Protein 1C8N (pdb70)

Foldseek 3Di:
DWDKDWAKAFQWQDDFAEADKDKDKFFPFQLSGPVSVVVQLFFFKKAFPWKKKFWAWDDDPPKFKKKKKAKDFFLPDDADPDLVSRCVHHQIDMDGLHFAPVQVVVRPDVDGDPRTDMGIDPRVPFPDDIATDDHPVVLVVDDRVVNSSHTRMMMMMMMHRTYNPTGRRTTMMMTTMMIGDHTDDSVVD/DDKDWAKDFQWQDDFAEADKDKDKFFPAQLRDPVSNVVQLFFWKKAFPKKKKFWAWDWDPPWWKKKKKAKDFFLPDDPDPHVVSRCVHHQIDIDGLHFANPAPVVRPDVDGDPRTDIGIDPRVPFPDDIATDDHPVVLVPDDSVVNSRHTRMMMMMMMHGTYPPTGRRTTMMMTTMMDGDHTDDSVVRD/DCVVVNDDDDFDFAFWADADDDDWDWDADDQKIKIWFKAFQWFDDFAAADKDKDKDFPFQLSRPVSVVVQLFFWKKAFPWKKKFWIWDDTPVWWKKKKKAKDFFLVDDAQPDLVSQCVHHQIDIDGLRFARVQNCVRRHVDGDPRTDMGIDPRVPFPDDIATRDHPVVLVPDDRVVNSRRTRMMMMMMMHGTYNPTGRRTTMMMGTMMIGHHTDDSVVD

Radius of gyration: 28.58 Å; Cα contacts (8 Å, |Δi|>4): 1565; chains: 3; bounding box: 76×81×59 Å

Secondary structure (DSSP, 8-state):
--EEEEEEEEEEEPPPB-SS-EEEEEE--TTSSHHHHHHHTTEEEEEEEEEEEEEEE-S-TT---EEEEEEE--TTSPPPSSHHHHHHSTT-EEE-TTTTGGGGGGGTSS---TT--EEE--GGGSSSS-EE---HHHHHTS-HHHHHTT-S-EEEEEEES--SS-B--EEEEEEEEEEEEEE--TTT-/-EEEEEEEEEEEPPPB-SS-EEEEEE--TTSSHHHHHHHTTEEEEEEEEEEEEEEE-S-TT---EEEEEEE--TTSPPPSSHHHHHTSTT-EEE-TTTTTT-GGGGTSS---TT--EEE--GGG-SSS-EE---HHHHHTS-HHHHHHH-S-EEEEEEE---SS-B--EEEEEEEEEEEEEE--HHHH-/-HHHH-------S-----PPP---EEEEETTEEEEEEEEEEEEPPPB-SS-EEEEEE--TTSSHHHHHHHTTEEEEEEEEEEEEEEE-S-TT---EEEEEEE--TTSPPPSSHHHHHHSTT-EEE-TT--GGGTHHHHSS---TT--EEE--GGG-SSS-EE---HHHHHTS-HHHHTTT-S-EEEEEEES--SS-B--EEEEEEEEEEEEEE--TTT-

Organism: NCBI:txid190059

B-factor: mean 14.04, std 5.38, range [2.0, 60.64]

Solvent-accessible surface area: 24042 Å² total; per-residue (Å²): 128,51,56,84,16,75,44,39,22,93,28,39,88,10,60,64,0,32,133,75,51,67,47,37,50,13,16,0,2,0,16,40,0,89,130,0,7,97,50,0,53,70,37,1,4,4,95,5,72,50,4,43,0,2,4,27,27,101,16,80,90,126,9,59,19,25,0,0,0,0,0,2,14,11,65,64,24,59,48,1,53,38,78,105,36,0,52,90,4,38,89,32,52,57,11,51,0,65,18,10,135,106,2,52,48,2,35,130,53,147,85,58,23,150,52,9,20,66,2,55,12,20,26,126,53,18,21,25,57,15,3,14,5,12,32,59,87,48,6,75,89,27,80,24,33,26,17,18,36,1,6,4,2,6,0,10,4,2,8,28,32,6,37,109,123,45,38,67,1,0,19,0,37,0,47,4,48,0,26,0,2,1,52,4,10,62,98,3,41,98,58,84,17,72,56,27,25,86,28,36,87,12,55,62,0,31,138,71,50,56,44,36,50,12,18,0,3,0,16,44,0,83,117,0,7,92,53,0,32,70,37,2,5,3,91,7,72,52,5,48,0,3,5,30,29,98,14,84,95,127,13,59,21,37,0,0,0,0,0,3,15,11,63,66,24,57,52,1,55,36,57,108,39,0,47,91,4,22,67,34,62,67,10,46,0,74,12,13,152,104,3,70,43,2,40,129,59,148,77,64,26,148,45,14,25,62,8,55,12,20,28,128,40,20,27,33,56,12,3,14,1,10,7,71,81,47,6,73,90,28,83,26,36,25,17,20,38,1,7,4,1,8,0,10,5,2,9,28,28,7,39,114,122,44,31,64,1,0,18,0,35,0,48,3,49,0,23,0,3,2,54,4,10,55,97,2,16,81,89,90,108,227,92,44,64,173,134,120,80,65,122,86,13,62,25,132,66,139,124,84,85,30,153,110,31,135,142,70,96,5,12,27,0,42,19,29,22,100,30,38,91,13,55,56,0,30,131,75,54,46,44,42,50,16,16,0,2,1,14,41,0,89,117,0,6,91,38,0,58,70,38,1,5,3,79,4,75,48,4,48,0,0,0,13,4,94,1,50,31,123,8,58,24,28,0,0,0,0,0,2,18,10,66,68,26,57,51,1,51,42,77,104,37,0,50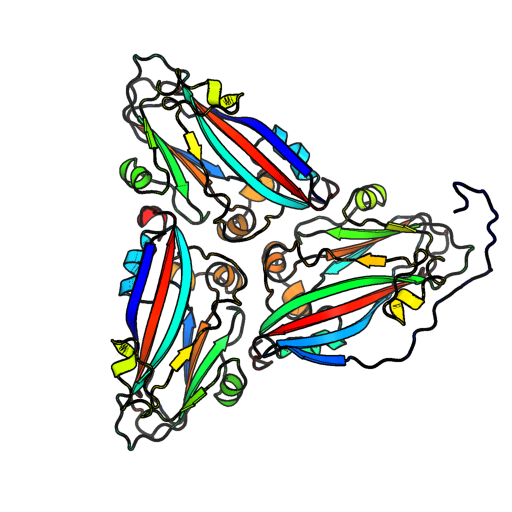,91,5,40,85,30,51,58,10,52,0,64,22,5,51,106,0,26,38,0,18,29,55,135,93,55,28,147,56,8,15,60,2,47,13,20,30,128,37,19,25,30,60,12,4,15,5,12,34,62,83,52,6,73,91,28,82,26,33,28,15,18,43,1,9,6,2,6,0,9,2,3,6,31,29,7,38,109,120,45,37,68,1,0,21,0,24,0,40,3,44,0,4,0,0,0,49,4,8,68,96,5,43

InterPro domains:
  IPR000937 Icosahedral viral capsid protein, S domain [PF00729] (56-264)
  IPR000937 Icosahedral viral capsid protein, S domain [PR00233] (118-132)
  IPR000937 Icosahedral viral capsid protein, S domain [PR00233] (134-150)
  IPR000937 Icosahedral viral capsid protein, S domain [PR00233] (153-169)
  IPR029053 Viral coat protein subunit [G3DSA:2.60.120.20] (50-269)

CATH classification: 2.60.120.20

Structure (mmCIF, N/CA/C/O backbone):
data_1C8N
#
_entry.id   1C8N
#
_cell.length_a   336.400
_cell.length_b   336.400
_cell.length_c   336.400
_cell.angle_alpha   90.00
_cell.angle_beta   90.00
_cell.angle_gamma   90.00
#
_symmetry.space_group_name_H-M   'P 42 3 2'
#
loop_
_entity.id
_entity.type
_entity.pdbx_description
1 polymer 'COAT PROTEIN'
2 non-polymer 'CALCIUM ION'
3 water water
#
loop_
_atom_site.group_PDB
_atom_site.id
_atom_site.type_symbol
_atom_site.label_atom_id
_atom_site.label_alt_id
_atom_site.label_comp_id
_atom_site.label_asym_id
_atom_site.label_entity_id
_atom_site.label_seq_id
_atom_site.pdbx_PDB_ins_code
_atom_site.Cartn_x
_atom_site.Cartn_y
_atom_site.Cartn_z
_atom_site.occupancy
_atom_site.B_iso_or_equiv
_atom_site.auth_seq_id
_atom_site.auth_comp_id
_atom_site.auth_asym_id
_atom_site.auth_atom_id
_atom_site.pdbx_PDB_model_num
ATOM 1 N N . ASN A 1 87 ? 27.577 35.000 108.084 1.00 35.42 87 ASN A N 1
ATOM 2 C CA . ASN A 1 87 ? 26.396 35.047 109.007 1.00 34.28 87 ASN A CA 1
ATOM 3 C C . ASN A 1 87 ? 26.522 36.204 110.007 1.00 31.17 87 ASN A C 1
ATOM 4 O O . ASN A 1 87 ? 27.596 36.476 110.537 1.00 30.99 87 ASN A O 1
ATOM 6 N N . SER A 1 88 ? 25.405 36.869 110.252 1.00 28.65 88 SER A N 1
ATOM 7 C CA . SER A 1 88 ? 25.356 37.996 111.161 1.00 25.24 88 SER A CA 1
ATOM 8 C C . SER A 1 88 ? 23.973 38.076 111.793 1.00 23.03 88 SER A C 1
ATOM 9 O O . SER A 1 88 ? 22.999 37.492 111.298 1.00 21.37 88 SER A O 1
ATOM 12 N N . THR A 1 89 ? 23.895 38.856 112.856 1.00 19.67 89 THR A N 1
ATOM 13 C CA . THR A 1 89 ? 22.666 39.056 113.592 1.00 17.49 89 THR A CA 1
ATOM 14 C C . THR A 1 89 ? 22.274 40.527 113.415 1.00 16.36 89 THR A C 1
ATOM 15 O O . THR A 1 89 ? 23.132 41.407 113.443 1.00 16.42 89 THR A O 1
ATOM 19 N N . VAL A 1 90 ? 21.004 40.789 113.136 1.00 14.51 90 VAL A N 1
ATOM 20 C CA . VAL A 1 90 ? 20.554 42.160 112.989 1.00 13.25 90 VAL A CA 1
ATOM 21 C C . VAL A 1 90 ? 19.639 42.473 114.148 1.00 12.10 90 VAL A C 1
ATOM 22 O O . VAL A 1 90 ? 18.683 41.752 114.395 1.00 13.05 90 VAL A O 1
ATOM 25 N N . VAL A 1 91 ? 19.953 43.537 114.866 1.00 11.76 91 VAL A N 1
ATOM 26 C CA . VAL A 1 91 ? 19.157 43.965 115.992 1.00 12.10 91 VAL A CA 1
ATOM 27 C C . VAL A 1 91 ? 18.512 45.321 115.720 1.00 13.61 91 VAL A C 1
ATOM 28 O O . VAL A 1 91 ? 19.149 46.230 115.141 1.00 14.52 91 VAL A O 1
ATOM 32 N N . SER A 1 92 ? 17.240 45.436 116.112 1.00 13.95 92 SER A N 1
ATOM 33 C CA . SER A 1 92 ? 16.466 46.657 115.946 1.00 14.34 92 SER A CA 1
ATOM 34 C C . SER A 1 92 ? 15.703 47.024 117.222 1.00 14.08 92 SER A C 1
ATOM 35 O O . SER A 1 92 ? 15.075 46.168 117.851 1.00 15.52 92 SER A O 1
ATOM 38 N N . ASN A 1 93 ? 15.792 48.285 117.624 1.00 13.04 93 ASN A N 1
ATOM 39 C CA . ASN A 1 93 ? 15.075 48.788 118.800 1.00 12.38 93 ASN A CA 1
ATOM 40 C C . ASN A 1 93 ? 15.369 50.291 118.862 1.00 11.62 93 ASN A C 1
ATOM 41 O O . ASN A 1 93 ? 16.088 50.837 118.013 1.00 11.68 93 ASN A O 1
ATOM 44 N N . SER A 1 94 ? 14.711 50.967 119.788 1.00 9.78 94 SER A N 1
ATOM 45 C CA . SER A 1 94 ? 14.939 52.376 120.008 1.00 10.81 94 SER A CA 1
ATOM 46 C C . SER A 1 94 ? 15.095 52.412 121.514 1.00 11.98 94 SER A C 1
ATOM 47 O O . SER A 1 94 ? 14.536 51.543 122.219 1.00 12.71 94 SER A O 1
ATOM 50 N N . GLU A 1 95 ? 15.888 53.358 122.008 1.00 11.98 95 GLU A N 1
ATOM 51 C CA . GLU A 1 95 ? 16.116 53.493 123.439 1.00 12.03 95 GLU A CA 1
ATOM 52 C C . GLU A 1 95 ? 16.278 54.948 123.802 1.00 13.87 95 GLU A C 1
ATOM 53 O O . GLU A 1 95 ? 16.691 55.757 122.954 1.00 15.15 95 GLU A O 1
ATOM 59 N N . LEU A 1 96 ? 15.981 55.263 125.066 1.00 13.84 96 LEU A N 1
ATOM 60 C CA . LEU A 1 96 ? 16.162 56.606 125.625 1.00 11.34 96 LEU A CA 1
ATOM 61 C C . LEU A 1 96 ? 17.664 56.615 125.929 1.00 10.90 96 LEU A C 1
ATOM 62 O O . LEU A 1 96 ? 18.152 55.744 126.632 1.00 11.48 96 LEU A O 1
ATOM 67 N N . ILE A 1 97 ? 18.398 57.563 125.368 1.00 11.55 97 ILE A N 1
ATOM 68 C CA . ILE A 1 97 ? 19.841 57.613 125.559 1.00 12.16 97 ILE A CA 1
ATOM 69 C C . ILE A 1 97 ? 20.331 58.693 126.506 1.00 12.87 97 ILE A C 1
ATOM 70 O O . ILE A 1 97 ? 21.243 58.455 127.279 1.00 15.76 97 ILE A O 1
ATOM 75 N N . LEU A 1 98 ? 19.723 59.870 126.458 1.00 12.65 98 LEU A N 1
ATOM 76 C CA . LEU A 1 98 ? 20.183 60.969 127.282 1.00 13.10 98 LEU A CA 1
ATOM 77 C C . LEU A 1 98 ? 19.086 61.952 127.671 1.00 13.12 98 LEU A C 1
ATOM 78 O O . LEU A 1 98 ? 18.311 62.382 126.828 1.00 12.71 98 LEU A O 1
ATOM 83 N N . ASN A 1 99 ? 19.024 62.279 128.958 1.00 13.94 99 ASN A N 1
ATOM 84 C CA . ASN A 1 99 ? 18.078 63.268 129.469 1.00 15.00 99 ASN A CA 1
ATOM 85 C C . ASN A 1 99 ? 18.857 64.573 129.269 1.00 14.92 99 ASN A C 1
ATOM 86 O O . ASN A 1 99 ? 19.985 64.669 129.732 1.00 15.22 99 ASN A O 1
ATOM 91 N N . LEU A 1 100 ? 18.315 65.537 128.535 1.00 13.30 100 LEU A N 1
ATOM 92 C CA . LEU A 1 100 ? 19.056 66.771 128.308 1.00 14.91 100 LEU A CA 1
ATOM 93 C C . LEU A 1 100 ? 19.137 67.656 129.550 1.00 16.12 100 LEU A C 1
ATOM 94 O O . LEU A 1 100 ? 18.235 67.644 130.399 1.00 16.89 100 LEU A O 1
ATOM 99 N N . THR A 1 101 ? 20.239 68.389 129.677 1.00 16.85 101 THR A N 1
ATOM 100 C CA . THR A 1 101 ? 20.407 69.274 130.811 1.00 18.11 101 THR A CA 1
ATOM 101 C C . THR A 1 101 ? 19.388 70.380 130.613 1.00 17.44 101 THR A C 1
ATOM 102 O O . THR A 1 101 ? 19.094 70.757 129.481 1.00 20.26 101 THR A O 1
ATOM 106 N N . PRO A 1 102 ? 18.769 70.848 131.702 1.00 15.77 102 PRO A N 1
ATOM 107 C CA . PRO A 1 102 ? 17.767 71.904 131.629 1.00 15.73 102 PRO A CA 1
ATOM 108 C C . PRO A 1 102 ? 18.189 73.090 130.751 1.00 15.99 102 PRO A C 1
ATOM 109 O O . PRO A 1 102 ? 19.322 73.570 130.849 1.00 14.03 102 PRO A O 1
ATOM 113 N N . ILE A 1 103 ? 17.282 73.519 129.869 1.00 15.26 103 ILE A N 1
ATOM 114 C CA . ILE A 1 103 ? 17.529 74.652 128.988 1.00 14.83 103 ILE A CA 1
ATOM 115 C C . ILE A 1 103 ? 17.420 75.984 129.766 1.00 16.17 103 ILE A C 1
ATOM 116 O O . ILE A 1 103 ? 16.469 76.216 130.543 1.00 18.02 103 ILE A O 1
ATOM 121 N N . ALA A 1 104 ? 18.441 76.821 129.601 1.00 16.72 104 ALA A N 1
ATOM 122 C CA . ALA A 1 104 ? 18.525 78.120 130.252 1.00 15.18 104 ALA A CA 1
ATOM 123 C C . ALA A 1 104 ? 18.995 79.123 129.218 1.00 16.02 104 ALA A C 1
ATOM 124 O O . ALA A 1 104 ? 19.206 78.770 128.052 1.00 18.71 104 ALA A O 1
ATOM 126 N N . LEU A 1 105 ? 19.185 80.367 129.645 1.00 16.62 105 LEU A N 1
ATOM 127 C CA . LEU A 1 105 ? 19.600 81.427 128.741 1.00 16.50 105 LEU A CA 1
ATOM 128 C C . LEU A 1 105 ? 20.931 81.155 128.052 1.00 16.50 105 LEU A C 1
ATOM 129 O O . LEU A 1 105 ? 21.052 81.273 126.834 1.00 15.75 105 LEU A O 1
ATOM 134 N N . ALA A 1 106 ? 21.929 80.774 128.835 1.00 18.09 106 ALA A N 1
ATOM 135 C CA . ALA A 1 106 ? 23.249 80.489 128.292 1.00 18.55 106 ALA A CA 1
ATOM 136 C C . ALA A 1 106 ? 23.303 79.153 127.526 1.00 17.85 106 ALA A C 1
ATOM 137 O O . ALA A 1 106 ? 22.500 78.246 127.755 1.00 19.86 106 ALA A O 1
ATOM 139 N N . TYR A 1 107 ? 24.299 79.042 126.659 1.00 17.08 107 TYR A N 1
ATOM 140 C CA . TYR A 1 107 ? 24.510 77.869 125.834 1.00 18.51 107 TYR A CA 1
ATOM 141 C C . TYR A 1 107 ? 25.210 76.737 126.565 1.00 18.35 107 TYR A C 1
ATOM 142 O O . TYR A 1 107 ? 26.025 76.998 127.428 1.00 20.08 107 TYR A O 1
ATOM 151 N N . THR A 1 108 ? 24.840 75.492 126.252 1.00 20.02 108 THR A N 1
ATOM 152 C CA . THR A 1 108 ? 25.501 74.290 126.796 1.00 19.98 108 THR A CA 1
ATOM 153 C C . THR A 1 108 ? 25.479 73.274 125.682 1.00 18.16 108 THR A C 1
ATOM 154 O O . THR A 1 108 ? 24.640 73.385 124.787 1.00 18.01 108 THR A O 1
ATOM 158 N N . VAL A 1 109 ? 26.389 72.299 125.743 1.00 17.16 109 VAL A N 1
ATOM 159 C CA . VAL A 1 109 ? 26.443 71.218 124.763 1.00 17.58 109 VAL A CA 1
ATOM 160 C C . VAL A 1 109 ? 26.707 69.922 125.487 1.00 16.85 109 VAL A C 1
ATOM 161 O O . VAL A 1 109 ? 27.390 69.912 126.511 1.00 16.43 109 VAL A O 1
ATOM 165 N N . GLN A 1 110 ? 26.182 68.836 124.926 1.00 16.18 110 GLN A N 1
ATOM 166 C CA . GLN A 1 110 ? 26.392 67.489 125.428 1.00 13.80 110 GLN A CA 1
ATOM 167 C C . GLN A 1 110 ? 26.718 66.734 124.160 1.00 13.50 110 GLN A C 1
ATOM 168 O O . GLN A 1 110 ? 26.297 67.135 123.078 1.00 11.99 110 GLN A O 1
ATOM 174 N N . SER A 1 111 ? 27.530 65.698 124.274 1.00 13.90 111 SER A N 1
ATOM 175 C CA . SER A 1 111 ? 27.917 64.921 123.117 1.00 12.94 111 SER A CA 1
ATOM 176 C C . SER A 1 111 ? 27.796 63.452 123.469 1.00 13.61 111 SER A C 1
ATOM 177 O O . SER A 1 111 ? 27.882 63.093 124.652 1.00 16.26 111 SER A O 1
ATOM 180 N N . LEU A 1 112 ? 27.554 62.615 122.463 1.00 11.29 112 LEU A N 1
ATOM 181 C CA . LEU A 1 112 ? 27.422 61.186 122.686 1.00 11.34 112 LEU A CA 1
ATOM 182 C C . LEU A 1 112 ? 28.112 60.440 121.577 1.00 10.97 112 LEU A C 1
ATOM 183 O O . LEU A 1 112 ? 27.959 60.791 120.413 1.00 12.39 112 LEU A O 1
ATOM 188 N N . PRO A 1 113 ? 28.949 59.458 121.917 1.00 10.59 113 PRO A N 1
ATOM 189 C CA . PRO A 1 113 ? 29.609 58.718 120.836 1.00 12.23 113 PRO A CA 1
ATOM 190 C C . PRO A 1 113 ? 28.598 57.731 120.256 1.00 10.82 113 PRO A C 1
ATOM 191 O O . PRO A 1 113 ? 27.849 57.100 121.000 1.00 10.61 113 PRO A O 1
ATOM 195 N N . LEU A 1 114 ? 28.541 57.631 118.938 1.00 10.76 114 LEU A N 1
ATOM 196 C CA . LEU A 1 114 ? 27.602 56.727 118.314 1.00 11.36 114 LEU A CA 1
ATOM 197 C C . LEU A 1 114 ? 28.232 55.349 118.181 1.00 12.49 114 LEU A C 1
ATOM 198 O O . LEU A 1 114 ? 28.662 54.953 117.105 1.00 14.81 114 LEU A O 1
ATOM 203 N N . ILE A 1 115 ? 28.310 54.632 119.296 1.00 11.99 115 ILE A N 1
ATOM 204 C CA . ILE A 1 115 ? 28.874 53.293 119.315 1.00 12.03 115 ILE A CA 1
ATOM 205 C C . ILE A 1 115 ? 27.831 52.294 119.818 1.00 13.21 115 ILE A C 1
ATOM 206 O O . ILE A 1 115 ? 26.914 52.664 120.539 1.00 14.20 115 ILE A O 1
ATOM 211 N N . ALA A 1 116 ? 27.973 51.033 119.420 1.00 13.16 116 ALA A N 1
ATOM 212 C CA . ALA A 1 116 ? 27.041 49.964 119.772 1.00 15.20 116 ALA A CA 1
ATOM 213 C C . ALA A 1 116 ? 26.838 49.759 121.284 1.00 16.66 116 ALA A C 1
ATOM 214 O O . ALA A 1 116 ? 25.820 49.236 121.751 1.00 15.91 116 ALA A O 1
ATOM 216 N N . THR A 1 117 ? 27.823 50.195 122.042 1.00 17.06 117 THR A N 1
ATOM 217 C CA . THR A 1 117 ? 27.833 50.044 123.475 1.00 16.30 117 THR A CA 1
ATOM 218 C C . THR A 1 117 ? 27.212 51.227 124.243 1.00 17.17 117 THR A C 1
ATOM 219 O O . THR A 1 117 ? 26.885 51.121 125.438 1.00 16.39 117 THR A O 1
ATOM 223 N N . GLN A 1 118 ? 26.993 52.332 123.536 1.00 16.10 118 GLN A N 1
ATOM 224 C CA . GLN A 1 118 ? 26.414 53.522 124.139 1.00 13.86 118 GLN A CA 1
ATOM 225 C C . GLN A 1 118 ? 24.995 53.233 124.667 1.00 14.25 118 GLN A C 1
ATOM 226 O O . GLN A 1 118 ? 24.675 53.623 125.786 1.00 14.23 118 GLN A O 1
ATOM 232 N N . PRO A 1 119 ? 24.108 52.603 123.845 1.00 13.92 119 PRO A N 1
ATOM 233 C CA . PRO A 1 119 ? 22.750 52.306 124.328 1.00 12.75 119 PRO A CA 1
ATOM 234 C C . PRO A 1 119 ? 22.823 51.146 125.339 1.00 13.31 119 PRO A C 1
ATOM 235 O O . PRO A 1 119 ? 23.328 50.072 125.012 1.00 13.27 119 PRO A O 1
ATOM 239 N N . ALA A 1 120 ? 22.320 51.364 126.553 1.00 11.78 120 ALA A N 1
ATOM 240 C CA . ALA A 1 120 ? 22.376 50.348 127.598 1.00 11.78 120 ALA A CA 1
ATOM 241 C C . ALA A 1 120 ? 21.881 48.950 127.231 1.00 10.89 120 ALA A C 1
ATOM 242 O O . ALA A 1 120 ? 22.557 47.969 127.517 1.00 14.43 120 ALA A O 1
ATOM 244 N N . TRP A 1 121 ? 20.700 48.861 126.632 1.00 9.94 121 TRP A N 1
ATOM 245 C CA . TRP A 1 121 ? 20.109 47.589 126.237 1.00 8.96 121 TRP A CA 1
ATOM 246 C C . TRP A 1 121 ? 20.952 46.916 125.143 1.00 10.87 121 TRP A C 1
ATOM 247 O O . TRP A 1 121 ? 21.292 45.733 125.256 1.00 13.62 121 TRP A O 1
ATOM 258 N N . LEU A 1 122 ? 21.285 47.669 124.089 1.00 11.68 122 LEU A N 1
ATOM 259 C CA . LEU A 1 122 ? 22.090 47.164 122.973 1.00 10.18 122 LEU A CA 1
ATOM 260 C C . LEU A 1 122 ? 23.463 46.722 123.478 1.00 11.16 122 LEU A C 1
ATOM 261 O O . LEU A 1 122 ? 23.988 45.691 123.060 1.00 10.65 122 LEU A O 1
ATOM 266 N N . GLY A 1 123 ? 24.044 47.522 124.368 1.00 9.47 123 GLY A N 1
ATOM 267 C CA . GLY A 1 123 ? 25.351 47.213 124.908 1.00 12.13 123 GLY A CA 1
ATOM 268 C C . GLY A 1 123 ? 25.515 45.765 125.321 1.00 14.41 123 GLY A C 1
ATOM 269 O O . GLY A 1 123 ? 26.530 45.149 125.005 1.00 16.47 123 GLY A O 1
ATOM 270 N N . THR A 1 124 ? 24.507 45.212 125.997 1.00 15.98 124 THR A N 1
ATOM 271 C CA . THR A 1 124 ? 24.525 43.819 126.459 1.00 15.63 124 THR A CA 1
ATOM 272 C C . THR A 1 124 ? 24.671 42.835 125.301 1.00 16.48 124 THR A C 1
ATOM 273 O O . THR A 1 124 ? 25.459 41.888 125.369 1.00 18.60 124 THR A O 1
ATOM 277 N N . ILE A 1 125 ? 23.942 43.072 124.224 1.00 14.37 125 ILE A N 1
ATOM 278 C CA . ILE A 1 125 ? 24.023 42.193 123.066 1.00 13.66 125 ILE A CA 1
ATOM 279 C C . ILE A 1 125 ? 25.384 42.367 122.380 1.00 13.52 125 ILE A C 1
ATOM 280 O O . ILE A 1 125 ? 26.086 41.394 122.088 1.00 11.42 125 ILE A O 1
ATOM 285 N N . ALA A 1 126 ? 25.803 43.612 122.239 1.00 15.23 126 ALA A N 1
ATOM 286 C CA . ALA A 1 126 ? 27.058 43.907 121.578 1.00 17.39 126 ALA A CA 1
ATOM 287 C C . ALA A 1 126 ? 28.254 43.275 122.243 1.00 16.86 126 ALA A C 1
ATOM 288 O O . ALA A 1 126 ? 29.186 42.868 121.560 1.00 16.86 126 ALA A O 1
ATOM 290 N N . ASP A 1 127 ? 28.235 43.191 123.569 1.00 16.76 127 ASP A N 1
ATOM 291 C CA . ASP A 1 127 ? 29.356 42.612 124.314 1.00 18.02 127 ASP A CA 1
ATOM 292 C C . ASP A 1 127 ? 29.667 41.185 123.854 1.00 16.14 127 ASP A C 1
ATOM 293 O O . ASP A 1 127 ? 30.768 40.671 124.063 1.00 13.82 127 ASP A O 1
ATOM 298 N N . ASN A 1 128 ? 28.682 40.583 123.194 1.00 15.90 128 ASN A N 1
ATOM 299 C CA . ASN A 1 128 ? 28.744 39.209 122.700 1.00 14.41 128 ASN A CA 1
ATOM 300 C C . ASN A 1 128 ? 29.257 39.038 121.266 1.00 12.52 128 ASN A C 1
ATOM 301 O O . ASN A 1 128 ? 29.284 37.923 120.740 1.00 12.40 128 ASN A O 1
ATOM 306 N N . TYR A 1 129 ? 29.595 40.145 120.621 1.00 11.88 129 TYR A N 1
ATOM 307 C CA . TYR A 1 129 ? 30.092 40.136 119.248 1.00 11.20 129 TYR A CA 1
ATOM 308 C C . TYR A 1 129 ? 31.339 41.005 119.143 1.00 11.76 129 TYR A C 1
ATOM 309 O O . TYR A 1 129 ? 31.420 42.085 119.730 1.00 13.15 129 TYR A O 1
ATOM 318 N N . SER A 1 130 ? 32.296 40.544 118.358 1.00 12.76 130 SER A N 1
ATOM 319 C CA . SER A 1 130 ? 33.546 41.264 118.162 1.00 11.66 130 SER A CA 1
ATOM 320 C C . SER A 1 130 ? 33.446 42.568 117.364 1.00 11.21 130 SER A C 1
ATOM 321 O O . SER A 1 130 ? 34.114 43.558 117.707 1.00 11.91 130 SER A O 1
ATOM 324 N N . LYS A 1 131 ? 32.645 42.562 116.301 1.00 8.71 131 LYS A N 1
ATOM 325 C CA . LYS A 1 131 ? 32.520 43.723 115.432 1.00 8.51 131 LYS A CA 1
ATOM 326 C C . LYS A 1 131 ? 31.063 44.059 115.093 1.00 8.78 131 LYS A C 1
ATOM 327 O O . LYS A 1 131 ? 30.190 43.207 115.148 1.00 10.05 131 LYS A O 1
ATOM 333 N N . TRP A 1 132 ? 30.825 45.289 114.662 1.00 9.18 132 TRP A N 1
ATOM 334 C CA . TRP A 1 132 ? 29.490 45.717 114.323 1.00 9.38 132 TRP A CA 1
ATOM 335 C C . TRP A 1 132 ? 29.529 46.857 113.335 1.00 9.72 132 TRP A C 1
ATOM 336 O O . TRP A 1 132 ? 30.576 47.415 113.050 1.00 10.56 132 TRP A O 1
ATOM 347 N N . ARG A 1 133 ? 28.360 47.202 112.824 1.00 11.22 133 ARG A N 1
ATOM 348 C CA . ARG A 1 133 ? 28.213 48.324 111.920 1.00 10.95 133 ARG A CA 1
ATOM 349 C C . ARG A 1 133 ? 26.750 48.748 111.929 1.00 9.71 133 ARG A C 1
ATOM 350 O O . ARG A 1 133 ? 25.850 47.905 111.886 1.00 9.07 133 ARG A O 1
ATOM 358 N N . TRP A 1 134 ? 26.518 50.050 112.049 1.00 8.08 134 TRP A N 1
ATOM 359 C CA . TRP A 1 134 ? 25.169 50.579 112.044 1.00 8.70 134 TRP A CA 1
ATOM 360 C C . TRP A 1 134 ? 24.607 50.363 110.660 1.00 10.39 134 TRP A C 1
ATOM 361 O O . TRP A 1 134 ? 25.236 50.731 109.679 1.00 10.86 134 TRP A O 1
ATOM 372 N N . VAL A 1 135 ? 23.430 49.763 110.581 1.00 12.58 135 VAL A N 1
ATOM 373 C CA . VAL A 1 135 ? 22.772 49.538 109.299 1.00 13.08 135 VAL A CA 1
ATOM 374 C C . VAL A 1 135 ? 21.853 50.748 109.074 1.00 14.02 135 VAL A C 1
ATOM 375 O O . VAL A 1 135 ? 21.655 51.203 107.943 1.00 15.01 135 VAL A O 1
ATOM 379 N N . SER A 1 136 ? 21.352 51.296 110.176 1.00 13.07 136 SER A N 1
ATOM 380 C CA . SER A 1 136 ? 20.473 52.445 110.143 1.00 13.59 136 SER A CA 1
ATOM 381 C C . SER A 1 136 ? 20.542 53.106 111.524 1.00 16.15 136 SER A C 1
ATOM 382 O O . SER A 1 136 ? 20.566 52.417 112.551 1.00 17.04 136 SER A O 1
ATOM 385 N N . LEU A 1 137 ? 20.610 54.434 111.551 1.00 16.36 137 LEU A N 1
ATOM 386 C CA . LEU A 1 137 ? 20.690 55.158 112.815 1.00 16.50 137 LEU A CA 1
ATOM 387 C C . LEU A 1 137 ? 19.969 56.510 112.712 1.00 16.17 137 LEU A C 1
ATOM 388 O O . LEU A 1 137 ? 20.345 57.401 111.937 1.00 16.20 137 LEU A O 1
ATOM 393 N N . ARG A 1 138 ? 18.918 56.643 113.499 1.00 14.40 138 ARG A N 1
ATOM 394 C CA . ARG A 1 138 ? 18.143 57.860 113.540 1.00 15.03 138 ARG A CA 1
ATOM 395 C C . ARG A 1 138 ? 18.103 58.358 114.995 1.00 14.34 138 ARG A C 1
ATOM 396 O O . ARG A 1 138 ? 17.702 57.632 115.909 1.00 13.40 138 ARG A O 1
ATOM 404 N N . ILE A 1 139 ? 18.555 59.584 115.198 1.00 12.19 139 ILE A N 1
ATOM 405 C CA . ILE A 1 139 ? 18.575 60.195 116.509 1.00 10.75 139 ILE A CA 1
ATOM 406 C C . ILE A 1 139 ? 17.294 61.023 116.597 1.00 11.41 139 ILE A C 1
ATOM 407 O O . ILE A 1 139 ? 17.016 61.857 115.731 1.00 10.85 139 ILE A O 1
ATOM 412 N N . ILE A 1 140 ? 16.502 60.761 117.636 1.00 12.25 140 ILE A N 1
ATOM 413 C CA . ILE A 1 140 ? 15.206 61.407 117.822 1.00 10.60 140 ILE A CA 1
ATOM 414 C C . ILE A 1 140 ? 15.087 62.239 119.079 1.00 9.32 140 ILE A C 1
ATOM 415 O O . ILE A 1 140 ? 15.505 61.805 120.142 1.00 10.63 140 ILE A O 1
ATOM 420 N N . TYR A 1 141 ? 14.475 63.415 118.955 1.00 9.43 141 TYR A N 1
ATOM 421 C CA . TYR A 1 141 ? 14.241 64.286 120.091 1.00 9.01 141 TYR A CA 1
ATOM 422 C C . TYR A 1 141 ? 12.779 64.163 120.560 1.00 10.61 141 TYR A C 1
ATOM 423 O O . TYR A 1 141 ? 11.850 64.111 119.737 1.00 12.53 141 TYR A O 1
ATOM 432 N N . SER A 1 142 ? 12.566 64.073 121.869 1.00 10.51 142 SER A N 1
ATOM 433 C CA . SER A 1 142 ? 11.209 64.000 122.407 1.00 11.49 142 SER A CA 1
ATOM 434 C C . SER A 1 142 ? 11.072 65.100 123.459 1.00 12.95 142 SER A C 1
ATOM 435 O O . SER A 1 142 ? 11.807 65.132 124.440 1.00 15.02 142 SER A O 1
ATOM 438 N N . PRO A 1 143 ? 10.134 66.027 123.265 1.00 14.04 143 PRO A N 1
ATOM 439 C CA . PRO A 1 143 ? 9.956 67.114 124.238 1.00 13.82 143 PRO A CA 1
ATOM 440 C C . PRO A 1 143 ? 9.260 66.679 125.527 1.00 14.77 143 PRO A C 1
ATOM 441 O O . PRO A 1 143 ? 8.449 65.733 125.534 1.00 15.59 143 PRO A O 1
ATOM 445 N N . LYS A 1 144 ? 9.592 67.355 126.625 1.00 14.38 144 LYS A N 1
ATOM 446 C CA . LYS A 1 144 ? 8.966 67.061 127.910 1.00 13.01 144 LYS A CA 1
ATOM 447 C C . LYS A 1 144 ? 8.629 68.340 128.661 1.00 13.51 144 LYS A C 1
ATOM 448 O O . LYS A 1 144 ? 8.237 68.319 129.830 1.00 13.53 144 LYS A O 1
ATOM 454 N N . CYS A 1 145 ? 8.696 69.453 127.952 1.00 14.07 145 CYS A N 1
ATOM 455 C CA . CYS A 1 145 ? 8.398 70.735 128.556 1.00 13.92 145 CYS A CA 1
ATOM 456 C C . CYS A 1 145 ? 7.147 71.339 127.909 1.00 14.13 145 CYS A C 1
ATOM 457 O O . CYS A 1 145 ? 6.715 70.898 126.835 1.00 14.14 145 CYS A O 1
ATOM 460 N N . PRO A 1 146 ? 6.524 72.324 128.588 1.00 13.12 146 PRO A N 1
ATOM 461 C CA . PRO A 1 146 ? 5.321 73.044 128.150 1.00 11.97 146 PRO A CA 1
ATOM 462 C C . PRO A 1 146 ? 5.597 73.890 126.913 1.00 10.46 146 PRO A C 1
ATOM 463 O O . PRO A 1 146 ? 6.746 74.214 126.612 1.00 9.21 146 PRO A O 1
ATOM 467 N N . THR A 1 147 ? 4.541 74.304 126.228 1.00 9.78 147 THR A N 1
ATOM 468 C CA . THR A 1 147 ? 4.724 75.130 125.047 1.00 10.50 147 THR A CA 1
ATOM 469 C C . THR A 1 147 ? 5.068 76.566 125.437 1.00 12.06 147 THR A C 1
ATOM 470 O O . THR A 1 147 ? 5.306 77.420 124.577 1.00 13.17 147 THR A O 1
ATOM 474 N N . THR A 1 148 ? 5.114 76.810 126.747 1.00 13.77 148 THR A N 1
ATOM 475 C CA . THR A 1 148 ? 5.439 78.122 127.319 1.00 13.06 148 THR A CA 1
ATOM 476 C C . THR A 1 148 ? 6.946 78.313 127.455 1.00 12.11 148 THR A C 1
ATOM 477 O O . THR A 1 148 ? 7.401 79.397 127.824 1.00 12.29 148 THR A O 1
ATOM 481 N N . THR A 1 149 ? 7.706 77.255 127.168 1.00 12.20 149 THR A N 1
ATOM 482 C CA . THR A 1 149 ? 9.159 77.270 127.272 1.00 11.03 149 THR A CA 1
ATOM 483 C C . THR A 1 149 ? 9.808 77.910 126.050 1.00 11.61 149 THR A C 1
ATOM 484 O O . THR A 1 149 ? 9.538 77.521 124.908 1.00 10.68 149 THR A O 1
ATOM 488 N N . SER A 1 150 ? 10.688 78.869 126.299 1.00 12.28 150 SER A N 1
ATOM 489 C CA . SER A 1 150 ? 11.404 79.536 125.231 1.00 14.40 150 SER A CA 1
ATOM 490 C C . SER A 1 150 ? 12.757 78.836 125.014 1.00 13.87 150 SER A C 1
ATOM 491 O O . SER A 1 150 ? 13.179 77.996 125.835 1.00 12.80 150 SER A O 1
ATOM 494 N N . GLY A 1 151 ? 13.438 79.199 123.928 1.00 12.32 151 GLY A N 1
ATOM 495 C CA . GLY A 1 151 ? 14.742 78.630 123.653 1.00 11.96 151 GLY A CA 1
ATOM 496 C C . GLY A 1 151 ? 14.892 77.788 122.401 1.00 12.99 151 GLY A C 1
ATOM 497 O O . GLY A 1 151 ? 13.935 77.531 121.650 1.00 9.39 151 GLY A O 1
ATOM 498 N N . THR A 1 152 ? 16.116 77.303 122.212 1.00 13.14 152 THR A N 1
ATOM 499 C CA . THR A 1 152 ? 16.430 76.484 121.057 1.00 12.02 152 THR A CA 1
ATOM 500 C C . THR A 1 152 ? 17.327 75.320 121.424 1.00 13.42 152 THR A C 1
ATOM 501 O O . THR A 1 152 ? 18.287 75.486 122.172 1.00 16.82 152 THR A O 1
ATOM 505 N N . VAL A 1 153 ? 16.967 74.131 120.954 1.00 11.79 153 VAL A N 1
ATOM 506 C CA . VAL A 1 153 ? 17.770 72.943 121.153 1.00 8.42 153 VAL A CA 1
ATOM 507 C C . VAL A 1 153 ? 18.234 72.617 119.727 1.00 10.34 153 VAL A C 1
ATOM 508 O O . VAL A 1 153 ? 17.464 72.802 118.781 1.00 11.66 153 VAL A O 1
ATOM 512 N N . ALA A 1 154 ? 19.488 72.199 119.551 1.00 9.61 154 ALA A N 1
ATOM 513 C CA . ALA A 1 154 ? 19.995 71.900 118.217 1.00 7.30 154 ALA A CA 1
ATOM 514 C C . ALA A 1 154 ? 20.894 70.696 118.264 1.00 8.44 154 ALA A C 1
ATOM 515 O O . ALA A 1 154 ? 21.556 70.467 119.267 1.00 9.30 154 ALA A O 1
ATOM 517 N N . MET A 1 155 ? 20.892 69.913 117.188 1.00 10.02 155 MET A N 1
ATOM 518 C CA . MET A 1 155 ? 21.733 68.715 117.092 1.00 11.92 155 MET A CA 1
ATOM 519 C C . MET A 1 155 ? 22.578 68.748 115.819 1.00 11.06 155 MET A C 1
ATOM 520 O O . MET A 1 155 ? 22.151 69.305 114.820 1.00 11.34 155 MET A O 1
ATOM 525 N N . CYS A 1 156 ? 23.765 68.146 115.852 1.00 10.74 156 CYS A N 1
ATOM 526 C CA . CYS A 1 156 ? 24.602 68.053 114.668 1.00 12.02 156 CYS A CA 1
ATOM 527 C C . CYS A 1 156 ? 25.532 66.834 114.806 1.00 12.63 156 CYS A C 1
ATOM 528 O O . CYS A 1 156 ? 25.591 66.208 115.888 1.00 9.81 156 CYS A O 1
ATOM 531 N N . LEU A 1 157 ? 26.222 66.480 113.715 1.00 11.24 157 LEU A N 1
ATOM 532 C CA . LEU A 1 157 ? 27.134 65.336 113.710 1.00 10.73 157 LEU A CA 1
ATOM 533 C C . LEU A 1 157 ? 28.575 65.718 113.382 1.00 9.72 157 LEU A C 1
ATOM 534 O O . LEU A 1 157 ? 28.813 66.621 112.592 1.00 11.83 157 LEU A O 1
ATOM 539 N N . SER A 1 158 ? 29.527 65.056 114.027 1.00 10.81 158 SER A N 1
ATOM 540 C CA . SER A 1 158 ? 30.956 65.254 113.751 1.00 11.30 158 SER A CA 1
ATOM 541 C C . SER A 1 158 ? 31.550 63.845 113.567 1.00 11.47 158 SER A C 1
ATOM 542 O O . SER A 1 158 ? 30.895 62.842 113.882 1.00 11.30 158 SER A O 1
ATOM 545 N N . TYR A 1 159 ? 32.772 63.759 113.047 1.00 11.63 159 TYR A N 1
ATOM 546 C CA . TYR A 1 159 ? 33.355 62.466 112.764 1.00 9.32 159 TYR A CA 1
ATOM 547 C C . TYR A 1 159 ? 34.784 62.249 113.225 1.00 10.52 159 TYR A C 1
ATOM 548 O O . TYR A 1 159 ? 35.453 61.332 112.755 1.00 10.22 159 TYR A O 1
ATOM 557 N N . ASP A 1 160 ? 35.234 63.046 114.188 1.00 11.90 160 ASP A N 1
ATOM 558 C CA . ASP A 1 160 ? 36.596 62.915 114.722 1.00 11.02 160 ASP A CA 1
ATOM 559 C C . ASP A 1 160 ? 36.537 63.254 116.232 1.00 8.66 160 ASP A C 1
ATOM 560 O O . ASP A 1 160 ? 36.112 64.330 116.624 1.00 7.66 160 ASP A O 1
ATOM 565 N N . ARG A 1 161 ? 36.878 62.283 117.067 1.00 9.37 161 ARG A N 1
ATOM 566 C CA . ARG A 1 161 ? 36.867 62.469 118.515 1.00 10.75 161 ARG A CA 1
ATOM 567 C C . ARG A 1 161 ? 37.867 63.537 118.966 1.00 11.69 161 ARG A C 1
ATOM 568 O O . ARG A 1 161 ? 37.849 63.987 120.101 1.00 12.04 161 ARG A O 1
ATOM 576 N N . ASN A 1 162 ? 38.733 63.954 118.057 1.00 13.72 162 ASN A N 1
ATOM 577 C CA . ASN A 1 162 ? 39.711 64.967 118.373 1.00 13.54 162 ASN A CA 1
ATOM 578 C C . ASN A 1 162 ? 39.154 66.367 118.113 1.00 14.52 162 ASN A C 1
ATOM 579 O O . ASN A 1 162 ? 39.810 67.344 118.435 1.00 16.68 162 ASN A O 1
ATOM 584 N N . ASP A 1 163 ? 37.946 66.467 117.546 1.00 14.39 163 ASP A N 1
ATOM 585 C CA . ASP A 1 163 ? 37.325 67.769 117.268 1.00 12.77 163 ASP A CA 1
ATOM 586 C C . ASP A 1 163 ? 36.976 68.442 118.602 1.00 12.82 163 ASP A C 1
ATOM 587 O O . ASP A 1 163 ? 36.906 67.774 119.634 1.00 12.73 163 ASP A O 1
ATOM 592 N N . VAL A 1 164 ? 36.743 69.753 118.580 1.00 13.12 164 VAL A N 1
ATOM 593 C CA . VAL A 1 164 ? 36.297 70.463 119.778 1.00 14.50 164 VAL A CA 1
ATOM 594 C C . VAL A 1 164 ? 34.768 70.532 119.568 1.00 15.09 164 VAL A C 1
ATOM 595 O O . VAL A 1 164 ? 34.297 70.614 118.432 1.00 17.15 164 VAL A O 1
ATOM 597 N N . ALA A 1 165 ? 33.986 70.402 120.628 1.00 14.99 165 ALA A N 1
ATOM 598 C CA . ALA A 1 165 ? 32.524 70.453 120.501 1.00 13.60 165 ALA A CA 1
ATOM 599 C C . ALA A 1 165 ? 32.121 71.857 120.101 1.00 12.79 165 ALA A C 1
ATOM 600 O O . ALA A 1 165 ? 32.881 72.801 120.308 1.00 14.64 165 ALA A O 1
ATOM 602 N N . PRO A 1 166 ? 30.934 72.017 119.499 1.00 13.42 166 PRO A N 1
ATOM 603 C CA . PRO A 1 166 ? 30.495 73.367 119.090 1.00 12.86 166 PRO A CA 1
ATOM 604 C C . PRO A 1 166 ? 30.357 74.296 120.307 1.00 13.41 166 PRO A C 1
ATOM 605 O O . PRO A 1 166 ? 29.779 73.908 121.327 1.00 12.93 166 PRO A O 1
ATOM 609 N N . GLY A 1 167 ? 30.937 75.493 120.196 1.00 12.52 167 GLY A N 1
ATOM 610 C CA . GLY A 1 167 ? 30.902 76.478 121.261 1.00 12.03 167 GLY A CA 1
ATOM 611 C C . GLY A 1 167 ? 29.729 77.433 121.170 1.00 13.02 167 GLY A C 1
ATOM 612 O O . GLY A 1 167 ? 29.552 78.289 122.029 1.00 14.54 167 GLY A O 1
ATOM 613 N N . SER A 1 168 ? 28.913 77.287 120.139 1.00 12.84 168 SER A N 1
ATOM 614 C CA . SER A 1 168 ? 27.745 78.143 119.964 1.00 13.41 168 SER A CA 1
ATOM 615 C C . SER A 1 168 ? 26.810 77.509 118.968 1.00 12.16 168 SER A C 1
ATOM 616 O O . SER A 1 168 ? 27.210 76.622 118.222 1.00 10.67 168 SER A O 1
ATOM 619 N N . ARG A 1 169 ? 25.567 77.972 118.969 1.00 12.98 169 ARG A N 1
ATOM 620 C CA . ARG A 1 169 ? 24.560 77.483 118.045 1.00 13.16 169 ARG A CA 1
ATOM 621 C C . ARG A 1 169 ? 24.949 77.840 116.623 1.00 13.66 169 ARG A C 1
ATOM 622 O O . ARG A 1 169 ? 24.581 77.136 115.686 1.00 15.63 169 ARG A O 1
ATOM 630 N N . VAL A 1 170 ? 25.724 78.912 116.461 1.00 12.47 170 VAL A N 1
ATOM 631 C CA . VAL A 1 170 ? 26.191 79.298 115.138 1.00 13.01 170 VAL A CA 1
ATOM 632 C C . VAL A 1 170 ? 27.149 78.216 114.605 1.00 13.86 170 VAL A C 1
ATOM 633 O O . VAL A 1 170 ? 26.981 77.707 113.503 1.00 14.56 170 VAL A O 1
ATOM 637 N N . GLN A 1 171 ? 28.121 77.826 115.423 1.00 13.59 171 GLN A N 1
ATOM 638 C CA . GLN A 1 171 ? 29.094 76.812 115.045 1.00 11.33 171 GLN A CA 1
ATOM 639 C C . GLN A 1 171 ? 28.425 75.482 114.816 1.00 10.74 171 GLN A C 1
ATOM 640 O O . GLN A 1 171 ? 28.817 74.724 113.932 1.00 9.79 171 GLN A O 1
ATOM 646 N N . LEU A 1 172 ? 27.471 75.175 115.683 1.00 9.54 172 LEU A N 1
ATOM 647 C CA . LEU A 1 172 ? 26.708 73.935 115.605 1.00 10.99 172 LEU A CA 1
ATOM 648 C C . LEU A 1 172 ? 25.883 73.896 114.313 1.00 11.25 172 LEU A C 1
ATOM 649 O O . LEU A 1 172 ? 25.926 72.908 113.561 1.00 13.64 172 LEU A O 1
ATOM 654 N N . SER A 1 173 ? 25.200 75.002 114.025 1.00 9.55 173 SER A N 1
ATOM 655 C CA . SER A 1 173 ? 24.357 75.125 112.846 1.00 10.29 173 SER A CA 1
ATOM 656 C C . SER A 1 173 ? 25.045 74.975 111.491 1.00 10.21 173 SER A C 1
ATOM 657 O O . SER A 1 173 ? 24.396 74.648 110.493 1.00 13.99 173 SER A O 1
ATOM 660 N N . GLN A 1 174 ? 26.349 75.205 111.449 1.00 9.21 174 GLN A N 1
ATOM 661 C CA . GLN A 1 174 ? 27.117 75.080 110.214 1.00 10.84 174 GLN A CA 1
ATOM 662 C C . GLN A 1 174 ? 27.483 73.613 109.945 1.00 11.10 174 GLN A C 1
ATOM 663 O O . GLN A 1 174 ? 27.767 73.231 108.806 1.00 9.39 174 GLN A O 1
ATOM 669 N N . THR A 1 175 ? 27.425 72.807 110.999 1.00 9.02 175 THR A N 1
ATOM 670 C CA . THR A 1 175 ? 27.801 71.412 110.947 1.00 9.86 175 THR A CA 1
ATOM 671 C C . THR A 1 175 ? 26.744 70.499 110.356 1.00 11.71 175 THR A C 1
ATOM 672 O O . THR A 1 175 ? 25.541 70.804 110.401 1.00 15.42 175 THR A O 1
ATOM 676 N N . TYR A 1 176 ? 27.210 69.427 109.722 1.00 11.07 176 TYR A N 1
ATOM 677 C CA . TYR A 1 176 ? 26.361 68.448 109.043 1.00 11.45 176 TYR A CA 1
ATOM 678 C C . TYR A 1 176 ? 25.149 67.969 109.838 1.00 11.69 176 TYR A C 1
ATOM 679 O O . TYR A 1 176 ? 25.266 67.589 111.001 1.00 13.80 176 TYR A O 1
ATOM 688 N N . LYS A 1 177 ? 23.997 67.976 109.181 1.00 10.73 177 LYS A N 1
ATOM 689 C CA . LYS A 1 177 ? 22.728 67.546 109.771 1.00 11.20 177 LYS A CA 1
ATOM 690 C C . LYS A 1 177 ? 22.168 68.382 110.901 1.00 10.50 177 LYS A C 1
ATOM 691 O O . LYS A 1 177 ? 21.292 67.908 111.619 1.00 11.63 177 LYS A O 1
ATOM 697 N N . ALA A 1 178 ? 22.650 69.621 111.038 1.00 9.96 178 ALA A N 1
ATOM 698 C CA . ALA A 1 178 ? 22.176 70.534 112.087 1.00 9.28 178 ALA A CA 1
ATOM 699 C C . ALA A 1 178 ? 20.727 70.903 111.908 1.00 10.53 178 ALA A C 1
ATOM 700 O O . ALA A 1 178 ? 20.312 71.339 110.845 1.00 12.19 178 ALA A O 1
ATOM 702 N N . ILE A 1 179 ? 19.965 70.734 112.973 1.00 10.42 179 ILE A N 1
ATOM 703 C CA . ILE A 1 179 ? 18.558 71.057 112.977 1.00 8.87 179 ILE A CA 1
ATOM 704 C C . ILE A 1 179 ? 18.331 71.785 114.300 1.00 9.57 179 ILE A C 1
ATOM 705 O O . ILE A 1 179 ? 18.883 71.385 115.321 1.00 8.50 179 ILE A O 1
ATOM 710 N N . ASN A 1 180 ? 17.676 72.944 114.213 1.00 10.70 180 ASN A N 1
ATOM 711 C CA . ASN A 1 180 ? 17.359 73.811 115.356 1.00 11.79 180 ASN A CA 1
ATOM 712 C C . ASN A 1 180 ? 15.842 73.788 115.553 1.00 10.81 180 ASN A C 1
ATOM 713 O O . ASN A 1 180 ? 15.093 73.731 114.578 1.00 12.32 180 ASN A O 1
ATOM 718 N N . PHE A 1 181 ? 15.392 73.873 116.801 1.00 9.83 181 PHE A N 1
ATOM 719 C CA . PHE A 1 181 ? 13.966 73.827 117.115 1.00 9.68 181 PHE A CA 1
ATOM 720 C C . PHE A 1 181 ? 13.695 74.251 118.573 1.00 10.27 181 PHE A C 1
ATOM 721 O O . PHE A 1 181 ? 14.605 74.243 119.411 1.00 8.65 181 PHE A O 1
ATOM 729 N N . PRO A 1 182 ? 12.461 74.705 118.877 1.00 11.61 182 PRO A N 1
ATOM 730 C CA . PRO A 1 182 ? 12.151 75.098 120.260 1.00 10.61 182 PRO A CA 1
ATOM 731 C C . PRO A 1 182 ? 12.082 73.817 121.110 1.00 10.10 182 PRO A C 1
ATOM 732 O O . PRO A 1 182 ? 11.735 72.745 120.603 1.00 12.33 182 PRO A O 1
ATOM 736 N N . PRO A 1 183 ? 12.355 73.917 122.421 1.00 10.10 183 PRO A N 1
ATOM 737 C CA . PRO A 1 183 ? 12.339 72.756 123.332 1.00 10.42 183 PRO A CA 1
ATOM 738 C C . PRO A 1 183 ? 11.059 71.927 123.410 1.00 10.70 183 PRO A C 1
ATOM 739 O O . PRO A 1 183 ? 11.095 70.795 123.852 1.00 11.66 183 PRO A O 1
ATOM 743 N N . TYR A 1 184 ? 9.936 72.483 122.975 1.00 11.43 184 TYR A N 1
ATOM 744 C CA . TYR A 1 184 ? 8.663 71.766 123.004 1.00 12.97 184 TYR A CA 1
ATOM 745 C C . TYR A 1 184 ? 8.280 71.167 121.644 1.00 12.40 184 TYR A C 1
ATOM 746 O O . TYR A 1 184 ? 7.218 70.582 121.502 1.00 15.07 184 TYR A O 1
ATOM 755 N N . ALA A 1 185 ? 9.135 71.325 120.645 1.00 12.23 185 ALA A N 1
ATOM 756 C CA . ALA A 1 185 ? 8.846 70.812 119.313 1.00 11.76 185 ALA A CA 1
ATOM 757 C C . ALA A 1 185 ? 8.957 69.290 119.282 1.00 12.01 185 ALA A C 1
ATOM 758 O O . ALA A 1 185 ? 9.657 68.697 120.100 1.00 13.20 185 ALA A O 1
ATOM 760 N N . GLY A 1 186 ? 8.241 68.667 118.350 1.00 12.69 186 GLY A N 1
ATOM 761 C CA . GLY A 1 186 ? 8.298 67.232 118.206 1.00 12.44 186 GLY A CA 1
ATOM 762 C C . GLY A 1 186 ? 7.195 66.411 118.827 1.00 13.13 186 GLY A C 1
ATOM 763 O O . GLY A 1 186 ? 7.191 65.190 118.653 1.00 16.42 186 GLY A O 1
ATOM 764 N N . TYR A 1 187 ? 6.254 67.030 119.530 1.00 13.38 187 TYR A N 1
ATOM 765 C CA . TYR A 1 187 ? 5.166 66.258 120.154 1.00 14.50 187 TYR A CA 1
ATOM 766 C C . TYR A 1 187 ? 4.140 65.696 119.146 1.00 15.80 187 TYR A C 1
ATOM 767 O O . TYR A 1 187 ? 3.471 64.690 119.415 1.00 16.84 187 TYR A O 1
ATOM 776 N N . ASP A 1 188 ? 4.033 66.333 117.980 1.00 15.16 188 ASP A N 1
ATOM 777 C CA . ASP A 1 188 ? 3.105 65.862 116.951 1.00 16.51 188 ASP A CA 1
ATOM 778 C C . ASP A 1 188 ? 3.738 64.771 116.079 1.00 15.89 188 ASP A C 1
ATOM 779 O O . ASP A 1 188 ? 3.104 64.283 115.154 1.00 15.91 188 ASP A O 1
ATOM 784 N N . GLY A 1 189 ? 4.978 64.385 116.375 1.00 13.84 189 GLY A N 1
ATOM 785 C CA . GLY A 1 189 ? 5.613 63.351 115.586 1.00 13.97 189 GLY A CA 1
ATOM 786 C C . GLY A 1 189 ? 6.139 62.163 116.371 1.00 14.02 189 GLY A C 1
ATOM 787 O O . GLY A 1 189 ? 6.899 61.369 115.834 1.00 14.49 189 GLY A O 1
ATOM 788 N N . ALA A 1 190 ? 5.677 61.984 117.607 1.00 15.97 190 ALA A N 1
ATOM 789 C CA . ALA A 1 190 ? 6.144 60.890 118.457 1.00 14.53 190 ALA A CA 1
ATOM 790 C C . ALA A 1 190 ? 6.023 59.459 117.898 1.00 15.21 190 ALA A C 1
ATOM 791 O O . ALA A 1 190 ? 6.763 58.564 118.334 1.00 16.65 190 ALA A O 1
ATOM 793 N N . ALA A 1 191 ? 5.156 59.251 116.908 1.00 14.04 191 ALA A N 1
ATOM 794 C CA . ALA A 1 191 ? 4.967 57.925 116.295 1.00 14.67 191 ALA A CA 1
ATOM 795 C C . ALA A 1 191 ? 6.241 57.382 115.663 1.00 14.50 191 ALA A C 1
ATOM 796 O O . ALA A 1 191 ? 6.420 56.164 115.513 1.00 11.25 191 ALA A O 1
ATOM 798 N N . ILE A 1 192 ? 7.121 58.301 115.281 1.00 13.67 192 ILE A N 1
ATOM 799 C CA . ILE A 1 192 ? 8.399 57.949 114.665 1.00 14.10 192 ILE A CA 1
ATOM 800 C C . ILE A 1 192 ? 9.205 56.980 115.554 1.00 13.62 192 ILE A C 1
ATOM 801 O O . ILE A 1 192 ? 10.000 56.187 115.061 1.00 12.00 192 ILE A O 1
ATOM 806 N N . LEU A 1 193 ? 8.938 57.021 116.860 1.00 15.05 193 LEU A N 1
ATOM 807 C CA . LEU A 1 193 ? 9.634 56.191 117.837 1.00 14.56 193 LEU A CA 1
ATOM 808 C C . LEU A 1 193 ? 9.327 54.714 117.781 1.00 14.45 193 LEU A C 1
ATOM 809 O O . LEU A 1 193 ? 10.228 53.904 117.985 1.00 14.33 193 LEU A O 1
ATOM 814 N N . ASN A 1 194 ? 8.067 54.354 117.533 1.00 14.89 194 ASN A N 1
ATOM 815 C CA . ASN A 1 194 ? 7.707 52.935 117.519 1.00 15.38 194 ASN A CA 1
ATOM 816 C C . ASN A 1 194 ? 6.991 52.420 116.287 1.00 15.41 194 ASN A C 1
ATOM 817 O O . ASN A 1 194 ? 6.311 51.399 116.349 1.00 15.01 194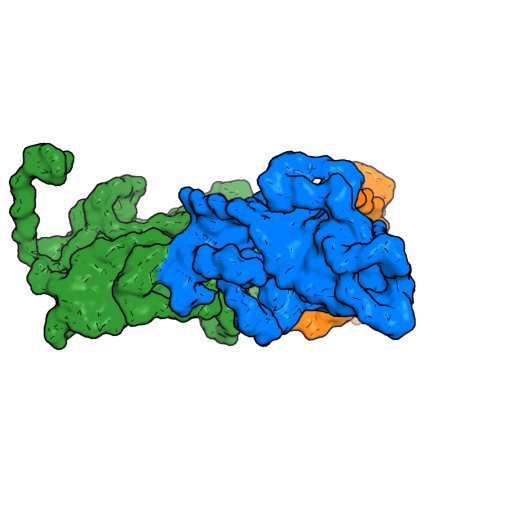 ASN A O 1
ATOM 822 N N . THR A 1 195 ? 7.101 53.144 115.180 1.00 17.52 195 THR A N 1
ATOM 823 C CA . THR A 1 195 ? 6.483 52.722 113.927 1.00 18.97 195 THR A CA 1
ATOM 824 C C . THR A 1 195 ? 7.474 53.024 112.813 1.00 20.35 195 THR A C 1
ATOM 825 O O . THR A 1 195 ? 8.516 53.628 113.042 1.00 19.44 195 THR A O 1
ATOM 829 N N . ASP A 1 196 ? 7.148 52.608 111.600 1.00 22.33 196 ASP A N 1
ATOM 830 C CA . ASP A 1 196 ? 8.030 52.871 110.486 1.00 25.68 196 ASP A CA 1
ATOM 831 C C . ASP A 1 196 ? 7.635 54.170 109.795 1.00 25.64 196 ASP A C 1
ATOM 832 O O . ASP A 1 196 ? 8.064 54.454 108.679 1.00 27.07 196 ASP A O 1
ATOM 837 N N . VAL A 1 197 ? 6.829 54.972 110.476 1.00 23.45 197 VAL A N 1
ATOM 838 C CA . VAL A 1 197 ? 6.389 56.236 109.917 1.00 21.82 197 VAL A CA 1
ATOM 839 C C . VAL A 1 197 ? 7.403 57.331 110.241 1.00 19.33 197 VAL A C 1
ATOM 840 O O . VAL A 1 197 ? 8.077 57.288 111.264 1.00 18.90 197 VAL A O 1
ATOM 844 N N . THR A 1 198 ? 7.547 58.281 109.332 1.00 16.43 198 THR A N 1
ATOM 845 C CA . THR A 1 198 ? 8.413 59.418 109.557 1.00 16.30 198 THR A CA 1
ATOM 846 C C . THR A 1 198 ? 7.557 60.678 109.409 1.00 14.37 198 THR A C 1
ATOM 847 O O . THR A 1 198 ? 7.431 61.213 108.320 1.00 13.06 198 THR A O 1
ATOM 851 N N . PRO A 1 199 ? 6.902 61.122 110.501 1.00 14.40 199 PRO A N 1
ATOM 852 C CA . PRO A 1 199 ? 6.059 62.323 110.484 1.00 13.53 199 PRO A CA 1
ATOM 853 C C . PRO A 1 199 ? 6.888 63.574 110.142 1.00 16.23 199 PRO A C 1
ATOM 854 O O . PRO A 1 199 ? 8.038 63.724 110.567 1.00 16.80 199 PRO A O 1
ATOM 858 N N . THR A 1 200 ? 6.305 64.478 109.366 1.00 18.67 200 THR A N 1
ATOM 859 C CA . THR A 1 200 ? 7.010 65.692 108.962 1.00 18.81 200 THR A CA 1
ATOM 860 C C . THR A 1 200 ? 7.183 66.657 110.122 1.00 18.09 200 THR A C 1
ATOM 861 O O . THR A 1 200 ? 7.897 67.659 110.018 1.00 18.83 200 THR A O 1
ATOM 865 N N . SER A 1 201 ? 6.501 66.366 111.221 1.00 17.39 201 SER A N 1
ATOM 866 C CA . SER A 1 201 ? 6.613 67.201 112.393 1.00 17.75 201 SER A CA 1
ATOM 867 C C . SER A 1 201 ? 7.557 66.590 113.422 1.00 17.29 201 SER A C 1
ATOM 868 O O . SER A 1 201 ? 7.719 67.142 114.509 1.00 19.81 201 SER A O 1
ATOM 871 N N . ALA A 1 202 ? 8.184 65.462 113.088 1.00 14.70 202 ALA A N 1
ATOM 872 C CA . ALA A 1 202 ? 9.122 64.823 114.016 1.00 14.15 202 ALA A CA 1
ATOM 873 C C . ALA A 1 202 ? 10.484 65.537 113.949 1.00 14.26 202 ALA A C 1
ATOM 874 O O . ALA A 1 202 ? 10.819 66.189 112.951 1.00 15.28 202 ALA A O 1
ATOM 876 N N . ILE A 1 203 ? 11.241 65.453 115.035 1.00 14.34 203 ILE A N 1
ATOM 877 C CA . ILE A 1 203 ? 12.556 66.084 115.125 1.00 12.34 203 ILE A CA 1
ATOM 878 C C . ILE A 1 203 ? 13.589 64.955 115.202 1.00 12.20 203 ILE A C 1
ATOM 879 O O . ILE A 1 203 ? 13.696 64.242 116.203 1.00 8.94 203 ILE A O 1
ATOM 884 N N . TYR A 1 204 ? 14.356 64.802 114.130 1.00 12.42 204 TYR A N 1
ATOM 885 C CA . TYR A 1 204 ? 15.343 63.738 114.088 1.00 12.80 204 TYR A CA 1
ATOM 886 C C . TYR A 1 204 ? 16.543 64.046 113.183 1.00 11.67 204 TYR A C 1
ATOM 887 O O . TYR A 1 204 ? 16.537 65.005 112.388 1.00 11.09 204 TYR A O 1
ATOM 896 N N . VAL A 1 205 ? 17.551 63.188 113.293 1.00 9.32 205 VAL A N 1
ATOM 897 C CA . VAL A 1 205 ? 18.762 63.276 112.507 1.00 7.95 205 VAL A CA 1
ATOM 898 C C . VAL A 1 205 ? 19.034 61.869 112.010 1.00 8.42 205 VAL A C 1
ATOM 899 O O . VAL A 1 205 ? 19.032 60.921 112.793 1.00 5.80 205 VAL A O 1
ATOM 903 N N . ASP A 1 206 ? 19.179 61.725 110.698 1.00 10.02 206 ASP A N 1
ATOM 904 C CA . ASP A 1 206 ? 19.481 60.425 110.107 1.00 12.16 206 ASP A CA 1
ATOM 905 C C . ASP A 1 206 ? 20.966 60.433 109.826 1.00 10.84 206 ASP A C 1
ATOM 906 O O . ASP A 1 206 ? 21.471 61.318 109.141 1.00 14.90 206 ASP A O 1
ATOM 911 N N . VAL A 1 207 ? 21.674 59.479 110.398 1.00 9.62 207 VAL A N 1
ATOM 912 C CA . VAL A 1 207 ? 23.120 59.412 110.236 1.00 10.54 207 VAL A CA 1
ATOM 913 C C . VAL A 1 207 ? 23.480 58.762 108.899 1.00 10.69 207 VAL A C 1
ATOM 914 O O . VAL A 1 207 ? 22.845 57.775 108.505 1.00 9.30 207 VAL A O 1
ATOM 918 N N . ASP A 1 208 ? 24.467 59.336 108.195 1.00 11.91 208 ASP A N 1
ATOM 919 C CA . ASP A 1 208 ? 24.927 58.812 106.893 1.00 12.29 208 ASP A CA 1
ATOM 920 C C . ASP A 1 208 ? 25.808 57.582 107.112 1.00 12.65 208 ASP A C 1
ATOM 921 O O . ASP A 1 208 ? 27.014 57.582 106.899 1.00 14.64 208 ASP A O 1
ATOM 926 N N . VAL A 1 209 ? 25.141 56.527 107.523 1.00 12.41 209 VAL A N 1
ATOM 927 C CA . VAL A 1 209 ? 25.706 55.239 107.860 1.00 13.99 209 VAL A CA 1
ATOM 928 C C . VAL A 1 209 ? 26.625 54.587 106.808 1.00 15.16 209 VAL A C 1
ATOM 929 O O . VAL A 1 209 ? 27.534 53.817 107.145 1.00 15.86 209 VAL A O 1
ATOM 933 N N . THR A 1 210 ? 26.450 54.949 105.548 1.00 14.78 210 THR A N 1
ATOM 934 C CA . THR A 1 210 ? 27.273 54.382 104.481 1.00 15.90 210 THR A CA 1
ATOM 935 C C . THR A 1 210 ? 28.556 55.180 104.182 1.00 16.61 210 THR A C 1
ATOM 936 O O . THR A 1 210 ? 29.296 54.859 103.243 1.00 15.13 210 THR A O 1
ATOM 940 N N . ARG A 1 211 ? 28.806 56.242 104.940 1.00 15.53 211 ARG A N 1
ATOM 941 C CA . ARG A 1 211 ? 29.982 57.051 104.666 1.00 14.35 211 ARG A CA 1
ATOM 942 C C . ARG A 1 211 ? 30.942 57.144 105.822 1.00 12.54 211 ARG A C 1
ATOM 943 O O . ARG A 1 211 ? 31.567 58.173 106.009 1.00 12.58 211 ARG A O 1
ATOM 951 N N . PHE A 1 212 ? 31.043 56.066 106.597 1.00 12.23 212 PHE A N 1
ATOM 952 C CA . PHE A 1 212 ? 31.956 56.018 107.726 1.00 10.72 212 PHE A CA 1
ATOM 953 C C . PHE A 1 212 ? 33.326 55.676 107.161 1.00 10.14 212 PHE A C 1
ATOM 954 O O . PHE A 1 212 ? 33.408 55.168 106.048 1.00 12.49 212 PHE A O 1
ATOM 962 N N . ASP A 1 213 ? 34.394 55.963 107.899 1.00 8.92 213 ASP A N 1
ATOM 963 C CA . ASP A 1 213 ? 35.746 55.718 107.399 1.00 10.93 213 ASP A CA 1
ATOM 964 C C . ASP A 1 213 ? 36.129 54.270 107.132 1.00 11.90 213 ASP A C 1
ATOM 965 O O . ASP A 1 213 ? 36.969 54.002 106.261 1.00 12.25 213 ASP A O 1
ATOM 970 N N . LYS A 1 214 ? 35.557 53.340 107.899 1.00 14.12 214 LYS A N 1
ATOM 971 C CA . LYS A 1 214 ? 35.826 51.924 107.687 1.00 14.71 214 LYS A CA 1
ATOM 972 C C . LYS A 1 214 ? 34.583 51.068 107.762 1.00 15.42 214 LYS A C 1
ATOM 973 O O . LYS A 1 214 ? 33.555 51.515 108.250 1.00 16.96 214 LYS A O 1
ATOM 979 N N . ALA A 1 215 ? 34.688 49.838 107.259 1.00 17.11 215 ALA A N 1
ATOM 980 C CA . ALA A 1 215 ? 33.576 48.879 107.181 1.00 16.18 215 ALA A CA 1
ATOM 981 C C . ALA A 1 215 ? 33.005 48.331 108.470 1.00 15.36 215 ALA A C 1
ATOM 982 O O . ALA A 1 215 ? 31.792 48.150 108.584 1.00 16.51 215 ALA A O 1
ATOM 984 N N . TRP A 1 216 ? 33.881 47.968 109.395 1.00 13.49 216 TRP A N 1
ATOM 985 C CA . TRP A 1 216 ? 33.425 47.412 110.650 1.00 11.13 216 TRP A CA 1
ATOM 986 C C . TRP A 1 216 ? 34.161 48.088 111.767 1.00 11.59 216 TRP A C 1
ATOM 987 O O . TRP A 1 216 ? 35.252 48.634 111.562 1.00 13.07 216 TRP A O 1
ATOM 998 N N . TYR A 1 217 ? 33.547 48.074 112.943 1.00 10.76 217 TYR A N 1
ATOM 999 C CA . TYR A 1 217 ? 34.141 48.650 114.131 1.00 12.18 217 TYR A CA 1
ATOM 1000 C C . TYR A 1 217 ? 34.125 47.570 115.172 1.00 12.43 217 TYR A C 1
ATOM 1001 O O . TYR A 1 217 ? 33.179 46.788 115.243 1.00 13.77 217 TYR A O 1
ATOM 1010 N N . SER A 1 218 ? 35.186 47.521 115.964 1.00 13.53 218 SER A N 1
ATOM 1011 C CA . SER A 1 218 ? 35.322 46.543 117.031 1.00 14.04 218 SER A CA 1
ATOM 1012 C C . SER A 1 218 ? 34.508 47.013 118.244 1.00 11.65 218 SER A C 1
ATOM 1013 O O . SER A 1 218 ? 34.363 48.208 118.485 1.00 10.56 218 SER A O 1
ATOM 1016 N N . THR A 1 219 ? 33.911 46.079 118.961 1.00 9.47 219 THR A N 1
ATOM 1017 C CA . THR A 1 219 ? 33.132 46.431 120.130 1.00 10.10 219 THR A CA 1
ATOM 1018 C C . THR A 1 219 ? 34.077 46.821 121.297 1.00 10.73 219 THR A C 1
ATOM 1019 O O . THR A 1 219 ? 35.144 46.209 121.488 1.00 10.92 219 THR A O 1
ATOM 1023 N N . ILE A 1 220 ? 33.685 47.839 122.063 1.00 11.28 220 ILE A N 1
ATOM 1024 C CA . ILE A 1 220 ? 34.444 48.298 123.229 1.00 11.28 220 ILE A CA 1
ATOM 1025 C C . ILE A 1 220 ? 33.467 48.877 124.247 1.00 11.07 220 ILE A C 1
ATOM 1026 O O . ILE A 1 220 ? 32.488 49.510 123.861 1.00 14.15 220 ILE A O 1
ATOM 1031 N N . GLY A 1 221 ? 33.713 48.623 125.532 1.00 11.59 221 GLY A N 1
ATOM 1032 C CA . GLY A 1 221 ? 32.850 49.141 126.589 1.00 10.47 221 GLY A CA 1
ATOM 1033 C C . GLY A 1 221 ? 32.987 50.642 126.744 1.00 11.14 221 GLY A C 1
ATOM 1034 O O . GLY A 1 221 ? 34.035 51.207 126.478 1.00 11.65 221 GLY A O 1
ATOM 1035 N N . THR A 1 222 ? 31.937 51.296 127.208 1.00 11.57 222 THR A N 1
ATOM 1036 C CA . THR A 1 222 ? 31.966 52.736 127.359 1.00 14.18 222 THR A CA 1
ATOM 1037 C C . THR A 1 222 ? 33.022 53.232 128.334 1.00 15.75 222 THR A C 1
ATOM 1038 O O . THR A 1 222 ? 33.659 54.277 128.107 1.00 16.76 222 THR A O 1
ATOM 1042 N N . ALA A 1 223 ? 33.189 52.496 129.433 1.00 16.02 223 ALA A N 1
ATOM 1043 C CA . ALA A 1 223 ? 34.164 52.854 130.460 1.00 15.42 223 ALA A CA 1
ATOM 1044 C C . ALA A 1 223 ? 35.583 52.812 129.875 1.00 16.47 223 ALA A C 1
ATOM 1045 O O . ALA A 1 223 ? 36.366 53.753 130.037 1.00 18.42 223 ALA A O 1
ATOM 1047 N N . ALA A 1 224 ? 35.894 51.742 129.157 1.00 14.85 224 ALA A N 1
ATOM 1048 C CA . ALA A 1 224 ? 37.200 51.594 128.538 1.00 14.91 224 ALA A CA 1
ATOM 1049 C C . ALA A 1 224 ? 37.370 52.668 127.462 1.00 15.73 224 ALA A C 1
ATOM 1050 O O . ALA A 1 224 ? 38.421 53.297 127.352 1.00 17.61 224 ALA A O 1
ATOM 1052 N N . PHE A 1 225 ? 36.315 52.887 126.691 1.00 14.85 225 PHE A N 1
ATOM 1053 C CA . PHE A 1 225 ? 36.322 53.870 125.623 1.00 14.71 225 PHE A CA 1
ATOM 1054 C C . PHE A 1 225 ? 36.700 55.240 126.161 1.00 14.90 225 PHE A C 1
ATOM 1055 O O . PHE A 1 225 ? 37.578 55.902 125.617 1.00 16.93 225 PHE A O 1
ATOM 1063 N N . ALA A 1 226 ? 36.083 55.641 127.266 1.00 16.18 226 ALA A N 1
ATOM 1064 C CA . ALA A 1 226 ? 36.355 56.961 127.835 1.00 17.41 226 ALA A CA 1
ATOM 1065 C C . ALA A 1 226 ? 37.812 57.168 128.288 1.00 17.86 226 ALA A C 1
ATOM 1066 O O . ALA A 1 226 ? 38.316 58.295 128.312 1.00 19.63 226 ALA A O 1
ATOM 1068 N N . ALA A 1 227 ? 38.483 56.076 128.620 1.00 16.23 227 ALA A N 1
ATOM 1069 C CA . ALA A 1 227 ? 39.855 56.124 129.075 1.00 16.32 227 ALA A CA 1
ATOM 1070 C C . ALA A 1 227 ? 40.854 56.260 127.934 1.00 18.29 227 ALA A C 1
ATOM 1071 O O . ALA A 1 227 ? 42.060 56.307 128.173 1.00 20.89 227 ALA A O 1
ATOM 1073 N N . LEU A 1 228 ? 40.368 56.259 126.694 1.00 18.12 228 LEU A N 1
ATOM 1074 C CA . LEU A 1 228 ? 41.235 56.376 125.525 1.00 15.81 228 LEU A CA 1
ATOM 1075 C C . LEU A 1 228 ? 41.527 57.804 125.096 1.00 15.97 228 LEU A C 1
ATOM 1076 O O . LEU A 1 228 ? 40.835 58.730 125.482 1.00 16.45 228 LEU A O 1
ATOM 1081 N N . THR A 1 229 ? 42.580 57.982 124.303 1.00 17.37 229 THR A N 1
ATOM 1082 C CA . THR A 1 229 ? 42.908 59.298 123.773 1.00 15.29 229 THR A CA 1
ATOM 1083 C C . THR A 1 229 ? 41.911 59.472 122.643 1.00 14.34 229 THR A C 1
ATOM 1084 O O . THR A 1 229 ? 41.305 58.495 122.220 1.00 13.51 229 THR A O 1
ATOM 1088 N N . ALA A 1 230 ? 41.747 60.699 122.153 1.00 15.09 230 ALA A N 1
ATOM 1089 C CA . ALA A 1 230 ? 40.811 60.970 121.065 1.00 15.05 230 ALA A CA 1
ATOM 1090 C C . ALA A 1 230 ? 41.173 60.132 119.852 1.00 14.97 230 ALA A C 1
ATOM 1091 O O . ALA A 1 230 ? 40.311 59.574 119.167 1.00 15.16 230 ALA A O 1
ATOM 1093 N N . PHE A 1 231 ? 42.469 59.991 119.628 1.00 14.62 231 PHE A N 1
ATOM 1094 C CA . PHE A 1 231 ? 42.939 59.244 118.479 1.00 16.84 231 PHE A CA 1
ATOM 1095 C C . PHE A 1 231 ? 42.638 57.754 118.552 1.00 16.70 231 PHE A C 1
ATOM 1096 O O . PHE A 1 231 ? 42.309 57.132 117.538 1.00 18.92 231 PHE A O 1
ATOM 1104 N N . ASP A 1 232 ? 42.712 57.198 119.752 1.00 15.19 232 ASP A N 1
ATOM 1105 C CA . ASP A 1 232 ? 42.420 55.789 119.936 1.00 16.11 232 ASP A CA 1
ATOM 1106 C C . ASP A 1 232 ? 40.917 55.565 119.899 1.00 15.51 232 ASP A C 1
ATOM 1107 O O . ASP A 1 232 ? 40.457 54.475 119.535 1.00 15.44 232 ASP A O 1
ATOM 1112 N N . GLN A 1 233 ? 40.155 56.590 120.277 1.00 12.07 233 GLN A N 1
ATOM 1113 C CA . GLN A 1 233 ? 38.703 56.500 120.254 1.00 13.47 233 GLN A CA 1
ATOM 1114 C C . GLN A 1 233 ? 38.167 56.410 118.825 1.00 12.34 233 GLN A C 1
ATOM 1115 O O . GLN A 1 233 ? 37.235 55.666 118.542 1.00 14.35 233 GLN A O 1
ATOM 1121 N N . ASN A 1 234 ? 38.796 57.131 117.913 1.00 13.41 234 ASN A N 1
ATOM 1122 C CA . ASN A 1 234 ? 38.386 57.133 116.514 1.00 12.67 234 ASN A CA 1
ATOM 1123 C C . ASN A 1 234 ? 38.357 55.748 115.895 1.00 12.32 234 ASN A C 1
ATOM 1124 O O . ASN A 1 234 ? 37.568 55.479 115.006 1.00 12.35 234 ASN A O 1
ATOM 1129 N N . GLN A 1 235 ? 39.246 54.890 116.373 1.00 12.41 235 GLN A N 1
ATOM 1130 C CA . GLN A 1 235 ? 39.384 53.508 115.926 1.00 12.94 235 GLN A CA 1
ATOM 1131 C C . GLN A 1 235 ? 38.105 52.724 116.220 1.00 12.81 235 GLN A C 1
ATOM 1132 O O . GLN A 1 235 ? 37.766 51.775 115.519 1.00 12.98 235 GLN A O 1
ATOM 1138 N N . PHE A 1 236 ? 37.391 53.147 117.257 1.00 13.19 236 PHE A N 1
ATOM 1139 C CA . PHE A 1 236 ? 36.180 52.460 117.699 1.00 12.43 236 PHE A CA 1
ATOM 1140 C C . PHE A 1 236 ? 34.904 53.219 117.471 1.00 11.63 236 PHE A C 1
ATOM 1141 O O . PHE A 1 236 ? 33.826 52.643 117.552 1.00 13.60 236 PHE A O 1
ATOM 1149 N N . CYS A 1 237 ? 35.019 54.506 117.185 1.00 12.63 237 CYS A N 1
ATOM 1150 C CA . CYS A 1 237 ? 33.852 55.352 117.008 1.00 12.04 237 CYS A CA 1
ATOM 1151 C C . CYS A 1 237 ? 33.790 56.007 115.628 1.00 13.16 237 CYS A C 1
ATOM 1152 O O . CYS A 1 237 ? 34.693 56.753 115.246 1.00 14.35 237 CYS A O 1
ATOM 1155 N N . PRO A 1 238 ? 32.716 55.744 114.870 1.00 13.35 238 PRO A N 1
ATOM 1156 C CA . PRO A 1 238 ? 32.532 56.308 113.521 1.00 13.20 238 PRO A CA 1
ATOM 1157 C C . PRO A 1 238 ? 31.889 57.699 113.470 1.00 14.04 238 PRO A C 1
ATOM 1158 O O . PRO A 1 238 ? 32.030 58.412 112.473 1.00 11.58 238 PRO A O 1
ATOM 1162 N N . CYS A 1 239 ? 31.227 58.103 114.557 1.00 14.31 239 CYS A N 1
ATOM 1163 C CA . CYS A 1 239 ? 30.517 59.371 114.552 1.00 12.91 239 CYS A CA 1
ATOM 1164 C C . CYS A 1 239 ? 30.102 59.789 115.963 1.00 13.32 239 CYS A C 1
ATOM 1165 O O . CYS A 1 239 ? 29.966 58.939 116.839 1.00 14.52 239 CYS A O 1
ATOM 1168 N N . THR A 1 240 ? 29.838 61.081 116.153 1.00 11.42 240 THR A N 1
ATOM 1169 C CA . THR A 1 240 ? 29.420 61.629 117.445 1.00 9.71 240 THR A CA 1
ATOM 1170 C C . THR A 1 240 ? 28.321 62.670 117.210 1.00 11.03 240 THR A C 1
ATOM 1171 O O . THR A 1 240 ? 28.353 63.391 116.204 1.00 9.31 240 THR A O 1
ATOM 1175 N N . VAL A 1 241 ? 27.328 62.715 118.098 1.00 10.07 241 VAL A N 1
ATOM 1176 C CA . VAL A 1 241 ? 26.254 63.695 117.980 1.00 9.83 241 VAL A CA 1
ATOM 1177 C C . VAL A 1 241 ? 26.375 64.695 119.133 1.00 10.84 241 VAL A C 1
ATOM 1178 O O . VAL A 1 241 ? 26.632 64.312 120.283 1.00 10.49 241 VAL A O 1
ATOM 1182 N N . HIS A 1 242 ? 26.201 65.972 118.812 1.00 10.90 242 HIS A N 1
ATOM 1183 C CA . HIS A 1 242 ? 26.264 67.050 119.787 1.00 10.61 242 HIS A CA 1
ATOM 1184 C C . HIS A 1 242 ? 24.906 67.671 119.879 1.00 12.54 242 HIS A C 1
ATOM 1185 O O . HIS A 1 242 ? 24.280 67.947 118.845 1.00 12.50 242 HIS A O 1
ATOM 1192 N N . ILE A 1 243 ? 24.446 67.878 121.109 1.00 12.68 243 ILE A N 1
ATOM 1193 C CA . ILE A 1 243 ? 23.163 68.511 121.348 1.00 11.21 243 ILE A CA 1
ATOM 1194 C C . ILE A 1 243 ? 23.422 69.725 122.233 1.00 12.20 243 ILE A C 1
ATOM 1195 O O . ILE A 1 243 ? 23.904 69.589 123.356 1.00 11.17 243 ILE A O 1
ATOM 1200 N N . GLY A 1 244 ? 23.154 70.915 121.692 1.00 15.11 244 GLY A N 1
ATOM 1201 C CA . GLY A 1 244 ? 23.329 72.150 122.444 1.00 12.94 244 GLY A CA 1
ATOM 1202 C C . GLY A 1 244 ? 22.031 72.935 122.582 1.00 11.56 244 GLY A C 1
ATOM 1203 O O . GLY A 1 244 ? 21.067 72.680 121.883 1.00 11.26 244 GLY A O 1
ATOM 1204 N N . SER A 1 245 ? 22.008 73.908 123.477 1.00 12.54 245 SER A N 1
ATOM 1205 C CA . SER A 1 245 ? 20.821 74.715 123.684 1.00 13.14 245 SER A CA 1
ATOM 1206 C C . SER A 1 245 ? 21.167 76.055 124.305 1.00 13.33 245 SER A C 1
ATOM 1207 O O . SER A 1 245 ? 22.284 76.253 124.787 1.00 14.43 245 SER A O 1
ATOM 1210 N N . ASP A 1 246 ? 20.224 76.984 124.213 1.00 12.06 246 ASP A N 1
ATOM 1211 C CA . ASP A 1 246 ? 20.334 78.321 124.789 1.00 12.61 246 ASP A CA 1
ATOM 1212 C C . ASP A 1 246 ? 19.005 79.058 124.625 1.00 11.13 246 ASP A C 1
ATOM 1213 O O . ASP A 1 246 ? 18.026 78.490 124.129 1.00 10.44 246 ASP A O 1
ATOM 1218 N N . GLY A 1 247 ? 18.971 80.320 125.034 1.00 12.41 247 GLY A N 1
ATOM 1219 C CA . GLY A 1 247 ? 17.763 81.129 124.912 1.00 12.28 247 GLY A CA 1
ATOM 1220 C C . GLY A 1 247 ? 16.611 80.680 125.798 1.00 14.10 247 GLY A C 1
ATOM 1221 O O . GLY A 1 247 ? 15.475 81.121 125.616 1.00 13.76 247 GLY A O 1
ATOM 1222 N N . GLY A 1 248 ? 16.895 79.777 126.730 1.00 14.67 248 GLY A N 1
ATOM 1223 C CA . GLY A 1 248 ? 15.867 79.281 127.616 1.00 15.27 248 GLY A CA 1
ATOM 1224 C C . GLY A 1 248 ? 15.477 80.287 128.684 1.00 18.98 248 GLY A C 1
ATOM 1225 O O . GLY A 1 248 ? 15.985 81.425 128.736 1.00 19.01 248 GLY A O 1
ATOM 1226 N N . PRO A 1 249 ? 14.561 79.891 129.567 1.00 19.04 249 PRO A N 1
ATOM 1227 C CA . PRO A 1 249 ? 14.107 80.779 130.638 1.00 19.89 249 PRO A CA 1
ATOM 1228 C C . PRO A 1 249 ? 15.137 81.027 131.747 1.00 20.03 249 PRO A C 1
ATOM 1229 O O . PRO A 1 249 ? 16.175 80.376 131.810 1.00 19.84 249 PRO A O 1
ATOM 1233 N N . ALA A 1 250 ? 14.851 82.016 132.589 1.00 21.75 250 ALA A N 1
ATOM 1234 C CA . ALA A 1 250 ? 15.719 82.363 133.710 1.00 23.04 250 ALA A CA 1
ATOM 1235 C C . ALA A 1 250 ? 15.875 81.146 134.635 1.00 23.92 250 ALA A C 1
ATOM 1236 O O . ALA A 1 250 ? 16.963 80.876 135.139 1.00 23.31 250 ALA A O 1
ATOM 1238 N N . VAL A 1 251 ? 14.778 80.432 134.873 1.00 24.28 251 VAL A N 1
ATOM 1239 C CA . VAL A 1 251 ? 14.818 79.232 135.692 1.00 23.92 251 VAL A CA 1
ATOM 1240 C C . VAL A 1 251 ? 14.864 78.081 134.696 1.00 22.62 251 VAL A C 1
ATOM 1241 O O . VAL A 1 251 ? 13.907 77.858 133.957 1.00 22.99 251 VAL A O 1
ATOM 1245 N N . ALA A 1 252 ? 16.006 77.405 134.639 1.00 21.79 252 ALA A N 1
ATOM 1246 C CA . ALA A 1 252 ? 16.230 76.295 133.708 1.00 21.37 252 ALA A CA 1
ATOM 1247 C C . ALA A 1 252 ? 15.125 75.258 133.702 1.00 21.80 252 ALA A C 1
ATOM 1248 O O . ALA A 1 252 ? 14.635 74.847 134.758 1.00 23.84 252 ALA A O 1
ATOM 1250 N N . VAL A 1 253 ? 14.760 74.815 132.503 1.00 21.04 253 VAL A N 1
ATOM 1251 C CA . VAL A 1 253 ? 13.696 73.832 132.324 1.00 18.01 253 VAL A CA 1
ATOM 1252 C C . VAL A 1 253 ? 14.181 72.608 131.543 1.00 16.71 253 VAL A C 1
ATOM 1253 O O . VAL A 1 253 ? 14.813 72.749 130.499 1.00 15.86 253 VAL A O 1
ATOM 1257 N N . PRO A 1 254 ? 13.941 71.389 132.071 1.00 15.70 254 PRO A N 1
ATOM 1258 C CA . PRO A 1 254 ? 14.361 70.166 131.379 1.00 13.44 254 PRO A CA 1
ATOM 1259 C C . PRO A 1 254 ? 13.562 70.198 130.075 1.00 12.61 254 PRO A C 1
ATOM 1260 O O . PRO A 1 254 ? 12.327 70.170 130.087 1.00 10.26 254 PRO A O 1
ATOM 1264 N N . PRO A 1 255 ? 14.261 70.310 128.936 1.00 12.06 255 PRO A N 1
ATOM 1265 C CA . PRO A 1 255 ? 13.631 70.378 127.623 1.00 11.47 255 PRO A CA 1
ATOM 1266 C C . PRO A 1 255 ? 13.064 69.096 127.079 1.00 12.40 255 PRO A C 1
ATOM 1267 O O . PRO A 1 255 ? 11.895 69.058 126.677 1.00 10.36 255 PRO A O 1
ATOM 1271 N N . GLY A 1 256 ? 13.904 68.059 127.037 1.00 13.05 256 GLY A N 1
ATOM 1272 C CA . GLY A 1 256 ? 13.484 66.777 126.501 1.00 11.83 256 GLY A CA 1
ATOM 1273 C C . GLY A 1 256 ? 14.572 65.738 126.601 1.00 10.74 256 GLY A C 1
ATOM 1274 O O . GLY A 1 256 ? 15.544 65.924 127.331 1.00 11.56 256 GLY A O 1
ATOM 1275 N N . ASP A 1 257 ? 14.399 64.649 125.857 1.00 10.82 257 ASP A N 1
ATOM 1276 C CA . ASP A 1 257 ? 15.335 63.532 125.836 1.00 10.05 257 ASP A CA 1
ATOM 1277 C C . ASP A 1 257 ? 15.756 63.194 124.413 1.00 9.71 257 ASP A C 1
ATOM 1278 O O . ASP A 1 257 ? 15.056 63.539 123.448 1.00 8.56 257 ASP A O 1
ATOM 1283 N N . ILE A 1 258 ? 16.866 62.466 124.314 1.00 7.95 258 ILE A N 1
ATOM 1284 C CA . ILE A 1 258 ? 17.406 61.986 123.051 1.00 9.76 258 ILE A CA 1
ATOM 1285 C C . ILE A 1 258 ? 17.282 60.456 123.021 1.00 9.00 258 ILE A C 1
ATOM 1286 O O . ILE A 1 258 ? 17.639 59.783 123.991 1.00 8.92 258 ILE A O 1
ATOM 1291 N N . PHE A 1 259 ? 16.720 59.928 121.940 1.00 8.31 259 PHE A N 1
ATOM 1292 C CA . PHE A 1 259 ? 16.544 58.486 121.735 1.00 7.70 259 PHE A CA 1
ATOM 1293 C C . PHE A 1 259 ? 17.317 58.088 120.472 1.00 9.86 259 PHE A C 1
ATOM 1294 O O . PHE A 1 259 ? 17.531 58.925 119.568 1.00 6.95 259 PHE A O 1
ATOM 1302 N N . PHE A 1 260 ? 17.725 56.820 120.409 1.00 8.94 260 PHE A N 1
ATOM 1303 C CA . PHE A 1 260 ? 18.390 56.286 119.212 1.00 10.37 260 PHE A CA 1
ATOM 1304 C C . PHE A 1 260 ? 17.448 55.211 118.719 1.00 11.09 260 PHE A C 1
ATOM 1305 O O . PHE A 1 260 ? 16.986 54.413 119.524 1.00 12.60 260 PHE A O 1
ATOM 1313 N N . LYS A 1 261 ? 17.064 55.259 117.451 1.00 10.03 261 LYS A N 1
ATOM 1314 C CA . LYS A 1 261 ? 16.246 54.205 116.875 1.00 10.84 261 LYS A CA 1
ATOM 1315 C C . LYS A 1 261 ? 17.234 53.616 115.873 1.00 11.62 261 LYS A C 1
ATOM 1316 O O . LYS A 1 261 ? 17.708 54.313 114.967 1.00 12.83 261 LYS A O 1
ATOM 1322 N N . TYR A 1 262 ? 17.533 52.334 116.006 1.00 10.61 262 TYR A N 1
ATOM 1323 C CA . TYR A 1 262 ? 18.571 51.753 115.162 1.00 10.27 262 TYR A CA 1
ATOM 1324 C C . TYR A 1 262 ? 18.346 50.362 114.621 1.00 7.51 262 TYR A C 1
ATOM 1325 O O . TYR A 1 262 ? 17.472 49.635 115.061 1.00 9.46 262 TYR A O 1
ATOM 1334 N N . VAL A 1 263 ? 19.205 50.016 113.678 1.00 7.10 263 VAL A N 1
ATOM 1335 C CA . VAL A 1 263 ? 19.281 48.696 113.079 1.00 7.35 263 VAL A CA 1
ATOM 1336 C C . VAL A 1 263 ? 20.799 48.538 113.041 1.00 8.18 263 VAL A C 1
ATOM 1337 O O . VAL A 1 263 ? 21.511 49.403 112.520 1.00 8.03 263 VAL A O 1
ATOM 1341 N N . ILE A 1 264 ? 21.302 47.502 113.689 1.00 10.21 264 ILE A N 1
ATOM 1342 C CA . ILE A 1 264 ? 22.735 47.273 113.730 1.00 10.25 264 ILE A CA 1
ATOM 1343 C C . ILE A 1 264 ? 23.003 45.815 113.351 1.00 11.00 264 ILE A C 1
ATOM 1344 O O . ILE A 1 264 ? 22.182 44.939 113.613 1.00 11.00 264 ILE A O 1
ATOM 1349 N N . GLU A 1 265 ? 24.116 45.571 112.675 1.00 12.19 265 GLU A N 1
ATOM 1350 C CA . GLU A 1 265 ? 24.484 44.221 112.282 1.00 12.11 265 GLU A CA 1
ATOM 1351 C C . GLU A 1 265 ? 25.691 43.855 113.103 1.00 11.20 265 GLU A C 1
ATOM 1352 O O . GLU A 1 265 ? 26.639 44.635 113.182 1.00 11.02 265 GLU A O 1
ATOM 1358 N N . LEU A 1 266 ? 25.655 42.670 113.709 1.00 10.80 266 LEU A N 1
ATOM 1359 C CA . LEU A 1 266 ? 26.725 42.181 114.574 1.00 9.14 266 LEU A CA 1
ATOM 1360 C C . LEU A 1 266 ? 27.313 40.926 114.001 1.00 9.93 266 LEU A C 1
ATOM 1361 O O . LEU A 1 266 ? 26.582 40.081 113.499 1.00 11.05 266 LEU A O 1
ATOM 1366 N N . ILE A 1 267 ? 28.634 40.791 114.051 1.00 9.88 267 ILE A N 1
ATOM 1367 C CA . ILE A 1 267 ? 29.263 39.580 113.522 1.00 9.47 267 ILE A CA 1
ATOM 1368 C C . ILE A 1 267 ? 30.351 39.061 114.452 1.00 9.12 267 ILE A C 1
ATOM 1369 O O . ILE A 1 267 ? 30.776 39.740 115.368 1.00 6.56 267 ILE A O 1
ATOM 1374 N N . GLU A 1 268 ? 30.751 37.817 114.227 1.00 11.19 268 GLU A N 1
ATOM 1375 C CA . GLU A 1 268 ? 31.813 37.178 114.994 1.00 10.53 268 GLU A CA 1
ATOM 1376 C C . GLU A 1 268 ? 31.591 37.108 116.512 1.00 9.72 268 GLU A C 1
ATOM 1377 O O . GLU A 1 268 ? 32.124 37.914 117.272 1.00 9.97 268 GLU A O 1
ATOM 1383 N N . PRO A 1 269 ? 30.793 36.127 116.967 1.00 9.17 269 PRO A N 1
ATOM 1384 C CA . PRO A 1 269 ? 30.514 35.961 118.397 1.00 9.11 269 PRO A CA 1
ATOM 1385 C C . PRO A 1 269 ? 31.795 35.891 119.243 1.00 11.42 269 PRO A C 1
ATOM 1386 O O . PRO A 1 269 ? 32.867 35.528 118.750 1.00 13.12 269 PRO A O 1
ATOM 1390 N N . ILE A 1 270 ? 31.686 36.250 120.512 1.00 10.42 270 ILE A N 1
ATOM 1391 C CA . ILE A 1 270 ? 32.826 36.224 121.407 1.00 9.80 270 ILE A CA 1
ATOM 1392 C C . ILE A 1 270 ? 32.307 36.304 122.828 1.00 11.43 270 ILE A C 1
ATOM 1393 O O . ILE A 1 270 ? 31.223 36.847 123.086 1.00 14.36 270 ILE A O 1
ATOM 1398 N N . ASN A 1 271 ? 33.046 35.697 123.741 1.00 12.15 271 ASN A N 1
ATOM 1399 C CA . ASN A 1 271 ? 32.687 35.730 125.146 1.00 12.39 271 ASN A CA 1
ATOM 1400 C C . ASN A 1 271 ? 32.847 37.185 125.596 1.00 12.18 271 ASN A C 1
ATOM 1401 O O . ASN A 1 271 ? 33.869 37.814 125.331 1.00 12.90 271 ASN A O 1
ATOM 1406 N N . PRO A 1 272 ? 31.849 37.728 126.296 1.00 12.60 272 PRO A N 1
ATOM 1407 C CA . PRO A 1 272 ? 31.901 39.111 126.773 1.00 13.55 272 PRO A CA 1
ATOM 1408 C C . PRO A 1 272 ? 33.087 39.426 127.646 1.00 15.38 272 PRO A C 1
ATOM 1409 O O . PRO A 1 272 ? 33.567 40.541 127.622 1.00 19.34 272 PRO A O 1
ATOM 1413 N N . THR A 1 273 ? 33.561 38.466 128.434 1.00 19.07 273 THR A N 1
ATOM 1414 C CA . THR A 1 273 ? 34.713 38.707 129.303 1.00 18.52 273 THR A CA 1
ATOM 1415 C C . THR A 1 273 ? 35.988 38.950 128.486 1.00 16.79 273 THR A C 1
ATOM 1416 O O . THR A 1 273 ? 36.846 39.718 128.881 1.00 16.56 273 THR A O 1
ATOM 1420 N N . MET A 1 274 ? 36.105 38.286 127.347 1.00 17.34 274 MET A N 1
ATOM 1421 C CA . MET A 1 274 ? 37.255 38.467 126.482 1.00 16.50 274 MET A CA 1
ATOM 1422 C C . MET A 1 274 ? 37.116 39.817 125.784 1.00 17.82 274 MET A C 1
ATOM 1423 O O . MET A 1 274 ? 38.104 40.539 125.576 1.00 18.35 274 MET A O 1
ATOM 1428 N N . ASN A 1 275 ? 35.882 40.105 125.374 1.00 17.19 275 ASN A N 1
ATOM 1429 C CA . ASN A 1 275 ? 35.502 41.327 124.658 1.00 17.49 275 ASN A CA 1
ATOM 1430 C C . ASN A 1 275 ? 35.424 42.538 125.592 1.00 17.60 275 ASN A C 1
ATOM 1431 O O . ASN A 1 275 ? 35.987 43.591 125.280 1.00 21.27 275 ASN A O 1
ATOM 1436 N N . SER B 1 88 ? 27.865 65.687 98.969 1.00 30.37 88 SER B N 1
ATOM 1437 C CA . SER B 1 88 ? 29.191 65.474 98.297 1.00 29.00 88 SER B CA 1
ATOM 1438 C C . SER B 1 88 ? 29.586 66.658 97.396 1.00 26.92 88 SER B C 1
ATOM 1439 O O . SER B 1 88 ? 28.884 67.007 96.427 1.00 26.48 88 SER B O 1
ATOM 1442 N N . THR B 1 89 ? 30.713 67.270 97.728 1.00 22.81 89 THR B N 1
ATOM 1443 C CA . THR B 1 89 ? 31.228 68.396 96.971 1.00 18.27 89 THR B CA 1
ATOM 1444 C C . THR B 1 89 ? 32.529 67.897 96.354 1.00 15.64 89 THR B C 1
ATOM 1445 O O . THR B 1 89 ? 33.283 67.198 97.020 1.00 15.02 89 THR B O 1
ATOM 1449 N N . VAL B 1 90 ? 32.730 68.147 95.065 1.00 13.73 90 VAL B N 1
ATOM 1450 C CA . VAL B 1 90 ? 33.949 67.729 94.395 1.00 13.11 90 VAL B CA 1
ATOM 1451 C C . VAL B 1 90 ? 34.745 68.947 93.959 1.00 11.80 90 VAL B C 1
ATOM 1452 O O . VAL B 1 90 ? 34.230 69.816 93.255 1.00 9.60 90 VAL B O 1
ATOM 1455 N N . VAL B 1 91 ? 35.990 69.012 94.425 1.00 12.03 91 VAL B N 1
ATOM 1456 C CA . VAL B 1 91 ? 36.895 70.112 94.126 1.00 10.71 91 VAL B CA 1
ATOM 1457 C C . VAL B 1 91 ? 38.015 69.635 93.238 1.00 12.52 91 VAL B C 1
ATOM 1458 O O . VAL B 1 91 ? 38.549 68.542 93.432 1.00 11.74 91 VAL B O 1
ATOM 1462 N N . SER B 1 92 ? 38.350 70.453 92.245 1.00 14.87 92 SER B N 1
ATOM 1463 C CA . SER B 1 92 ? 39.409 70.137 91.303 1.00 14.27 92 SER B CA 1
ATOM 1464 C C . SER B 1 92 ? 40.205 71.384 91.052 1.00 14.82 92 SER B C 1
ATOM 1465 O O . SER B 1 92 ? 39.633 72.447 90.784 1.00 14.57 92 SER B O 1
ATOM 1468 N N . ASN B 1 93 ? 41.524 71.238 91.086 1.00 11.74 93 ASN B N 1
ATOM 1469 C CA . ASN B 1 93 ? 42.404 72.354 90.863 1.00 10.22 93 ASN B CA 1
ATOM 1470 C C . ASN B 1 93 ? 43.800 71.766 90.973 1.00 11.82 93 ASN B C 1
ATOM 1471 O O . ASN B 1 93 ? 43.980 70.566 91.288 1.00 9.79 93 ASN B O 1
ATOM 1476 N N . SER B 1 94 ? 44.774 72.587 90.616 1.00 10.34 94 SER B N 1
ATOM 1477 C CA . SER B 1 94 ? 46.173 72.231 90.730 1.00 11.41 94 SER B CA 1
ATOM 1478 C C . SER B 1 94 ? 46.769 73.442 91.421 1.00 10.38 94 SER B C 1
ATOM 1479 O O . SER B 1 94 ? 46.184 74.544 91.399 1.00 8.57 94 SER B O 1
ATOM 1482 N N . GLU B 1 95 ? 47.869 73.230 92.123 1.00 12.88 95 GLU B N 1
ATOM 1483 C CA . GLU B 1 95 ? 48.535 74.318 92.807 1.00 11.80 95 GLU B CA 1
ATOM 1484 C C . GLU B 1 95 ? 49.935 73.924 93.180 1.00 11.75 95 GLU B C 1
ATOM 1485 O O . GLU B 1 95 ? 50.266 72.742 93.180 1.00 12.95 95 GLU B O 1
ATOM 1491 N N . LEU B 1 96 ? 50.769 74.930 93.439 1.00 12.36 96 LEU B N 1
ATOM 1492 C CA . LEU B 1 96 ? 52.164 74.741 93.815 1.00 9.30 96 LEU B CA 1
ATOM 1493 C C . LEU B 1 96 ? 52.191 74.211 95.246 1.00 9.97 96 LEU B C 1
ATOM 1494 O O . LEU B 1 96 ? 51.597 74.804 96.152 1.00 8.74 96 LEU B O 1
ATOM 1499 N N . ILE B 1 97 ? 52.879 73.098 95.458 1.00 10.06 97 ILE B N 1
ATOM 1500 C CA . ILE B 1 97 ? 52.960 72.530 96.791 1.00 9.99 97 ILE B CA 1
ATOM 1501 C C . ILE B 1 97 ? 54.315 72.748 97.466 1.00 11.28 97 ILE B C 1
ATOM 1502 O O . ILE B 1 97 ? 54.374 73.211 98.601 1.00 11.00 97 ILE B O 1
ATOM 1507 N N . LEU B 1 98 ? 55.402 72.509 96.740 1.00 11.88 98 LEU B N 1
ATOM 1508 C CA . LEU B 1 98 ? 56.710 72.623 97.350 1.00 10.91 98 LEU B CA 1
ATOM 1509 C C . LEU B 1 98 ? 57.824 73.089 96.427 1.00 12.20 98 LEU B C 1
ATOM 1510 O O . LEU B 1 98 ? 57.863 72.726 95.253 1.00 13.35 98 LEU B O 1
ATOM 1515 N N . ASN B 1 99 ? 58.685 73.957 96.951 1.00 13.32 99 ASN B N 1
ATOM 1516 C CA . ASN B 1 99 ? 59.854 74.435 96.217 1.00 14.80 99 ASN B CA 1
ATOM 1517 C C . ASN B 1 99 ? 60.909 73.447 96.709 1.00 16.73 99 ASN B C 1
ATOM 1518 O O . ASN B 1 99 ? 61.130 73.336 97.926 1.00 18.47 99 ASN B O 1
ATOM 1523 N N . LEU B 1 100 ? 61.504 72.684 95.796 1.00 15.26 100 LEU B N 1
ATOM 1524 C CA . LEU B 1 100 ? 62.492 71.681 96.178 1.00 13.45 100 LEU B CA 1
ATOM 1525 C C . LEU B 1 100 ? 63.808 72.280 96.612 1.00 14.51 100 LEU B C 1
ATOM 1526 O O . LEU B 1 100 ? 64.254 73.293 96.062 1.00 13.73 100 LEU B O 1
ATOM 1531 N N . THR B 1 101 ? 64.455 71.630 97.576 1.00 15.72 101 THR B N 1
ATOM 1532 C CA . THR B 1 101 ? 65.736 72.112 98.086 1.00 17.79 101 THR B CA 1
ATOM 1533 C C . THR B 1 101 ? 66.786 72.107 96.962 1.00 15.91 101 THR B C 1
ATOM 1534 O O . THR B 1 101 ? 66.778 71.235 96.097 1.00 14.42 101 THR B O 1
ATOM 1538 N N . PRO B 1 102 ? 67.655 73.128 96.919 1.00 14.57 102 PRO B N 1
ATOM 1539 C CA . PRO B 1 102 ? 68.658 73.153 95.859 1.00 13.25 102 PRO B CA 1
ATOM 1540 C C . PRO B 1 102 ? 69.384 71.832 95.734 1.00 13.54 102 PRO B C 1
ATOM 1541 O O . PRO B 1 102 ? 69.786 71.235 96.737 1.00 14.44 102 PRO B O 1
ATOM 1545 N N . ILE B 1 103 ? 69.521 71.384 94.487 1.00 14.75 103 ILE B N 1
ATOM 1546 C CA . ILE B 1 103 ? 70.188 70.133 94.152 1.00 11.54 103 ILE B CA 1
ATOM 1547 C C . ILE B 1 103 ? 71.702 70.352 94.226 1.00 11.68 103 ILE B C 1
ATOM 1548 O O . ILE B 1 103 ? 72.246 71.311 93.640 1.00 11.42 103 ILE B O 1
ATOM 1553 N N . ALA B 1 104 ? 72.355 69.487 94.993 1.00 10.88 104 ALA B N 1
ATOM 1554 C CA . ALA B 1 104 ? 73.781 69.549 95.215 1.00 10.53 104 ALA B CA 1
ATOM 1555 C C . ALA B 1 104 ? 74.379 68.164 95.072 1.00 11.81 104 ALA B C 1
ATOM 1556 O O . ALA B 1 104 ? 73.667 67.210 94.819 1.00 11.56 104 ALA B O 1
ATOM 1558 N N . LEU B 1 105 ? 75.692 68.058 95.234 1.00 13.59 105 LEU B N 1
ATOM 1559 C CA . LEU B 1 105 ? 76.392 66.782 95.125 1.00 15.45 105 LEU B CA 1
ATOM 1560 C C . LEU B 1 105 ? 75.750 65.689 95.999 1.00 16.76 105 LEU B C 1
ATOM 1561 O O . LEU B 1 105 ? 75.438 64.584 95.523 1.00 16.88 105 LEU B O 1
ATOM 1566 N N . ALA B 1 106 ? 75.536 66.018 97.273 1.00 15.94 106 ALA B N 1
ATOM 1567 C CA . ALA B 1 106 ? 74.947 65.095 98.224 1.00 15.36 106 ALA B CA 1
ATOM 1568 C C . ALA B 1 106 ? 73.429 64.956 98.058 1.00 14.78 106 ALA B C 1
ATOM 1569 O O . ALA B 1 106 ? 72.749 65.882 97.644 1.00 14.10 106 ALA B O 1
ATOM 1571 N N . TYR B 1 107 ? 72.928 63.780 98.414 1.00 13.48 107 TYR B N 1
ATOM 1572 C CA . TYR B 1 107 ? 71.518 63.441 98.346 1.00 12.80 107 TYR B CA 1
ATOM 1573 C C . TYR B 1 107 ? 70.664 64.131 99.416 1.00 12.35 107 TYR B C 1
ATOM 1574 O O . TYR B 1 107 ? 71.072 64.233 100.568 1.00 11.54 107 TYR B O 1
ATOM 1583 N N . THR B 1 108 ? 69.454 64.544 99.039 1.00 14.02 108 THR B N 1
ATOM 1584 C CA . THR B 1 108 ? 68.482 65.166 99.960 1.00 12.02 108 THR B CA 1
ATOM 1585 C C . THR B 1 108 ? 67.118 64.581 99.628 1.00 11.73 108 THR B C 1
ATOM 1586 O O . THR B 1 108 ? 66.887 64.137 98.504 1.00 10.78 108 THR B O 1
ATOM 1590 N N . VAL B 1 109 ? 66.206 64.612 100.591 1.00 11.07 109 VAL B N 1
ATOM 1591 C CA . VAL B 1 109 ? 64.854 64.127 100.367 1.00 12.51 109 VAL B CA 1
ATOM 1592 C C . VAL B 1 109 ? 63.943 65.070 101.069 1.00 11.63 109 VAL B C 1
ATOM 1593 O O . VAL B 1 109 ? 64.288 65.610 102.116 1.00 13.93 109 VAL B O 1
ATOM 1597 N N . GLN B 1 110 ? 62.758 65.215 100.511 1.00 11.46 110 GLN B N 1
ATOM 1598 C CA . GLN B 1 110 ? 61.699 66.014 101.092 1.00 11.48 110 GLN B CA 1
ATOM 1599 C C . GLN B 1 110 ? 60.488 65.088 100.956 1.00 11.93 110 GLN B C 1
ATOM 1600 O O . GLN B 1 110 ? 60.337 64.391 99.950 1.00 8.21 110 GLN B O 1
ATOM 1606 N N . SER B 1 111 ? 59.689 65.014 102.009 1.00 13.05 111 SER B N 1
ATOM 1607 C CA . SER B 1 111 ? 58.531 64.152 102.009 1.00 13.99 111 SER B CA 1
ATOM 1608 C C . SER B 1 111 ? 57.277 64.971 102.264 1.00 15.99 111 SER B C 1
ATOM 1609 O O . SER B 1 111 ? 57.325 65.969 102.991 1.00 14.03 111 SER B O 1
ATOM 1612 N N . LEU B 1 112 ? 56.172 64.571 101.630 1.00 15.78 112 LEU B N 1
ATOM 1613 C CA . LEU B 1 112 ? 54.895 65.259 101.789 1.00 14.57 112 LEU B CA 1
ATOM 1614 C C . LEU B 1 112 ? 53.766 64.285 102.090 1.00 13.57 112 LEU B C 1
ATOM 1615 O O . LEU B 1 112 ? 53.619 63.275 101.403 1.00 14.76 112 LEU B O 1
ATOM 1620 N N . PRO B 1 113 ? 53.010 64.515 103.174 1.00 13.54 113 PRO B N 1
ATOM 1621 C CA . PRO B 1 113 ? 51.908 63.579 103.430 1.00 12.31 113 PRO B CA 1
ATOM 1622 C C . PRO B 1 113 ? 50.798 63.978 102.442 1.00 11.88 113 PRO B C 1
ATOM 1623 O O . PRO B 1 113 ? 50.552 65.159 102.215 1.00 11.96 113 PRO B O 1
ATOM 1627 N N . LEU B 1 114 ? 50.228 63.007 101.751 1.00 13.28 114 LEU B N 1
ATOM 1628 C CA . LEU B 1 114 ? 49.189 63.294 100.788 1.00 12.75 114 LEU B CA 1
ATOM 1629 C C . LEU B 1 114 ? 47.856 63.416 101.505 1.00 12.95 114 LEU B C 1
ATOM 1630 O O . LEU B 1 114 ? 47.052 62.472 101.529 1.00 12.84 114 LEU B O 1
ATOM 1635 N N . ILE B 1 115 ? 47.656 64.578 102.131 1.00 11.74 115 ILE B N 1
ATOM 1636 C CA . ILE B 1 115 ? 46.428 64.861 102.867 1.00 11.69 115 ILE B CA 1
ATOM 1637 C C . ILE B 1 115 ? 45.714 66.106 102.321 1.00 11.42 115 ILE B C 1
ATOM 1638 O O . ILE B 1 115 ? 46.349 67.005 101.779 1.00 10.23 115 ILE B O 1
ATOM 1643 N N . ALA B 1 116 ? 44.393 66.149 102.481 1.00 11.68 116 ALA B N 1
ATOM 1644 C CA . ALA B 1 116 ? 43.560 67.244 101.971 1.00 13.52 116 ALA B CA 1
ATOM 1645 C C . ALA B 1 116 ? 43.975 68.651 102.432 1.00 15.14 116 ALA B C 1
ATOM 1646 O O . ALA B 1 116 ? 43.735 69.662 101.758 1.00 13.11 116 ALA B O 1
ATOM 1648 N N . THR B 1 117 ? 44.631 68.679 103.576 1.00 14.58 117 THR B N 1
ATOM 1649 C CA . THR B 1 117 ? 45.063 69.892 104.214 1.00 15.09 117 THR B CA 1
ATOM 1650 C C . THR B 1 117 ? 46.495 70.373 103.848 1.00 16.29 117 THR B C 1
ATOM 1651 O O . THR B 1 117 ? 46.921 71.471 104.237 1.00 15.01 117 THR B O 1
ATOM 1655 N N . GLN B 1 118 ? 47.203 69.571 103.051 1.00 15.24 118 GLN B N 1
ATOM 1656 C CA . GLN B 1 118 ? 48.551 69.900 102.606 1.00 16.56 118 GLN B CA 1
ATOM 1657 C C . GLN B 1 118 ? 48.561 71.077 101.595 1.00 17.32 118 GLN B C 1
ATOM 1658 O O . GLN B 1 118 ? 49.354 72.019 101.739 1.00 16.89 118 GLN B O 1
ATOM 1664 N N . PRO B 1 119 ? 47.716 71.023 100.538 1.00 15.49 119 PRO B N 1
ATOM 1665 C CA . PRO B 1 119 ? 47.738 72.150 99.592 1.00 13.61 119 PRO B CA 1
ATOM 1666 C C . PRO B 1 119 ? 47.093 73.349 100.258 1.00 13.64 119 PRO B C 1
ATOM 1667 O O . PRO B 1 119 ? 45.978 73.243 100.766 1.00 12.70 119 PRO B O 1
ATOM 1671 N N . ALA B 1 120 ? 47.782 74.488 100.230 1.00 13.75 120 ALA B N 1
ATOM 1672 C CA . ALA B 1 120 ? 47.292 75.722 100.852 1.00 12.34 120 ALA B CA 1
ATOM 1673 C C . ALA B 1 120 ? 45.875 76.158 100.461 1.00 12.68 120 ALA B C 1
ATOM 1674 O O . ALA B 1 120 ? 45.048 76.443 101.324 1.00 16.80 120 ALA B O 1
ATOM 1676 N N . TRP B 1 121 ? 45.604 76.241 99.168 1.00 12.17 121 TRP B N 1
ATOM 1677 C CA . TRP B 1 121 ? 44.289 76.638 98.677 1.00 12.41 121 TRP B CA 1
ATOM 1678 C C . TRP B 1 121 ? 43.194 75.634 99.083 1.00 13.87 121 TRP B C 1
ATOM 1679 O O . TRP B 1 121 ? 42.138 76.026 99.583 1.00 15.68 121 TRP B O 1
ATOM 1690 N N . LEU B 1 122 ? 43.456 74.345 98.887 1.00 12.00 122 LEU B N 1
ATOM 1691 C CA . LEU B 1 122 ? 42.494 73.303 99.223 1.00 11.60 122 LEU B CA 1
ATOM 1692 C C . LEU B 1 122 ? 42.262 73.221 100.742 1.00 12.38 122 LEU B C 1
ATOM 1693 O O . LEU B 1 122 ? 41.141 72.971 101.198 1.00 10.39 122 LEU B O 1
ATOM 1698 N N . GLY B 1 123 ? 43.341 73.400 101.507 1.00 11.57 123 GLY B N 1
ATOM 1699 C CA . GLY B 1 123 ? 43.278 73.318 102.952 1.00 11.72 123 GLY B CA 1
ATOM 1700 C C . GLY B 1 123 ? 42.167 74.142 103.571 1.00 14.35 123 GLY B C 1
ATOM 1701 O O . GLY B 1 123 ? 41.448 73.662 104.473 1.00 11.74 123 GLY B O 1
ATOM 1702 N N . THR B 1 124 ? 41.991 75.369 103.077 1.00 15.04 124 THR B N 1
ATOM 1703 C CA . THR B 1 124 ? 40.951 76.226 103.633 1.00 15.69 124 THR B CA 1
ATOM 1704 C C . THR B 1 124 ? 39.536 75.711 103.334 1.00 14.50 124 THR B C 1
ATOM 1705 O O . THR B 1 124 ? 38.615 75.928 104.121 1.00 13.91 124 THR B O 1
ATOM 1709 N N . ILE B 1 125 ? 39.375 74.982 102.233 1.00 13.02 125 ILE B N 1
ATOM 1710 C CA . ILE B 1 125 ? 38.077 74.416 101.893 1.00 12.50 125 ILE B CA 1
ATOM 1711 C C . ILE B 1 125 ? 37.869 73.139 102.728 1.00 13.15 125 ILE B C 1
ATOM 1712 O O . ILE B 1 125 ? 36.773 72.864 103.244 1.00 12.75 125 ILE B O 1
ATOM 1717 N N . ALA B 1 126 ? 38.958 72.404 102.916 1.00 14.00 126 ALA B N 1
ATOM 1718 C CA . ALA B 1 126 ? 38.948 71.155 103.657 1.00 15.56 126 ALA B CA 1
ATOM 1719 C C . ALA B 1 126 ? 38.594 71.358 105.117 1.00 14.26 126 ALA B C 1
ATOM 1720 O O . ALA B 1 126 ? 37.943 70.510 105.729 1.00 14.07 126 ALA B O 1
ATOM 1722 N N . ASP B 1 127 ? 39.081 72.452 105.697 1.00 14.82 127 ASP B N 1
ATOM 1723 C CA . ASP B 1 127 ? 38.789 72.774 107.098 1.00 14.36 127 ASP B CA 1
ATOM 1724 C C . ASP B 1 127 ? 37.287 72.861 107.387 1.00 11.84 127 ASP B C 1
ATOM 1725 O O . ASP B 1 127 ? 36.869 72.800 108.546 1.00 9.68 127 ASP B O 1
ATOM 1730 N N . ASN B 1 128 ? 36.503 73.056 106.328 1.00 11.69 128 ASN B N 1
ATOM 1731 C CA . ASN B 1 128 ? 35.056 73.157 106.413 1.00 10.48 128 ASN B CA 1
ATOM 1732 C C . ASN B 1 128 ? 34.324 71.824 106.305 1.00 9.06 128 ASN B C 1
ATOM 1733 O O . ASN B 1 128 ? 33.091 71.793 106.340 1.00 8.37 128 ASN B O 1
ATOM 1738 N N . TYR B 1 129 ? 35.071 70.735 106.133 1.00 9.23 129 TYR B N 1
ATOM 1739 C CA . TYR B 1 129 ? 34.497 69.388 105.997 1.00 10.64 129 TYR B CA 1
ATOM 1740 C C . TYR B 1 129 ? 35.168 68.374 106.920 1.00 12.62 129 TYR B C 1
ATOM 1741 O O . TYR B 1 129 ? 36.395 68.435 107.146 1.00 13.29 129 TYR B O 1
ATOM 1750 N N . SER B 1 130 ? 34.364 67.435 107.426 1.00 11.12 130 SER B N 1
ATOM 1751 C CA . SER B 1 130 ? 34.845 66.402 108.327 1.00 8.88 130 SER B CA 1
ATOM 1752 C C . SER B 1 130 ? 35.702 65.312 107.685 1.00 9.61 130 SER B C 1
ATOM 1753 O O . SER B 1 130 ? 36.755 64.945 108.223 1.00 8.63 130 SER B O 1
ATOM 1756 N N . LYS B 1 131 ? 35.250 64.779 106.553 1.00 9.90 131 LYS B N 1
ATOM 1757 C CA . LYS B 1 131 ? 35.982 63.717 105.874 1.00 8.83 131 LYS B CA 1
ATOM 1758 C C . LYS B 1 131 ? 36.189 64.010 104.421 1.00 9.61 131 LYS B C 1
ATOM 1759 O O . LYS B 1 131 ? 35.507 64.852 103.849 1.00 10.91 131 LYS B O 1
ATOM 1765 N N . TRP B 1 132 ? 37.141 63.306 103.823 1.00 11.57 132 TRP B N 1
ATOM 1766 C CA . TRP B 1 132 ? 37.472 63.489 102.422 1.00 10.67 132 TRP B CA 1
ATOM 1767 C C . TRP B 1 132 ? 38.110 62.225 101.849 1.00 11.36 132 TRP B C 1
ATOM 1768 O O . TRP B 1 132 ? 38.396 61.262 102.574 1.00 9.52 132 TRP B O 1
ATOM 1779 N N . ARG B 1 133 ? 38.347 62.260 100.539 1.00 12.85 133 ARG B N 1
ATOM 1780 C CA . ARG B 1 133 ? 39.017 61.181 99.830 1.00 12.05 133 ARG B CA 1
ATOM 1781 C C . ARG B 1 133 ? 39.489 61.702 98.481 1.00 11.32 133 ARG B C 1
ATOM 1782 O O . ARG B 1 133 ? 38.837 62.529 97.863 1.00 14.75 133 ARG B O 1
ATOM 1790 N N . TRP B 1 134 ? 40.675 61.293 98.078 1.00 10.60 134 TRP B N 1
ATOM 1791 C CA . TRP B 1 134 ? 41.205 61.676 96.788 1.00 10.90 134 TRP B CA 1
ATOM 1792 C C . TRP B 1 134 ? 40.461 60.870 95.728 1.00 11.97 134 TRP B C 1
ATOM 1793 O O . TRP B 1 134 ? 40.304 59.655 95.861 1.00 12.60 134 TRP B O 1
ATOM 1804 N N . VAL B 1 135 ? 39.952 61.539 94.705 1.00 13.43 135 VAL B N 1
ATOM 1805 C CA . VAL B 1 135 ? 39.273 60.835 93.616 1.00 13.18 135 VAL B CA 1
ATOM 1806 C C . VAL B 1 135 ? 40.381 60.541 92.596 1.00 14.40 135 VAL B C 1
ATOM 1807 O O . VAL B 1 135 ? 40.393 59.492 91.941 1.00 16.74 135 VAL B O 1
ATOM 1811 N N . SER B 1 136 ? 41.320 61.477 92.493 1.00 13.64 136 SER B N 1
ATOM 1812 C CA . SER B 1 136 ? 42.488 61.353 91.644 1.00 10.74 136 SER B CA 1
ATOM 1813 C C . SER B 1 136 ? 43.511 62.366 92.129 1.00 9.61 136 SER B C 1
ATOM 1814 O O . SER B 1 136 ? 43.162 63.454 92.586 1.00 8.02 136 SER B O 1
ATOM 1817 N N . LEU B 1 137 ? 44.767 61.953 92.134 1.00 9.51 137 LEU B N 1
ATOM 1818 C CA . LEU B 1 137 ? 45.857 62.811 92.559 1.00 9.76 137 LEU B CA 1
ATOM 1819 C C . LEU B 1 137 ? 47.084 62.581 91.670 1.00 9.12 137 LEU B C 1
ATOM 1820 O O . LEU B 1 137 ? 47.604 61.481 91.552 1.00 11.25 137 LEU B O 1
ATOM 1825 N N . ARG B 1 138 ? 47.496 63.623 90.982 1.00 11.28 138 ARG B N 1
ATOM 1826 C CA . ARG B 1 138 ? 48.644 63.541 90.109 1.00 10.49 138 ARG B CA 1
ATOM 1827 C C . ARG B 1 138 ? 49.733 64.499 90.632 1.00 10.89 138 ARG B C 1
ATOM 1828 O O . ARG B 1 138 ? 49.489 65.685 90.837 1.00 12.60 138 ARG B O 1
ATOM 1836 N N . ILE B 1 139 ? 50.900 63.946 90.940 1.00 10.78 139 ILE B N 1
ATOM 1837 C CA . ILE B 1 139 ? 52.016 64.732 91.441 1.00 10.84 139 ILE B CA 1
ATOM 1838 C C . ILE B 1 139 ? 52.889 65.104 90.221 1.00 11.51 139 ILE B C 1
ATOM 1839 O O . ILE B 1 139 ? 53.454 64.235 89.535 1.00 11.21 139 ILE B O 1
ATOM 1844 N N . ILE B 1 140 ? 52.979 66.400 89.961 1.00 9.52 140 ILE B N 1
ATOM 1845 C CA . ILE B 1 140 ? 53.701 66.921 88.817 1.00 9.19 140 ILE B CA 1
ATOM 1846 C C . ILE B 1 140 ? 54.978 67.677 89.189 1.00 10.01 140 ILE B C 1
ATOM 1847 O O . ILE B 1 140 ? 55.020 68.410 90.183 1.00 6.27 140 ILE B O 1
ATOM 1852 N N . TYR B 1 141 ? 56.018 67.469 88.388 1.00 9.81 141 TYR B N 1
ATOM 1853 C CA . TYR B 1 141 ? 57.291 68.154 88.572 1.00 11.31 141 TYR B CA 1
ATOM 1854 C C . TYR B 1 141 ? 57.405 69.285 87.534 1.00 11.31 141 TYR B C 1
ATOM 1855 O O . TYR B 1 141 ? 57.108 69.078 86.350 1.00 9.38 141 TYR B O 1
ATOM 1864 N N . SER B 1 142 ? 57.821 70.471 87.979 1.00 11.43 142 SER B N 1
ATOM 1865 C CA . SER B 1 142 ? 58.006 71.615 87.073 1.00 13.42 142 SER B CA 1
ATOM 1866 C C . SER B 1 142 ? 59.465 72.085 87.226 1.00 12.39 142 SER B C 1
ATOM 1867 O O . SER B 1 142 ? 59.902 72.413 88.333 1.00 14.32 142 SER B O 1
ATOM 1870 N N . PRO B 1 143 ? 60.245 72.089 86.131 1.00 10.81 143 PRO B N 1
ATOM 1871 C CA . PRO B 1 143 ? 61.646 72.523 86.225 1.00 9.62 143 PRO B CA 1
ATOM 1872 C C . PRO B 1 143 ? 61.809 74.037 86.231 1.00 9.69 143 PRO B C 1
ATOM 1873 O O . PRO B 1 143 ? 60.968 74.772 85.711 1.00 10.15 143 PRO B O 1
ATOM 1877 N N . LYS B 1 144 ? 62.860 74.508 86.876 1.00 8.09 144 LYS B N 1
ATOM 1878 C CA . LYS B 1 144 ? 63.118 75.927 86.906 1.00 5.24 144 LYS B CA 1
ATOM 1879 C C . LYS B 1 144 ? 64.607 76.204 86.936 1.00 4.72 144 LYS B C 1
ATOM 1880 O O . LYS B 1 144 ? 65.000 77.310 87.200 1.00 5.60 144 LYS B O 1
ATOM 1886 N N . CYS B 1 145 ? 65.427 75.213 86.602 1.00 5.65 145 CYS B N 1
ATOM 1887 C CA . CYS B 1 145 ? 66.883 75.374 86.605 1.00 9.09 145 CYS B CA 1
ATOM 1888 C C . CYS B 1 145 ? 67.495 75.407 85.190 1.00 9.47 145 CYS B C 1
ATOM 1889 O O . CYS B 1 145 ? 66.887 74.950 84.221 1.00 9.25 145 CYS B O 1
ATOM 1892 N N . PRO B 1 146 ? 68.705 75.970 85.050 1.00 10.45 146 PRO B N 1
ATOM 1893 C CA . PRO B 1 146 ? 69.323 75.997 83.714 1.00 10.99 146 PRO B CA 1
ATOM 1894 C C . PRO B 1 146 ? 69.535 74.546 83.253 1.00 11.46 146 PRO B C 1
ATOM 1895 O O . PRO B 1 146 ? 69.789 73.649 84.067 1.00 14.24 146 PRO B O 1
ATOM 1899 N N . THR B 1 147 ? 69.456 74.305 81.957 1.00 10.94 147 THR B N 1
ATOM 1900 C CA . THR B 1 147 ? 69.633 72.960 81.447 1.00 9.24 147 THR B CA 1
ATOM 1901 C C . THR B 1 147 ? 71.034 72.412 81.700 1.00 12.22 147 THR B C 1
ATOM 1902 O O . THR B 1 147 ? 71.253 71.203 81.620 1.00 14.16 147 THR B O 1
ATOM 1906 N N . THR B 1 148 ? 71.982 73.286 82.044 1.00 11.91 148 THR B N 1
ATOM 1907 C CA . THR B 1 148 ? 73.352 72.858 82.305 1.00 11.61 148 THR B CA 1
ATOM 1908 C C . THR B 1 148 ? 73.541 72.223 83.681 1.00 10.83 148 THR B C 1
ATOM 1909 O O . THR B 1 148 ? 74.624 71.759 84.017 1.00 13.74 148 THR B O 1
ATOM 1913 N N . THR B 1 149 ? 72.478 72.187 84.470 1.00 11.55 149 THR B N 1
ATOM 1914 C CA . THR B 1 149 ? 72.521 71.634 85.815 1.00 8.10 149 THR B CA 1
ATOM 1915 C C . THR B 1 149 ? 72.664 70.103 85.805 1.00 10.00 149 THR B C 1
ATOM 1916 O O . THR B 1 149 ? 71.860 69.390 85.192 1.00 10.57 1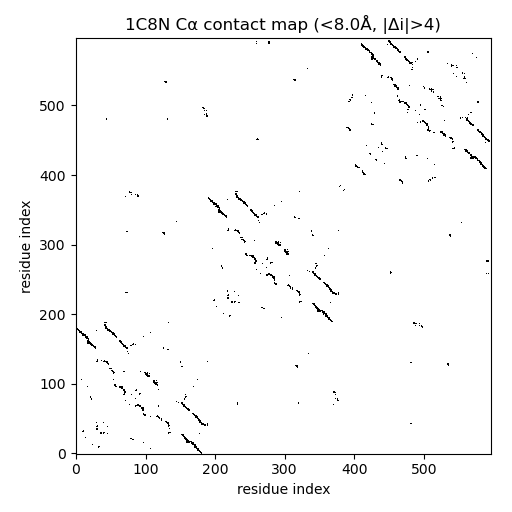49 THR B O 1
ATOM 1920 N N . SER B 1 150 ? 73.692 69.603 86.488 1.00 9.48 150 SER B N 1
ATOM 1921 C CA . SER B 1 150 ? 73.913 68.177 86.590 1.00 7.50 150 SER B CA 1
ATOM 1922 C C . SER B 1 150 ? 73.030 67.642 87.738 1.00 9.10 150 SER B C 1
ATOM 1923 O O . SER B 1 150 ? 72.506 68.421 88.550 1.00 9.91 150 SER B O 1
ATOM 1926 N N . GLY B 1 151 ? 72.868 66.326 87.802 1.00 8.08 151 GLY B N 1
ATOM 1927 C CA . GLY B 1 151 ? 72.082 65.739 88.860 1.00 8.98 151 GLY B CA 1
ATOM 1928 C C . GLY B 1 151 ? 70.873 64.966 88.389 1.00 11.40 151 GLY B C 1
ATOM 1929 O O . GLY B 1 151 ? 70.515 65.025 87.210 1.00 11.13 151 GLY B O 1
ATOM 1930 N N . THR B 1 152 ? 70.219 64.285 89.331 1.00 11.05 152 THR B N 1
ATOM 1931 C CA . THR B 1 152 ? 69.047 63.488 89.048 1.00 8.88 152 THR B CA 1
ATOM 1932 C C . THR B 1 152 ? 68.061 63.631 90.199 1.00 11.29 152 THR B C 1
ATOM 1933 O O . THR B 1 152 ? 68.451 63.701 91.384 1.00 10.19 152 THR B O 1
ATOM 1937 N N . VAL B 1 153 ? 66.778 63.665 89.846 1.00 11.62 153 VAL B N 1
ATOM 1938 C CA . VAL B 1 153 ? 65.690 63.779 90.816 1.00 11.62 153 VAL B CA 1
ATOM 1939 C C . VAL B 1 153 ? 64.805 62.526 90.717 1.00 10.35 153 VAL B C 1
ATOM 1940 O O . VAL B 1 153 ? 64.754 61.877 89.678 1.00 9.95 153 VAL B O 1
ATOM 1944 N N . ALA B 1 154 ? 64.134 62.175 91.807 1.00 12.61 154 ALA B N 1
ATOM 1945 C CA . ALA B 1 154 ? 63.270 60.995 91.833 1.00 12.70 154 ALA B CA 1
ATOM 1946 C C . ALA B 1 154 ? 62.123 61.166 92.816 1.00 12.29 154 ALA B C 1
ATOM 1947 O O . ALA B 1 154 ? 62.239 61.915 93.779 1.00 13.65 154 ALA B O 1
ATOM 1949 N N . MET B 1 155 ? 61.011 60.488 92.547 1.00 11.97 155 MET B N 1
ATOM 1950 C CA . MET B 1 155 ? 59.841 60.509 93.423 1.00 13.09 155 MET B CA 1
ATOM 1951 C C . MET B 1 155 ? 59.421 59.056 93.584 1.00 11.73 155 MET B C 1
ATOM 1952 O O . MET B 1 155 ? 59.698 58.238 92.717 1.00 14.41 155 MET B O 1
ATOM 1957 N N . CYS B 1 156 ? 58.744 58.742 94.675 1.00 11.91 156 CYS B N 1
ATOM 1958 C CA . CYS B 1 156 ? 58.225 57.392 94.933 1.00 11.77 156 CYS B CA 1
ATOM 1959 C C . CYS B 1 156 ? 57.156 57.565 96.032 1.00 10.89 156 CYS B C 1
ATOM 1960 O O . CYS B 1 156 ? 57.027 58.651 96.607 1.00 10.02 156 CYS B O 1
ATOM 1963 N N . LEU B 1 157 ? 56.376 56.525 96.302 1.00 10.02 157 LEU B N 1
ATOM 1964 C CA . LEU B 1 157 ? 55.330 56.614 97.313 1.00 10.73 157 LEU B CA 1
ATOM 1965 C C . LEU B 1 157 ? 55.470 55.538 98.372 1.00 10.49 157 LEU B C 1
ATOM 1966 O O . LEU B 1 157 ? 55.928 54.434 98.079 1.00 12.25 157 LEU B O 1
ATOM 1971 N N . SER B 1 158 ? 55.101 55.880 99.603 1.00 11.73 158 SER B N 1
ATOM 1972 C CA . SER B 1 158 ? 55.128 54.956 100.742 1.00 11.55 158 SER B CA 1
ATOM 1973 C C . SER B 1 158 ? 53.770 55.068 101.451 1.00 11.68 158 SER B C 1
ATOM 1974 O O . SER B 1 158 ? 53.049 56.055 101.310 1.00 12.36 158 SER B O 1
ATOM 1977 N N . TYR B 1 159 ? 53.410 54.062 102.229 1.00 13.26 159 TYR B N 1
ATOM 1978 C CA . TYR B 1 159 ? 52.080 54.068 102.833 1.00 13.85 159 TYR B CA 1
ATOM 1979 C C . TYR B 1 159 ? 52.010 53.810 104.337 1.00 13.84 159 TYR B C 1
ATOM 1980 O O . TYR B 1 159 ? 50.995 53.317 104.828 1.00 14.67 159 TYR B O 1
ATOM 1989 N N . ASP B 1 160 ? 53.088 54.119 105.048 1.00 13.39 160 ASP B N 1
ATOM 1990 C CA . ASP B 1 160 ? 53.146 53.946 106.495 1.00 13.82 160 ASP B CA 1
ATOM 1991 C C . ASP B 1 160 ? 54.041 55.048 107.046 1.00 13.40 160 ASP B C 1
ATOM 1992 O O . ASP B 1 160 ? 55.242 55.059 106.782 1.00 13.99 160 ASP B O 1
ATOM 1997 N N . ARG B 1 161 ? 53.447 55.972 107.802 1.00 11.82 161 ARG B N 1
ATOM 1998 C CA . ARG B 1 161 ? 54.176 57.100 108.379 1.00 12.63 161 ARG B CA 1
ATOM 1999 C C . ARG B 1 161 ? 55.271 56.633 109.324 1.00 13.22 161 ARG B C 1
ATOM 2000 O O . ARG B 1 161 ? 56.104 57.403 109.749 1.00 13.38 161 ARG B O 1
ATOM 2008 N N . ASN B 1 162 ? 55.252 55.360 109.673 1.00 14.72 162 ASN B N 1
ATOM 2009 C CA . ASN B 1 162 ? 56.263 54.805 110.559 1.00 17.16 162 ASN B CA 1
ATOM 2010 C C . ASN B 1 162 ? 57.518 54.350 109.773 1.00 18.33 162 ASN B C 1
ATOM 2011 O O . ASN B 1 162 ? 58.524 53.948 110.354 1.00 20.20 162 ASN B O 1
ATOM 2016 N N . ASP B 1 163 ? 57.476 54.462 108.450 1.00 18.41 163 ASP B N 1
ATOM 2017 C CA . ASP B 1 163 ? 58.624 54.090 107.630 1.00 19.25 163 ASP B CA 1
ATOM 2018 C C . ASP B 1 163 ? 59.736 55.122 107.765 1.00 19.35 163 ASP B C 1
ATOM 2019 O O . ASP B 1 163 ? 59.481 56.273 108.114 1.00 20.31 163 ASP B O 1
ATOM 2024 N N . VAL B 1 164 ? 60.972 54.710 107.500 1.00 18.99 164 VAL B N 1
ATOM 2025 C CA . VAL B 1 164 ? 62.094 55.642 107.533 1.00 18.71 164 VAL 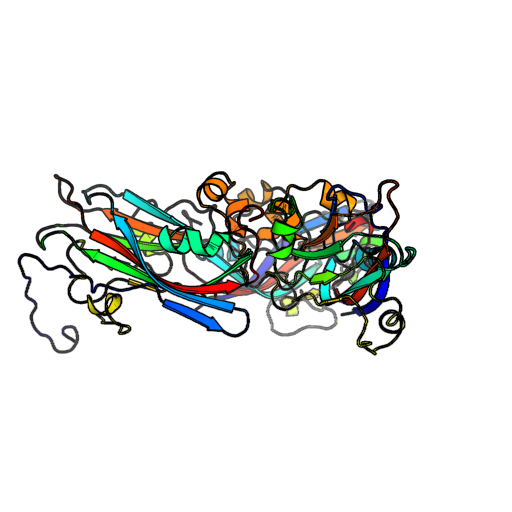B CA 1
ATOM 2026 C C . VAL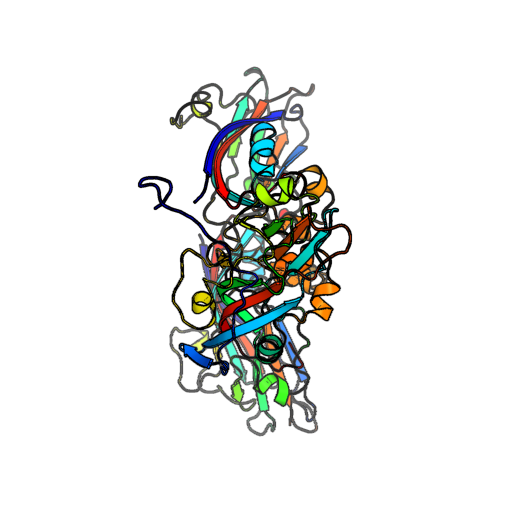 B 1 164 ? 62.134 56.203 106.109 1.00 20.25 164 VAL B C 1
ATOM 2027 O O . VAL B 1 164 ? 61.867 55.475 105.148 1.00 21.15 164 VAL B O 1
ATOM 2029 N N . ALA B 1 165 ? 62.388 57.495 105.951 1.00 20.38 165 ALA B N 1
ATOM 2030 C CA . ALA B 1 165 ? 62.445 58.051 104.593 1.00 20.84 165 ALA B CA 1
ATOM 2031 C C . ALA B 1 165 ? 63.646 57.438 103.865 1.00 19.86 165 ALA B C 1
ATOM 2032 O O . ALA B 1 165 ? 64.618 57.013 104.508 1.00 20.24 165 ALA B O 1
ATOM 2034 N N . PRO B 1 166 ? 63.590 57.361 102.524 1.00 18.38 166 PRO B N 1
ATOM 2035 C CA . PRO B 1 166 ? 64.729 56.784 101.811 1.00 16.17 166 PRO B CA 1
ATOM 2036 C C . PRO B 1 166 ? 65.984 57.599 102.112 1.00 16.11 166 PRO B C 1
ATOM 2037 O O . PRO B 1 166 ? 65.967 58.839 102.087 1.00 15.54 166 PRO B O 1
ATOM 2041 N N . GLY B 1 167 ? 67.041 56.896 102.500 1.00 15.05 167 GLY B N 1
ATOM 2042 C CA . GLY B 1 167 ? 68.298 57.548 102.816 1.00 16.48 167 GLY B CA 1
ATOM 2043 C C . GLY B 1 167 ? 69.212 57.805 101.634 1.00 16.35 167 GLY B C 1
ATOM 2044 O O . GLY B 1 167 ? 70.255 58.428 101.778 1.00 17.43 167 GLY B O 1
ATOM 2045 N N . SER B 1 168 ? 68.827 57.316 100.464 1.00 16.75 168 SER B N 1
ATOM 2046 C CA . SER B 1 168 ? 69.608 57.489 99.252 1.00 16.13 168 SER B CA 1
ATOM 2047 C C . SER B 1 168 ? 68.643 57.303 98.084 1.00 16.71 168 SER B C 1
ATOM 2048 O O . SER B 1 168 ? 67.506 56.839 98.272 1.00 16.27 168 SER B O 1
ATOM 2051 N N . ARG B 1 169 ? 69.071 57.693 96.888 1.00 14.96 169 ARG B N 1
ATOM 2052 C CA . ARG B 1 169 ? 68.225 57.526 95.725 1.00 13.89 169 ARG B CA 1
ATOM 2053 C C . ARG B 1 169 ? 68.208 56.055 95.340 1.00 13.63 169 ARG B C 1
ATOM 2054 O O . ARG B 1 169 ? 67.337 55.610 94.616 1.00 13.15 169 ARG B O 1
ATOM 2062 N N . VAL B 1 170 ? 69.153 55.279 95.866 1.00 14.45 170 VAL B N 1
ATOM 2063 C CA . VAL B 1 170 ? 69.184 53.855 95.584 1.00 11.38 170 VAL B CA 1
ATOM 2064 C C . VAL B 1 170 ? 67.994 53.201 96.324 1.00 14.31 170 VAL B C 1
ATOM 2065 O O . VAL B 1 170 ? 67.306 52.328 95.771 1.00 12.27 170 VAL B O 1
ATOM 2069 N N . GLN B 1 171 ? 67.728 53.672 97.550 1.00 13.85 171 GLN B N 1
ATOM 2070 C CA . GLN B 1 171 ? 66.619 53.175 98.367 1.00 14.41 171 GLN B CA 1
ATOM 2071 C C . GLN B 1 171 ? 65.296 53.699 97.818 1.00 14.28 171 GLN B C 1
ATOM 2072 O O . GLN B 1 171 ? 64.304 52.962 97.713 1.00 15.30 171 GLN B O 1
ATOM 2078 N N . LEU B 1 172 ? 65.291 54.981 97.483 1.00 12.06 172 LEU B N 1
ATOM 2079 C CA . LEU B 1 172 ? 64.118 55.633 96.939 1.00 13.02 172 LEU B CA 1
ATOM 2080 C C . LEU B 1 172 ? 63.729 54.952 95.626 1.00 14.85 172 LEU B C 1
ATOM 2081 O O . LEU B 1 172 ? 62.575 54.589 95.427 1.00 17.45 172 LEU B O 1
ATOM 2086 N N . SER B 1 173 ? 64.714 54.720 94.764 1.00 16.14 173 SER B N 1
ATOM 2087 C CA . SER B 1 173 ? 64.499 54.115 93.454 1.00 16.97 173 SER B CA 1
ATOM 2088 C C . SER B 1 173 ? 63.827 52.731 93.434 1.00 17.48 173 SER B C 1
ATOM 2089 O O . SER B 1 173 ? 63.225 52.360 92.416 1.00 18.45 173 SER B O 1
ATOM 2092 N N . GLN B 1 174 ? 63.934 51.982 94.535 1.00 15.09 174 GLN B N 1
ATOM 2093 C CA . GLN B 1 174 ? 63.334 50.645 94.651 1.00 15.91 174 GLN B CA 1
ATOM 2094 C C . GLN B 1 174 ? 61.882 50.712 95.155 1.00 15.60 174 GLN B C 1
ATOM 2095 O O . GLN B 1 174 ? 61.193 49.701 95.219 1.00 14.27 174 GLN B O 1
ATOM 2101 N N . THR B 1 175 ? 61.465 51.886 95.602 1.00 14.69 175 THR B N 1
ATOM 2102 C CA . THR B 1 175 ? 60.150 52.078 96.164 1.00 14.77 175 THR B CA 1
ATOM 2103 C C . THR B 1 175 ? 59.090 52.313 95.121 1.00 15.21 175 THR B C 1
ATOM 2104 O O . THR B 1 175 ? 59.374 52.873 94.051 1.00 15.66 175 THR B O 1
ATOM 2108 N N . TYR B 1 176 ? 57.870 51.877 95.437 1.00 14.43 176 TYR B N 1
ATOM 2109 C CA . TYR B 1 176 ? 56.731 51.965 94.518 1.00 14.80 176 TYR B CA 1
ATOM 2110 C C . TYR B 1 176 ? 56.565 53.271 93.750 1.00 14.77 176 TYR B C 1
ATOM 2111 O O . TYR B 1 176 ? 56.620 54.366 94.327 1.00 15.40 176 TYR B O 1
ATOM 2120 N N . LYS B 1 177 ? 56.376 53.127 92.438 1.00 14.94 177 LYS B N 1
ATOM 2121 C CA . LYS B 1 177 ? 56.183 54.245 91.516 1.00 15.61 177 LYS B CA 1
ATOM 2122 C C . LYS B 1 177 ? 57.363 55.200 91.344 1.00 16.58 177 LYS B C 1
ATOM 2123 O O . LYS B 1 177 ? 57.199 56.315 90.850 1.00 19.89 177 LYS B O 1
ATOM 2129 N N . ALA B 1 178 ? 58.561 54.739 91.682 1.00 14.76 178 ALA B N 1
ATOM 2130 C CA . ALA B 1 178 ? 59.728 55.571 91.525 1.00 12.31 178 ALA B CA 1
ATOM 2131 C C . ALA B 1 178 ? 59.989 55.906 90.067 1.00 13.39 178 ALA B C 1
ATOM 2132 O O . ALA B 1 178 ? 59.807 55.081 89.155 1.00 12.98 178 ALA B O 1
ATOM 2134 N N . ILE B 1 179 ? 60.399 57.145 89.848 1.00 15.95 179 ILE B N 1
ATOM 2135 C CA . ILE B 1 179 ? 60.746 57.616 88.516 1.00 14.12 179 ILE B CA 1
ATOM 2136 C C . ILE B 1 179 ? 61.947 58.551 88.683 1.00 13.86 179 ILE B C 1
ATOM 2137 O O . ILE B 1 179 ? 61.969 59.388 89.606 1.00 11.37 179 ILE B O 1
ATOM 2142 N N . ASN B 1 180 ? 62.993 58.299 87.890 1.00 12.70 180 ASN B N 1
ATOM 2143 C CA . ASN B 1 180 ? 64.218 59.102 87.920 1.00 11.50 180 ASN B CA 1
ATOM 2144 C C . ASN B 1 180 ? 64.221 59.958 86.674 1.00 11.98 180 ASN B C 1
ATOM 2145 O O . ASN B 1 180 ? 63.903 59.461 85.590 1.00 13.35 180 ASN B O 1
ATOM 2150 N N . PHE B 1 181 ? 64.579 61.233 86.822 1.00 10.75 181 PHE B N 1
ATOM 2151 C CA . PHE B 1 181 ? 64.603 62.167 85.705 1.00 8.92 181 PHE B CA 1
ATOM 2152 C C . PHE B 1 181 ? 65.537 63.317 86.043 1.00 10.75 181 PHE B C 1
ATOM 2153 O O . PHE B 1 181 ? 65.848 63.540 87.214 1.00 12.35 181 PHE B O 1
ATOM 2161 N N . PRO B 1 182 ? 66.029 64.043 85.024 1.00 9.61 182 PRO B N 1
ATOM 2162 C CA . PRO B 1 182 ? 66.931 65.177 85.220 1.00 10.05 182 PRO B CA 1
ATOM 2163 C C . PRO B 1 182 ? 66.146 66.391 85.739 1.00 10.17 182 PRO B C 1
ATOM 2164 O O . PRO B 1 182 ? 64.945 66.511 85.490 1.00 10.29 182 PRO B O 1
ATOM 2168 N N . PRO B 1 183 ? 66.821 67.322 86.439 1.00 9.08 183 PRO B N 1
ATOM 2169 C CA . PRO B 1 183 ? 66.148 68.509 86.982 1.00 7.96 183 PRO B CA 1
ATOM 2170 C C . PRO B 1 183 ? 65.490 69.472 85.983 1.00 8.35 183 PRO B C 1
ATOM 2171 O O . PRO B 1 183 ? 64.653 70.266 86.372 1.00 9.69 183 PRO B O 1
ATOM 2175 N N . TYR B 1 184 ? 65.844 69.384 84.703 1.00 8.29 184 TYR B N 1
ATOM 2176 C CA . TYR B 1 184 ? 65.248 70.234 83.673 1.00 7.69 184 TYR B CA 1
ATOM 2177 C C . TYR B 1 184 ? 64.183 69.471 82.885 1.00 10.03 184 TYR B C 1
ATOM 2178 O O . TYR B 1 184 ? 63.623 69.995 81.930 1.00 15.35 184 TYR B O 1
ATOM 2187 N N . ALA B 1 185 ? 63.869 68.245 83.289 1.00 11.28 185 ALA B N 1
ATOM 2188 C CA . ALA B 1 185 ? 62.844 67.461 82.588 1.00 10.30 185 ALA B CA 1
ATOM 2189 C C . ALA B 1 185 ? 61.465 68.104 82.721 1.00 10.27 185 ALA B C 1
ATOM 2190 O O . ALA B 1 185 ? 61.172 68.755 83.726 1.00 11.34 185 ALA B O 1
ATOM 2192 N N . GLY B 1 186 ? 60.634 67.930 81.695 1.00 10.25 186 GLY B N 1
ATOM 2193 C CA . GLY B 1 186 ? 59.274 68.449 81.717 1.00 10.84 186 GLY B CA 1
ATOM 2194 C C . GLY B 1 186 ? 59.037 69.863 81.244 1.00 11.75 186 GLY B C 1
ATOM 2195 O O . GLY B 1 186 ? 57.903 70.336 81.287 1.00 13.66 186 GLY B O 1
ATOM 2196 N N . TYR B 1 187 ? 60.066 70.533 80.735 1.00 11.96 187 TYR B N 1
ATOM 2197 C CA . TYR B 1 187 ? 59.906 71.928 80.283 1.00 12.53 187 TYR B CA 1
ATOM 2198 C C . TYR B 1 187 ? 58.942 72.066 79.124 1.00 13.52 187 TYR B C 1
ATOM 2199 O O . TYR B 1 187 ? 58.443 73.144 78.867 1.00 15.27 187 TYR B O 1
ATOM 2208 N N . ASP B 1 188 ? 58.703 70.960 78.425 1.00 15.06 188 ASP B N 1
ATOM 2209 C CA . ASP B 1 188 ? 57.821 70.919 77.272 1.00 15.89 188 ASP B CA 1
ATOM 2210 C C . ASP B 1 188 ? 56.408 70.394 77.539 1.00 15.82 188 ASP B C 1
ATOM 2211 O O . ASP B 1 188 ? 55.649 70.171 76.603 1.00 15.54 188 ASP B O 1
ATOM 2216 N N . GLY B 1 189 ? 56.051 70.200 78.802 1.00 16.40 189 GLY B N 1
ATOM 2217 C CA . GLY B 1 189 ? 54.729 69.686 79.108 1.00 15.78 189 GLY B CA 1
ATOM 2218 C C . GLY B 1 189 ? 53.925 70.452 80.144 1.00 15.25 189 GLY B C 1
ATOM 2219 O O . GLY B 1 189 ? 53.104 69.852 80.829 1.00 16.53 189 GLY B O 1
ATOM 2220 N N . ALA B 1 190 ? 54.107 71.773 80.208 1.00 16.69 190 ALA B N 1
ATOM 2221 C CA . ALA B 1 190 ? 53.413 72.644 81.168 1.00 13.98 190 ALA B CA 1
ATOM 2222 C C . ALA B 1 190 ? 51.891 72.602 81.064 1.00 15.23 190 ALA B C 1
ATOM 2223 O O . ALA B 1 190 ? 51.189 72.806 82.059 1.00 16.63 190 ALA B O 1
ATOM 2225 N N . ALA B 1 191 ? 51.376 72.322 79.871 1.00 12.66 191 ALA B N 1
ATOM 2226 C CA . ALA B 1 191 ? 49.934 72.268 79.649 1.00 12.47 191 ALA B CA 1
ATOM 2227 C C . ALA B 1 191 ? 49.211 71.324 80.609 1.00 13.08 191 ALA B C 1
ATOM 2228 O O . ALA B 1 191 ? 48.048 71.528 80.934 1.00 16.26 191 ALA B O 1
ATOM 2230 N N . ILE B 1 192 ? 49.910 70.305 81.085 1.00 11.18 192 ILE B N 1
ATOM 2231 C CA . ILE B 1 192 ? 49.322 69.343 81.990 1.00 9.53 192 ILE B CA 1
ATOM 2232 C C . ILE B 1 192 ? 48.771 70.027 83.244 1.00 10.95 192 ILE B C 1
ATOM 2233 O O . ILE B 1 192 ? 47.889 69.490 83.906 1.00 12.91 192 ILE B O 1
ATOM 2238 N N . LEU B 1 193 ? 49.272 71.221 83.550 1.00 12.37 193 LEU B N 1
ATOM 2239 C CA . LEU B 1 193 ? 48.858 71.961 84.741 1.00 12.91 193 LEU B CA 1
ATOM 2240 C C . LEU B 1 193 ? 47.502 72.633 84.625 1.00 13.51 193 LEU B C 1
ATOM 2241 O O . LEU B 1 193 ? 46.776 72.720 85.605 1.00 14.34 193 LEU B O 1
ATOM 2246 N N . ASN B 1 194 ? 47.128 73.074 83.433 1.00 14.77 194 ASN B N 1
ATOM 2247 C CA . ASN B 1 194 ? 45.849 73.758 83.298 1.00 14.57 194 ASN B CA 1
ATOM 2248 C C . ASN B 1 194 ? 44.884 73.191 82.269 1.00 15.24 194 ASN B C 1
ATOM 2249 O O . ASN B 1 194 ? 43.890 73.834 81.951 1.00 16.62 194 ASN B O 1
ATOM 2254 N N . THR B 1 195 ? 45.159 72.000 81.750 1.00 15.00 195 THR B N 1
ATOM 2255 C CA . THR B 1 195 ? 44.279 71.392 80.762 1.00 17.14 195 THR B CA 1
ATOM 2256 C C . THR B 1 195 ? 44.151 69.911 81.054 1.00 17.02 195 THR B C 1
ATOM 2257 O O . THR B 1 195 ? 44.877 69.384 81.874 1.00 17.46 195 THR B O 1
ATOM 2261 N N . ASP B 1 196 ? 43.243 69.234 80.367 1.00 19.14 196 ASP B N 1
ATOM 2262 C CA . ASP B 1 196 ? 43.068 67.799 80.576 1.00 25.02 196 ASP B CA 1
ATOM 2263 C C . ASP B 1 196 ? 43.982 66.965 79.688 1.00 24.36 196 ASP B C 1
ATOM 2264 O O . ASP B 1 196 ? 43.787 65.757 79.517 1.00 25.81 196 ASP B O 1
ATOM 2269 N N . VAL B 1 197 ? 44.992 67.620 79.141 1.00 23.25 197 VAL B N 1
ATOM 2270 C CA . VAL B 1 197 ? 45.930 66.965 78.267 1.00 22.76 197 VAL B CA 1
ATOM 2271 C C . VAL B 1 197 ? 47.081 66.422 79.100 1.00 21.87 197 VAL B C 1
ATOM 2272 O O . VAL B 1 197 ? 47.377 66.936 80.186 1.00 22.05 197 VAL B O 1
ATOM 2276 N N . THR B 1 198 ? 47.672 65.336 78.625 1.00 19.31 198 THR B N 1
ATOM 2277 C CA . THR B 1 198 ? 48.818 64.749 79.282 1.00 19.11 198 THR B CA 1
ATOM 2278 C C . THR B 1 198 ? 49.938 64.769 78.242 1.00 17.35 198 THR B C 1
ATOM 2279 O O . THR B 1 198 ? 50.052 63.872 77.408 1.00 17.33 198 THR B O 1
ATOM 2283 N N . PRO B 1 199 ? 50.717 65.856 78.213 1.00 15.55 199 PRO B N 1
ATOM 2284 C CA . PRO B 1 199 ? 51.814 65.956 77.250 1.00 15.37 199 PRO B CA 1
ATOM 2285 C C . PRO B 1 199 ? 52.825 64.813 77.425 1.00 16.50 199 PRO B C 1
ATOM 2286 O O . PRO B 1 199 ? 53.125 64.375 78.546 1.00 17.64 199 PRO B O 1
ATOM 2290 N N . THR B 1 200 ? 53.350 64.343 76.307 1.00 16.52 200 THR B N 1
ATOM 2291 C CA . THR B 1 200 ? 54.314 63.255 76.277 1.00 16.90 200 THR B CA 1
ATOM 2292 C C . THR B 1 200 ? 55.553 63.438 77.166 1.00 16.98 200 THR B C 1
ATOM 2293 O O . THR B 1 200 ? 56.064 62.477 77.762 1.00 16.66 200 THR B O 1
ATOM 2297 N N . SER B 1 201 ? 56.017 64.674 77.257 1.00 16.66 201 SER B N 1
ATOM 2298 C CA . SER B 1 201 ? 57.208 65.010 78.012 1.00 15.96 201 SER B CA 1
ATOM 2299 C C . SER B 1 201 ? 56.989 65.385 79.486 1.00 15.35 201 SER B C 1
ATOM 2300 O O . SER B 1 201 ? 57.953 65.690 80.194 1.00 15.33 201 SER B O 1
ATOM 2303 N N . ALA B 1 202 ? 55.737 65.386 79.936 1.00 14.53 202 ALA B N 1
ATOM 2304 C CA . ALA B 1 202 ? 55.427 65.762 81.310 1.00 12.41 202 ALA B CA 1
ATOM 2305 C C . ALA B 1 202 ? 55.928 64.721 82.283 1.00 11.35 202 ALA B C 1
ATOM 2306 O O . ALA B 1 202 ? 55.896 63.529 81.986 1.00 12.43 202 ALA B O 1
ATOM 2308 N N . ILE B 1 203 ? 56.447 65.183 83.418 1.00 10.94 203 ILE B N 1
ATOM 2309 C CA . ILE B 1 203 ? 56.962 64.320 84.474 1.00 9.12 203 ILE B CA 1
ATOM 2310 C C . ILE B 1 203 ? 55.931 64.326 85.604 1.00 9.34 203 ILE B C 1
ATOM 2311 O O . ILE B 1 203 ? 55.617 65.387 86.144 1.00 11.16 203 ILE B O 1
ATOM 2316 N N . TYR B 1 204 ? 55.372 63.166 85.937 1.00 10.22 204 TYR B N 1
ATOM 2317 C CA . TYR B 1 204 ? 54.364 63.080 87.010 1.00 11.49 204 TYR B CA 1
ATOM 2318 C C . TYR B 1 204 ? 54.190 61.659 87.536 1.00 13.01 204 TYR B C 1
ATOM 2319 O O . TYR B 1 204 ? 54.622 60.688 86.924 1.00 15.05 204 TYR B O 1
ATOM 2328 N N . VAL B 1 205 ? 53.498 61.547 88.655 1.00 13.75 205 VAL B N 1
ATOM 2329 C CA . VAL B 1 205 ? 53.217 60.263 89.264 1.00 13.18 205 VAL B CA 1
ATOM 2330 C C . VAL B 1 205 ? 51.742 60.256 89.639 1.00 12.22 205 VAL B C 1
ATOM 2331 O O . VAL B 1 205 ? 51.245 61.211 90.243 1.00 12.03 205 VAL B O 1
ATOM 2335 N N . ASP B 1 206 ? 51.028 59.234 89.178 1.00 11.85 206 ASP B N 1
ATOM 2336 C CA . ASP B 1 206 ? 49.625 59.075 89.537 1.00 13.81 206 ASP B CA 1
ATOM 2337 C C . ASP B 1 206 ? 49.561 58.183 90.779 1.00 13.03 206 ASP B C 1
ATOM 2338 O O . ASP B 1 206 ? 50.203 57.143 90.834 1.00 14.02 206 ASP B O 1
ATOM 2343 N N . VAL B 1 207 ? 48.880 58.651 91.816 1.00 14.31 207 VAL B N 1
ATOM 2344 C CA . VAL B 1 207 ? 48.761 57.888 93.054 1.00 14.10 207 VAL B CA 1
ATOM 2345 C C . VAL B 1 207 ? 47.698 56.791 92.891 1.00 14.87 207 VAL B C 1
ATOM 2346 O O . VAL B 1 207 ? 46.626 57.050 92.324 1.00 17.39 207 VAL B O 1
ATOM 2350 N N . ASP B 1 208 ? 48.002 55.574 93.353 1.00 14.19 208 ASP B N 1
ATOM 2351 C CA . ASP B 1 208 ? 47.052 54.461 93.282 1.00 15.41 208 ASP B CA 1
ATOM 2352 C C . ASP B 1 208 ? 45.982 54.627 94.378 1.00 17.28 208 ASP B C 1
ATOM 2353 O O . ASP B 1 208 ? 45.884 53.857 95.342 1.00 17.56 208 ASP B O 1
ATOM 2358 N N . VAL B 1 209 ? 45.185 55.668 94.184 1.00 17.08 209 VAL B N 1
ATOM 2359 C CA . VAL B 1 209 ? 44.105 56.073 95.059 1.00 18.28 209 VAL B CA 1
ATOM 2360 C C . VAL B 1 209 ? 43.114 54.951 95.418 1.00 19.63 209 VAL B C 1
ATOM 2361 O O . VAL B 1 209 ? 42.498 54.976 96.481 1.00 20.35 209 VAL B O 1
ATOM 2365 N N . THR B 1 210 ? 42.979 53.949 94.560 1.00 19.62 210 THR B N 1
ATOM 2366 C CA . THR B 1 210 ? 42.060 52.852 94.847 1.00 19.48 210 THR B CA 1
ATOM 2367 C C . THR B 1 210 ? 42.620 51.782 95.788 1.00 17.88 210 THR B C 1
ATOM 2368 O O . THR B 1 210 ? 41.915 50.832 96.108 1.00 17.41 210 THR B O 1
ATOM 2372 N N . ARG B 1 211 ? 43.870 51.926 96.227 1.00 16.73 211 ARG B N 1
ATOM 2373 C CA . ARG B 1 211 ? 44.456 50.930 97.101 1.00 15.43 211 ARG B CA 1
ATOM 2374 C C . ARG B 1 211 ? 44.847 51.446 98.473 1.00 15.55 211 ARG B C 1
ATOM 2375 O O . ARG B 1 211 ? 45.787 50.954 99.091 1.00 14.47 211 ARG B O 1
ATOM 2383 N N . PHE B 1 212 ? 44.117 52.453 98.945 1.00 15.16 212 PHE B N 1
ATOM 2384 C CA . PHE B 1 212 ? 44.324 52.998 100.282 1.00 14.04 212 PHE B CA 1
ATOM 2385 C C . PHE B 1 212 ? 43.621 52.037 101.257 1.00 14.10 212 PHE B C 1
ATOM 2386 O O . PHE B 1 212 ? 42.730 51.269 100.865 1.00 13.64 212 PHE B O 1
ATOM 2394 N N . ASP B 1 213 ? 44.021 52.071 102.523 1.00 14.01 213 ASP B N 1
ATOM 2395 C CA . ASP B 1 213 ? 43.451 51.159 103.514 1.00 14.90 213 ASP B CA 1
ATOM 2396 C C . ASP B 1 213 ? 42.029 51.453 104.002 1.00 14.92 213 ASP B C 1
ATOM 2397 O O . ASP B 1 213 ? 41.328 50.546 104.440 1.00 16.22 213 ASP B O 1
ATOM 2402 N N . LYS B 1 214 ? 41.604 52.706 103.909 1.00 15.13 214 LYS B N 1
ATOM 2403 C CA . LYS B 1 214 ? 40.277 53.107 104.370 1.00 15.35 214 LYS B CA 1
ATOM 2404 C C . LYS B 1 214 ? 39.545 53.803 103.270 1.00 13.73 214 LYS B C 1
ATOM 2405 O O . LYS B 1 214 ? 40.178 54.346 102.365 1.00 13.69 214 LYS B O 1
ATOM 2411 N N . ALA B 1 215 ? 38.234 53.935 103.466 1.00 13.18 215 ALA B N 1
ATOM 2412 C CA . ALA B 1 215 ? 37.337 54.580 102.500 1.00 13.96 215 ALA B CA 1
ATOM 2413 C C . ALA B 1 215 ? 37.362 56.095 102.543 1.00 13.19 215 ALA B C 1
ATOM 2414 O O . ALA B 1 215 ? 37.272 56.748 101.510 1.00 14.01 215 ALA B O 1
ATOM 2416 N N . TRP B 1 216 ? 37.429 56.639 103.755 1.00 12.94 216 TRP B N 1
ATOM 2417 C CA . TRP B 1 216 ? 37.439 58.066 103.976 1.00 10.37 216 TRP B CA 1
ATOM 2418 C C . TRP B 1 216 ? 38.486 58.387 105.030 1.00 11.06 216 TRP B C 1
ATOM 2419 O O . TRP B 1 216 ? 38.869 57.514 105.809 1.00 12.01 216 TRP B O 1
ATOM 2430 N N . TYR B 1 217 ? 38.990 59.619 105.012 1.00 9.82 217 TYR B N 1
ATOM 2431 C CA . TYR B 1 217 ? 39.972 60.042 105.990 1.00 9.95 217 TYR B CA 1
ATOM 2432 C C . TYR B 1 217 ? 39.462 61.301 106.579 1.00 8.99 217 TYR B C 1
ATOM 2433 O O . TYR B 1 217 ? 38.850 62.102 105.904 1.00 13.39 217 TYR B O 1
ATOM 2442 N N . SER B 1 218 ? 39.704 61.470 107.858 1.00 12.19 218 SER B N 1
ATOM 2443 C CA . SER B 1 218 ? 39.264 62.642 108.575 1.00 12.04 218 SER B CA 1
ATOM 2444 C C . SER B 1 218 ? 40.239 63.798 108.340 1.00 12.93 218 SER B C 1
ATOM 2445 O O . SER B 1 218 ? 41.460 63.597 108.190 1.00 12.37 218 SER B O 1
ATOM 2448 N N . THR B 1 219 ? 39.680 64.999 108.237 1.00 12.01 219 THR B N 1
ATOM 2449 C CA . THR B 1 219 ? 40.458 66.218 108.041 1.00 10.29 219 THR B CA 1
ATOM 2450 C C . THR B 1 219 ? 41.146 66.591 109.357 1.00 10.83 219 THR B C 1
ATOM 2451 O O . THR B 1 219 ? 40.542 66.520 110.447 1.00 9.66 219 THR B O 1
ATOM 2455 N N . ILE B 1 220 ? 42.412 66.974 109.249 1.00 11.34 220 ILE B N 1
ATOM 2456 C CA . ILE B 1 220 ? 43.195 67.405 110.384 1.00 10.03 220 ILE B CA 1
ATOM 2457 C C . ILE B 1 220 ? 44.135 68.424 109.823 1.00 11.67 220 ILE B C 1
ATOM 2458 O O . ILE B 1 220 ? 44.570 68.301 108.680 1.00 12.52 220 ILE B O 1
ATOM 2463 N N . GLY B 1 221 ? 44.370 69.475 110.597 1.00 12.72 221 GLY B N 1
ATOM 2464 C CA . GLY B 1 221 ? 45.286 70.514 110.179 1.00 13.41 221 GLY B CA 1
ATOM 2465 C C . GLY B 1 221 ? 46.719 70.035 110.154 1.00 14.22 221 GLY B C 1
ATOM 2466 O O . GLY B 1 221 ? 47.134 69.197 110.937 1.00 15.43 221 GLY B O 1
ATOM 2467 N N . THR B 1 222 ? 47.493 70.625 109.267 1.00 16.87 222 THR B N 1
ATOM 2468 C CA . THR B 1 222 ? 48.896 70.286 109.079 1.00 18.69 222 THR B CA 1
ATOM 2469 C C . THR B 1 222 ? 49.778 70.284 110.345 1.00 17.84 222 THR B 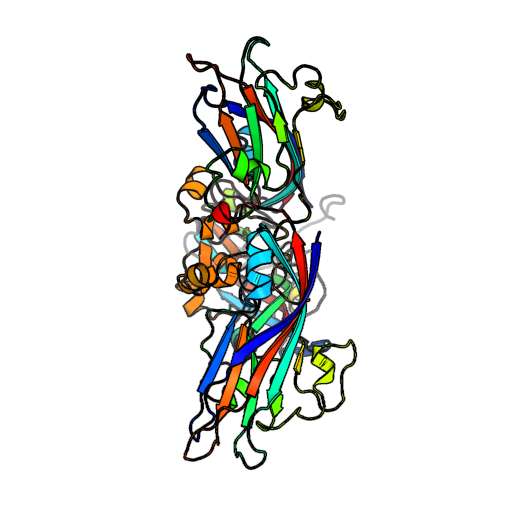C 1
ATOM 2470 O O . THR B 1 222 ? 50.545 69.349 110.576 1.00 17.14 222 THR B O 1
ATOM 2474 N N . ALA B 1 223 ? 49.634 71.307 111.177 1.00 18.45 223 ALA B N 1
ATOM 2475 C CA . ALA B 1 223 ? 50.406 71.415 112.400 1.00 16.98 223 ALA B CA 1
ATOM 2476 C C . ALA B 1 223 ? 49.944 70.403 113.447 1.00 17.27 223 ALA B C 1
ATOM 2477 O O . ALA B 1 223 ? 50.743 69.910 114.243 1.00 17.54 223 ALA B O 1
ATOM 2479 N N . ALA B 1 224 ? 48.651 70.115 113.480 1.00 16.24 224 ALA B N 1
ATOM 2480 C CA . ALA B 1 224 ? 48.157 69.140 114.440 1.00 16.31 224 ALA B CA 1
ATOM 2481 C C . ALA B 1 224 ? 48.703 67.780 114.041 1.00 15.91 224 ALA B C 1
ATOM 2482 O O . ALA B 1 224 ? 49.141 67.017 114.896 1.00 18.38 224 ALA B O 1
ATOM 2484 N N . PHE B 1 225 ? 48.730 67.524 112.736 1.00 13.98 225 PHE B N 1
ATOM 2485 C CA . PHE B 1 225 ? 49.230 66.275 112.168 1.00 12.81 225 PHE B CA 1
ATOM 2486 C C . PHE B 1 225 ? 50.693 66.038 112.565 1.00 13.18 225 PHE B C 1
ATOM 2487 O O . PHE B 1 225 ? 51.055 64.967 113.050 1.00 12.19 225 PHE B O 1
ATOM 2495 N N . ALA B 1 226 ? 51.519 67.057 112.367 1.00 14.58 226 ALA B N 1
ATOM 2496 C CA . ALA B 1 226 ? 52.946 66.991 112.687 1.00 16.15 226 ALA B CA 1
ATOM 2497 C C . ALA B 1 226 ? 53.243 66.563 114.128 1.00 19.11 226 ALA B C 1
ATOM 2498 O O . ALA B 1 226 ? 54.225 65.852 114.378 1.00 22.29 226 ALA B O 1
ATOM 2500 N N . ALA B 1 227 ? 52.383 66.967 115.061 1.00 17.85 227 ALA B N 1
ATOM 2501 C CA . ALA B 1 227 ? 52.561 66.657 116.469 1.00 15.80 227 ALA B CA 1
ATOM 2502 C C . ALA B 1 227 ? 52.162 65.254 116.880 1.00 17.08 227 ALA B C 1
ATOM 2503 O O . ALA B 1 227 ? 52.326 64.888 118.048 1.00 18.85 227 ALA B O 1
ATOM 2505 N N . LEU B 1 228 ? 51.628 64.467 115.949 1.00 17.04 228 LEU B N 1
ATOM 2506 C CA . LEU B 1 228 ? 51.196 63.106 116.267 1.00 14.42 228 LEU B CA 1
ATOM 2507 C C . LEU B 1 228 ? 52.295 62.079 116.105 1.00 14.47 228 LEU B C 1
ATOM 2508 O O . LEU B 1 228 ? 53.314 62.333 115.474 1.00 15.82 228 LEU B O 1
ATOM 2513 N N . THR B 1 229 ? 52.099 60.913 116.705 1.00 16.71 229 THR B N 1
ATOM 2514 C CA . THR B 1 229 ? 53.060 59.836 116.556 1.00 15.85 229 THR B CA 1
ATOM 2515 C C . THR B 1 229 ? 52.824 59.303 115.147 1.00 14.26 229 THR B C 1
ATOM 2516 O O . THR B 1 229 ? 51.771 59.557 114.551 1.00 15.16 229 THR B O 1
ATOM 2520 N N . ALA B 1 230 ? 53.787 58.569 114.609 1.00 14.25 230 ALA B N 1
ATOM 2521 C CA . ALA B 1 230 ? 53.658 58.012 113.264 1.00 14.22 230 ALA B CA 1
ATOM 2522 C C . ALA B 1 230 ? 52.381 57.172 113.167 1.00 14.77 230 ALA B C 1
ATOM 2523 O O . ALA B 1 230 ? 51.658 57.207 112.171 1.00 14.27 230 ALA B O 1
ATOM 2525 N N . PHE B 1 231 ? 52.076 56.475 114.252 1.00 14.87 231 PHE B N 1
ATOM 2526 C CA . PHE B 1 231 ? 50.922 55.612 114.290 1.00 15.75 231 PHE B CA 1
ATOM 2527 C C . PHE B 1 231 ? 49.623 56.350 114.223 1.00 16.70 231 PHE B C 1
ATOM 2528 O O . PHE B 1 231 ? 48.687 55.892 113.556 1.00 16.39 231 PHE B O 1
ATOM 2536 N N . ASP B 1 232 ? 49.565 57.495 114.893 1.00 16.36 232 ASP B N 1
ATOM 2537 C CA . ASP B 1 232 ? 48.364 58.304 114.881 1.00 15.62 232 ASP B CA 1
ATOM 2538 C C . ASP B 1 232 ? 48.224 59.027 113.551 1.00 15.27 232 ASP B C 1
ATOM 2539 O O . ASP B 1 232 ? 47.107 59.269 113.088 1.00 16.36 232 ASP B O 1
ATOM 2544 N N . GLN B 1 233 ? 49.352 59.341 112.925 1.00 13.99 233 GLN B N 1
ATOM 2545 C CA . GLN B 1 233 ? 49.340 59.998 111.628 1.00 14.75 233 GLN B CA 1
ATOM 2546 C C . GLN B 1 233 ? 48.725 59.058 110.583 1.00 15.42 233 GLN B C 1
ATOM 2547 O O . GLN B 1 233 ? 47.997 59.501 109.676 1.00 14.22 233 GLN B O 1
ATOM 2553 N N . ASN B 1 234 ? 48.991 57.757 110.724 1.00 15.17 234 ASN B N 1
ATOM 2554 C CA . ASN B 1 234 ? 48.467 56.767 109.780 1.00 14.54 234 ASN B CA 1
ATOM 2555 C C . ASN B 1 234 ? 46.942 56.785 109.670 1.00 14.68 234 ASN B C 1
ATOM 2556 O O . ASN B 1 234 ? 46.401 56.460 108.634 1.00 16.27 234 ASN B O 1
ATOM 2561 N N . GLN B 1 235 ? 46.241 57.186 110.724 1.00 15.56 235 GLN B N 1
ATOM 2562 C CA . GLN B 1 235 ? 44.789 57.220 110.643 1.00 15.04 235 GLN B CA 1
ATOM 2563 C C . GLN B 1 235 ? 44.274 58.378 109.782 1.00 14.49 235 GLN B C 1
ATOM 2564 O O . GLN B 1 235 ? 43.184 58.315 109.201 1.00 14.39 235 GLN B O 1
ATOM 2570 N N . PHE B 1 236 ? 45.104 59.395 109.622 1.00 11.95 236 PHE B N 1
ATOM 2571 C CA . PHE B 1 236 ? 44.712 60.559 108.848 1.00 11.38 236 PHE B CA 1
ATOM 2572 C C . PHE B 1 236 ? 45.375 60.632 107.481 1.00 9.85 236 PHE B C 1
ATOM 2573 O O . PHE B 1 236 ? 44.990 61.432 106.651 1.00 8.50 236 PHE B O 1
ATOM 2581 N N . CYS B 1 237 ? 46.390 59.815 107.256 1.00 10.66 237 CYS B N 1
ATOM 2582 C CA . CYS B 1 237 ? 47.135 59.888 106.010 1.00 12.59 237 CYS B CA 1
ATOM 2583 C C . CYS B 1 237 ? 47.249 58.575 105.278 1.00 11.84 237 CYS B C 1
ATOM 2584 O O . CYS B 1 237 ? 47.820 57.631 105.795 1.00 14.31 237 CYS B O 1
ATOM 2587 N N . PRO B 1 238 ? 46.778 58.526 104.026 1.00 12.94 238 PRO B N 1
ATOM 2588 C CA . PRO B 1 238 ? 46.840 57.285 103.239 1.00 12.80 238 PRO B CA 1
ATOM 2589 C C . PRO B 1 238 ? 48.146 57.043 102.478 1.00 11.68 238 PRO B C 1
ATOM 2590 O O . PRO B 1 238 ? 48.503 55.889 102.192 1.00 12.08 238 PRO B O 1
ATOM 2594 N N . CYS B 1 239 ? 48.882 58.112 102.200 1.00 10.90 239 CYS B N 1
ATOM 2595 C CA . CYS B 1 239 ? 50.088 57.987 101.391 1.00 11.74 239 CYS B CA 1
ATOM 2596 C C . CYS B 1 239 ? 51.030 59.170 101.584 1.00 9.90 239 CYS B C 1
ATOM 2597 O O . CYS B 1 239 ? 50.605 60.246 101.966 1.00 9.11 239 CYS B O 1
ATOM 2600 N N . THR B 1 240 ? 52.312 58.959 101.316 1.00 10.50 240 THR B N 1
ATOM 2601 C CA . THR B 1 240 ? 53.319 60.000 101.450 1.00 9.48 240 THR B CA 1
ATOM 2602 C C . THR B 1 240 ? 54.226 59.915 100.229 1.00 9.90 240 THR B C 1
ATOM 2603 O O . THR B 1 240 ? 54.579 58.811 99.797 1.00 7.33 240 THR B O 1
ATOM 2607 N N . VAL B 1 241 ? 54.576 61.073 99.666 1.00 9.96 241 VAL B N 1
ATOM 2608 C CA . VAL B 1 241 ? 55.468 61.124 98.514 1.00 10.47 241 VAL B CA 1
ATOM 2609 C C . VAL B 1 241 ? 56.837 61.654 98.951 1.00 10.80 241 VAL B C 1
ATOM 2610 O O . VAL B 1 241 ? 56.914 62.555 99.802 1.00 9.16 241 VAL B O 1
ATOM 2614 N N . HIS B 1 242 ? 57.907 61.054 98.425 1.00 10.36 242 HIS B N 1
ATOM 2615 C CA . HIS B 1 242 ? 59.275 61.480 98.753 1.00 10.05 242 HIS B CA 1
ATOM 2616 C C . HIS B 1 242 ? 59.947 61.967 97.483 1.00 9.42 242 HIS B C 1
ATOM 2617 O O . HIS B 1 242 ? 59.832 61.321 96.434 1.00 10.69 242 HIS B O 1
ATOM 2624 N N . ILE B 1 243 ? 60.622 63.105 97.561 1.00 8.10 243 ILE B N 1
ATOM 2625 C CA . ILE B 1 243 ? 61.322 63.652 96.409 1.00 8.50 243 ILE B CA 1
ATOM 2626 C C . ILE B 1 243 ? 62.771 63.848 96.843 1.00 9.91 243 ILE B C 1
ATOM 2627 O O . ILE B 1 243 ? 63.054 64.643 97.731 1.00 11.24 243 ILE B O 1
ATOM 2632 N N . GLY B 1 244 ? 63.677 63.100 96.222 1.00 9.61 244 GLY B N 1
ATOM 2633 C CA . GLY B 1 244 ? 65.085 63.184 96.544 1.00 10.65 244 GLY B CA 1
ATOM 2634 C C . GLY B 1 244 ? 65.914 63.525 95.316 1.00 12.03 244 GLY B C 1
ATOM 2635 O O . GLY B 1 244 ? 65.455 63.346 94.181 1.00 13.10 244 GLY B O 1
ATOM 2636 N N . SER B 1 245 ? 67.134 64.005 95.531 1.00 11.55 245 SER B N 1
ATOM 2637 C CA . SER B 1 245 ? 68.016 64.389 94.437 1.00 11.40 245 SER B CA 1
ATOM 2638 C C . SER B 1 245 ? 69.450 64.219 94.865 1.00 11.25 245 SER B C 1
ATOM 2639 O O . SER B 1 245 ? 69.725 64.077 96.056 1.00 13.04 245 SER B O 1
ATOM 2642 N N . ASP B 1 246 ? 70.354 64.209 93.890 1.00 11.11 246 ASP B N 1
ATOM 2643 C CA . ASP B 1 246 ? 71.791 64.086 94.136 1.00 12.65 246 ASP B CA 1
ATOM 2644 C C . ASP B 1 246 ? 72.527 64.410 92.852 1.00 11.15 246 ASP B C 1
ATOM 2645 O O . ASP B 1 246 ? 71.904 64.569 91.824 1.00 10.98 246 ASP B O 1
ATOM 2650 N N . GLY B 1 247 ? 73.846 64.536 92.925 1.00 12.40 247 GLY B N 1
ATOM 2651 C CA . GLY B 1 247 ? 74.619 64.817 91.728 1.00 11.15 247 GLY B CA 1
ATOM 2652 C C . GLY B 1 247 ? 74.547 66.245 91.237 1.00 11.91 247 GLY B C 1
ATOM 2653 O O . GLY B 1 247 ? 74.971 66.535 90.120 1.00 13.55 247 GLY B O 1
ATOM 2654 N N . GLY B 1 248 ? 74.010 67.144 92.058 1.00 11.74 248 GLY B N 1
ATOM 2655 C CA . GLY B 1 248 ? 73.918 68.531 91.660 1.00 10.34 248 GLY B CA 1
ATOM 2656 C C . GLY B 1 248 ? 75.307 69.157 91.590 1.00 13.59 248 GLY B C 1
ATOM 2657 O O . GLY B 1 248 ? 76.307 68.510 91.933 1.00 15.10 248 GLY B O 1
ATOM 2658 N N . PRO B 1 249 ? 75.402 70.422 91.172 1.00 10.99 249 PRO B N 1
ATOM 2659 C CA . PRO B 1 249 ? 76.680 71.121 91.063 1.00 13.05 249 PRO B CA 1
ATOM 2660 C C . PRO B 1 249 ? 77.251 71.618 92.382 1.00 12.21 249 PRO B C 1
ATOM 2661 O O . PRO B 1 249 ? 76.575 71.616 93.401 1.00 12.50 249 PRO B O 1
ATOM 2665 N N . ALA B 1 250 ? 78.506 72.039 92.339 1.00 14.27 250 ALA B N 1
ATOM 2666 C CA . ALA B 1 250 ? 79.222 72.551 93.518 1.00 18.20 250 ALA B CA 1
ATOM 2667 C C . ALA B 1 250 ? 78.440 73.655 94.244 1.00 19.12 250 ALA B C 1
ATOM 2668 O O . ALA B 1 250 ? 78.471 73.751 95.480 1.00 21.77 250 ALA B O 1
ATOM 2670 N N . VAL B 1 251 ? 77.821 74.532 93.464 1.00 16.74 251 VAL B N 1
ATOM 2671 C CA . VAL B 1 251 ? 77.009 75.596 94.001 1.00 17.38 251 VAL B CA 1
ATOM 2672 C C . VAL B 1 251 ? 75.606 75.076 93.716 1.00 18.72 251 VAL B C 1
ATOM 2673 O O . VAL B 1 251 ? 75.206 74.995 92.553 1.00 18.65 251 VAL B O 1
ATOM 2677 N N . ALA B 1 252 ? 74.900 74.673 94.778 1.00 19.03 252 ALA B N 1
ATOM 2678 C CA . ALA B 1 252 ? 73.552 74.114 94.687 1.00 17.47 252 ALA B CA 1
ATOM 2679 C C . ALA B 1 252 ? 72.625 74.990 93.896 1.00 17.15 252 ALA B C 1
ATOM 2680 O O . ALA B 1 252 ? 72.670 76.217 93.995 1.00 16.99 252 ALA B O 1
ATOM 2682 N N . VAL B 1 253 ? 71.725 74.340 93.175 1.00 14.55 253 VAL B N 1
ATOM 2683 C CA . VAL B 1 253 ? 70.794 75.041 92.335 1.00 13.04 253 VAL B CA 1
ATOM 2684 C C . VAL B 1 253 ? 69.362 74.576 92.583 1.00 11.93 253 VAL B C 1
ATOM 2685 O O . VAL B 1 253 ? 69.104 73.380 92.699 1.00 12.14 253 VAL B O 1
ATOM 2689 N N . PRO B 1 254 ? 68.421 75.520 92.743 1.00 10.88 254 PRO B N 1
ATOM 2690 C CA . PRO B 1 254 ? 67.009 75.159 92.966 1.00 11.68 254 PRO B CA 1
ATOM 2691 C C . PRO B 1 254 ? 66.609 74.408 91.684 1.00 11.90 254 PRO B C 1
ATOM 2692 O O . PRO B 1 254 ? 66.651 74.968 90.603 1.00 11.11 254 PRO B O 1
ATOM 2696 N N . PRO B 1 255 ? 66.212 73.134 91.799 1.00 11.70 255 PRO B N 1
ATOM 2697 C CA . PRO B 1 255 ? 65.848 72.352 90.618 1.00 11.17 255 PRO B CA 1
ATOM 2698 C C . PRO B 1 255 ? 64.489 72.603 89.960 1.00 11.43 255 PRO B C 1
ATOM 2699 O O . PRO B 1 255 ? 64.407 72.753 88.733 1.00 9.72 255 PRO B O 1
ATOM 2703 N N . GLY B 1 256 ? 63.440 72.618 90.780 1.00 9.58 256 GLY B N 1
ATOM 2704 C CA . GLY B 1 256 ? 62.110 72.807 90.275 1.00 9.64 256 GLY B CA 1
ATOM 2705 C C . GLY B 1 256 ? 61.146 72.720 91.422 1.00 10.27 256 GLY B C 1
ATOM 2706 O O . GLY B 1 256 ? 61.572 72.680 92.570 1.00 10.19 256 GLY B O 1
ATOM 2707 N N . ASP B 1 257 ? 59.853 72.704 91.107 1.00 12.25 257 ASP B N 1
ATOM 2708 C CA . ASP B 1 257 ? 58.787 72.640 92.108 1.00 12.58 257 ASP B CA 1
ATOM 2709 C C . ASP B 1 257 ? 57.906 71.420 91.914 1.00 11.95 257 ASP B C 1
ATOM 2710 O O . ASP B 1 257 ? 57.896 70.788 90.834 1.00 10.60 257 ASP B O 1
ATOM 2715 N N . ILE B 1 258 ? 57.117 71.155 92.949 1.00 10.77 258 ILE B N 1
ATOM 2716 C CA . ILE B 1 258 ? 56.167 70.044 92.975 1.00 10.74 258 ILE B CA 1
ATOM 2717 C C . ILE B 1 258 ? 54.754 70.598 93.056 1.00 10.17 258 ILE B C 1
ATOM 2718 O O . ILE B 1 258 ? 54.446 71.408 93.946 1.00 10.16 258 ILE B O 1
ATOM 2723 N N . PHE B 1 259 ? 53.914 70.165 92.123 1.00 8.54 259 PHE B N 1
ATOM 2724 C CA . PHE B 1 259 ? 52.528 70.597 92.036 1.00 8.82 259 PHE B CA 1
ATOM 2725 C C . PHE B 1 259 ? 51.604 69.387 92.209 1.00 8.33 259 PHE B C 1
ATOM 2726 O O . PHE B 1 259 ? 51.971 68.263 91.900 1.00 7.41 259 PHE B O 1
ATOM 2734 N N . PHE B 1 260 ? 50.396 69.622 92.696 1.00 10.06 260 PHE B N 1
ATOM 2735 C CA . PHE B 1 260 ? 49.422 68.548 92.821 1.00 10.28 260 PHE B CA 1
ATOM 2736 C C . PHE B 1 260 ? 48.275 68.962 91.908 1.00 10.60 260 PHE B C 1
ATOM 2737 O O . PHE B 1 260 ? 47.892 70.131 91.891 1.00 6.51 260 PHE B O 1
ATOM 2745 N N . LYS B 1 261 ? 47.785 68.029 91.104 1.00 9.78 261 LYS B N 1
ATOM 2746 C CA . LYS B 1 261 ? 46.617 68.295 90.271 1.00 11.31 261 LYS B CA 1
ATOM 2747 C C . LYS B 1 261 ? 45.677 67.246 90.856 1.00 10.25 261 LYS B C 1
ATOM 2748 O O . LYS B 1 261 ? 45.949 66.040 90.797 1.00 8.62 261 LYS B O 1
ATOM 2754 N N . TYR B 1 262 ? 44.602 67.701 91.473 1.00 10.23 262 TYR B N 1
ATOM 2755 C CA . TYR B 1 262 ? 43.715 66.769 92.138 1.00 8.73 262 TYR B CA 1
ATOM 2756 C C . TYR B 1 262 ? 42.235 66.914 91.885 1.00 9.51 262 TYR B C 1
ATOM 2757 O O . TYR B 1 262 ? 41.757 67.944 91.392 1.00 10.06 262 TYR B O 1
ATOM 2766 N N . VAL B 1 263 ? 41.521 65.854 92.232 1.00 9.87 263 VAL B N 1
ATOM 2767 C CA . VAL B 1 263 ? 40.069 65.844 92.206 1.00 11.60 263 VAL B CA 1
ATOM 2768 C C . VAL B 1 263 ? 39.815 65.193 93.571 1.00 12.31 263 VAL B C 1
ATOM 2769 O O . VAL B 1 263 ? 40.278 64.084 93.821 1.00 12.27 263 VAL B O 1
ATOM 2773 N N . ILE B 1 264 ? 39.182 65.924 94.482 1.00 12.45 264 ILE B N 1
ATOM 2774 C CA . ILE B 1 264 ? 38.917 65.425 95.831 1.00 11.51 264 ILE B CA 1
ATOM 2775 C C . ILE B 1 264 ? 37.414 65.503 96.141 1.00 10.55 264 ILE B C 1
ATOM 2776 O O . ILE B 1 264 ? 36.717 66.395 95.679 1.00 11.38 264 ILE B O 1
ATOM 2781 N N . GLU B 1 265 ? 36.909 64.536 96.886 1.00 11.17 265 GLU B N 1
ATOM 2782 C CA . GLU B 1 265 ? 35.509 64.520 97.272 1.00 11.24 265 GLU B CA 1
ATOM 2783 C C . GLU B 1 265 ? 35.446 64.805 98.775 1.00 13.16 265 GLU B C 1
ATOM 2784 O O . GLU B 1 265 ? 36.100 64.108 99.564 1.00 12.08 265 GLU B O 1
ATOM 2790 N N . LEU B 1 266 ? 34.683 65.835 99.149 1.00 14.08 266 LEU B N 1
ATOM 2791 C CA . LEU B 1 266 ? 34.528 66.287 100.542 1.00 12.76 266 LEU B CA 1
ATOM 2792 C C . LEU B 1 266 ? 33.089 66.075 101.001 1.00 11.97 266 LEU B C 1
ATOM 2793 O O . LEU B 1 266 ? 32.154 66.372 100.265 1.00 11.83 266 LEU B O 1
ATOM 2798 N N . ILE B 1 267 ? 32.918 65.583 102.226 1.00 12.71 267 ILE B N 1
ATOM 2799 C CA . ILE B 1 267 ? 31.591 65.327 102.788 1.00 11.18 267 ILE B CA 1
ATOM 2800 C C . ILE B 1 267 ? 31.489 65.777 104.238 1.00 11.55 267 ILE B C 1
ATOM 2801 O O . ILE B 1 267 ? 32.505 65.991 104.920 1.00 11.64 267 ILE B O 1
ATOM 2806 N N . GLU B 1 268 ? 30.248 65.919 104.690 1.00 9.92 268 GLU B N 1
ATOM 2807 C CA . GLU B 1 268 ? 29.929 66.310 106.061 1.00 8.67 268 GLU B CA 1
ATOM 2808 C C . GLU B 1 268 ? 30.476 67.660 106.547 1.00 10.62 268 GLU B C 1
ATOM 2809 O O . GLU B 1 268 ? 31.471 67.741 107.275 1.00 13.39 268 GLU B O 1
ATOM 2815 N N . PRO B 1 269 ? 29.810 68.745 106.165 1.00 9.47 269 PRO B N 1
ATOM 2816 C CA . PRO B 1 269 ? 30.225 70.087 106.563 1.00 10.17 269 PRO B CA 1
ATOM 2817 C C . PRO B 1 269 ? 30.494 70.182 108.066 1.00 9.26 269 PRO B C 1
ATOM 2818 O O . PRO B 1 269 ? 29.956 69.416 108.849 1.00 9.80 269 PRO B O 1
ATOM 2822 N N . ILE B 1 270 ? 31.370 71.084 108.457 1.00 9.13 270 ILE B N 1
ATOM 2823 C CA . ILE B 1 270 ? 31.672 71.270 109.867 1.00 11.02 270 ILE B CA 1
ATOM 2824 C C . ILE B 1 270 ? 32.274 72.639 110.063 1.00 11.93 270 ILE B C 1
ATOM 2825 O O . ILE B 1 270 ? 32.887 73.189 109.149 1.00 11.86 270 ILE B O 1
ATOM 2830 N N . ASN B 1 271 ? 32.014 73.226 111.228 1.00 13.34 271 ASN B N 1
ATOM 2831 C CA . ASN B 1 271 ? 32.577 74.532 111.553 1.00 11.32 271 ASN B CA 1
ATOM 2832 C C . ASN B 1 271 ? 34.089 74.319 111.682 1.00 10.57 271 ASN B C 1
ATOM 2833 O O . ASN B 1 271 ? 34.527 73.443 112.413 1.00 11.36 271 ASN B O 1
ATOM 2838 N N . PRO B 1 272 ? 34.900 75.119 110.969 1.00 10.43 272 PRO B N 1
ATOM 2839 C CA . PRO B 1 272 ? 36.365 75.008 111.002 1.00 11.81 272 PRO B CA 1
ATOM 2840 C C . PRO B 1 272 ? 37.036 75.028 112.394 1.00 13.04 272 PRO B C 1
ATOM 2841 O O . PRO B 1 272 ? 38.044 74.372 112.611 1.00 15.09 272 PRO B O 1
ATOM 2845 N N . THR B 1 273 ? 36.457 75.740 113.342 1.00 15.35 273 THR B N 1
ATOM 2846 C CA . THR B 1 273 ? 37.012 75.815 114.693 1.00 16.93 273 THR B CA 1
ATOM 2847 C C . THR B 1 273 ? 36.867 74.483 115.408 1.00 14.69 273 THR B C 1
ATOM 2848 O O . THR B 1 273 ? 37.708 74.108 116.209 1.00 14.92 273 THR B O 1
ATOM 2852 N N . MET B 1 274 ? 35.765 73.796 115.159 1.00 14.17 274 MET B N 1
ATOM 2853 C CA . MET B 1 274 ? 35.543 72.490 115.763 1.00 14.57 274 MET B CA 1
ATOM 2854 C C . MET B 1 274 ? 36.472 71.471 115.137 1.00 16.76 274 MET B C 1
ATOM 2855 O O . MET B 1 274 ? 36.993 70.589 115.826 1.00 18.03 274 MET B O 1
ATOM 2860 N N . ASN B 1 275 ? 36.692 71.627 113.829 1.00 19.13 275 ASN B N 1
ATOM 2861 C CA . ASN B 1 275 ? 37.484 70.697 113.021 1.00 22.25 275 ASN B CA 1
ATOM 2862 C C . ASN B 1 275 ? 38.997 70.833 113.096 1.00 24.99 275 ASN B C 1
ATOM 2863 O O . ASN B 1 275 ? 39.702 69.939 113.584 1.00 26.42 275 ASN B O 1
ATOM 2868 N N . VAL B 1 276 ? 39.484 71.931 112.552 1.00 27.72 276 VAL B N 1
ATOM 2869 C CA . VAL B 1 276 ? 40.902 72.211 112.488 1.00 31.49 276 VAL B CA 1
ATOM 2870 C C . VAL B 1 276 ? 41.302 73.359 113.422 1.00 32.74 276 VAL B C 1
ATOM 2871 O O . VAL B 1 276 ? 42.271 73.239 114.183 1.00 33.47 276 VAL B O 1
ATOM 2875 N N . GLY C 1 57 ? 25.268 9.501 107.581 1.00 17.45 57 GLY C N 1
ATOM 2876 C CA . GLY C 1 57 ? 26.293 9.273 108.653 1.00 19.07 57 GLY C CA 1
ATOM 2877 C C . GLY C 1 57 ? 25.772 8.383 109.770 1.00 18.37 57 GLY C C 1
ATOM 2878 O O . GLY C 1 57 ? 24.579 8.045 109.781 1.00 19.56 57 GLY C O 1
ATOM 2879 N N . VAL C 1 58 ? 26.628 8.068 110.741 1.00 17.23 58 VAL C N 1
ATOM 2880 C CA . VAL C 1 58 ? 26.245 7.204 111.860 1.00 16.56 58 VAL C CA 1
ATOM 2881 C C . VAL C 1 58 ? 25.072 7.723 112.684 1.00 16.48 58 VAL C C 1
ATOM 2882 O O . VAL C 1 58 ? 24.266 6.950 113.208 1.00 15.15 58 VAL C O 1
ATOM 2886 N N . SER C 1 59 ? 24.932 9.037 112.739 1.00 18.00 59 SER C N 1
ATOM 2887 C CA . SER C 1 59 ? 23.860 9.627 113.510 1.00 19.29 59 SER C CA 1
ATOM 2888 C C . SER C 1 59 ? 22.487 9.521 112.869 1.00 19.13 59 SER C C 1
ATOM 2889 O O . SER C 1 59 ? 21.489 9.846 113.497 1.00 20.01 59 SER C O 1
ATOM 2892 N N . ARG C 1 60 ? 22.431 9.032 111.635 1.00 20.53 60 ARG C N 1
ATOM 2893 C CA . ARG C 1 60 ? 21.148 8.874 110.940 1.00 19.90 60 ARG C CA 1
ATOM 2894 C C . ARG C 1 60 ? 20.902 7.406 110.583 1.00 17.63 60 ARG C C 1
ATOM 2895 O O . ARG C 1 60 ? 19.800 6.889 110.749 1.00 16.74 60 ARG C O 1
ATOM 2903 N N . ALA C 1 61 ? 21.955 6.741 110.121 1.00 16.00 61 ALA C N 1
ATOM 2904 C CA . ALA C 1 61 ? 21.869 5.352 109.701 1.00 15.05 61 ALA C CA 1
ATOM 2905 C C . ALA C 1 61 ? 22.564 4.339 110.602 1.00 15.17 61 ALA C C 1
ATOM 2906 O O . ALA C 1 61 ? 22.514 3.143 110.334 1.00 17.17 61 ALA C O 1
ATOM 2908 N N . GLY C 1 62 ? 23.189 4.805 111.676 1.00 15.67 62 GLY C N 1
ATOM 2909 C CA . GLY C 1 62 ? 23.905 3.905 112.561 1.00 14.02 62 GLY C CA 1
ATOM 2910 C C . GLY C 1 62 ? 25.228 3.532 111.925 1.00 13.55 62 GLY C C 1
ATOM 2911 O O . GLY C 1 62 ? 25.533 3.973 110.821 1.00 15.67 62 GLY C O 1
ATOM 2912 N N . GLY C 1 63 ? 26.026 2.739 112.621 1.00 13.22 63 GLY C N 1
ATOM 2913 C CA . GLY C 1 63 ? 27.310 2.311 112.093 1.00 12.31 63 GLY C CA 1
ATOM 2914 C C . GLY C 1 63 ? 28.151 1.761 113.232 1.00 14.85 63 GLY C C 1
ATOM 2915 O O . GLY C 1 63 ? 27.639 1.183 114.192 1.00 15.96 63 GLY C O 1
ATOM 2916 N N . PHE C 1 64 ? 29.457 1.917 113.135 1.00 14.66 64 PHE C N 1
ATOM 2917 C CA . PHE C 1 64 ? 30.333 1.472 114.206 1.00 13.81 64 PHE C CA 1
ATOM 2918 C C . PHE C 1 64 ? 31.589 2.311 114.118 1.00 13.65 64 PHE C C 1
ATOM 2919 O O . PHE C 1 64 ? 31.883 2.863 113.069 1.00 9.64 64 PHE C O 1
ATOM 2927 N N . VAL C 1 65 ? 32.291 2.451 115.231 1.00 14.89 65 VAL C N 1
ATOM 2928 C CA . VAL C 1 65 ? 33.517 3.231 115.273 1.00 15.54 65 VAL C CA 1
ATOM 2929 C C . VAL C 1 65 ? 34.587 2.368 115.878 1.00 14.83 65 VAL C C 1
ATOM 2930 O O . VAL C 1 65 ? 34.286 1.504 116.691 1.00 16.74 65 VAL C O 1
ATOM 2934 N N . THR C 1 66 ? 35.820 2.575 115.434 1.00 14.16 66 THR C N 1
ATOM 2935 C CA . THR C 1 66 ? 36.975 1.874 115.953 1.00 13.36 66 THR C CA 1
ATOM 2936 C C . THR C 1 66 ? 38.042 2.947 116.132 1.00 14.63 66 THR C C 1
ATOM 2937 O O . THR C 1 66 ? 37.910 4.065 115.597 1.00 13.21 66 THR C O 1
ATOM 2941 N N . ALA C 1 67 ? 39.104 2.608 116.859 1.00 13.18 67 ALA C N 1
ATOM 2942 C CA . ALA C 1 67 ? 40.178 3.551 117.090 1.00 13.00 67 ALA C CA 1
ATOM 2943 C C . ALA C 1 67 ? 41.504 2.824 117.036 1.00 13.87 67 ALA C C 1
ATOM 2944 O O . ALA C 1 67 ? 41.618 1.697 117.532 1.00 13.98 67 ALA C O 1
ATOM 2946 N N . PRO C 1 68 ? 42.498 3.410 116.339 1.00 13.40 68 PRO C N 1
ATOM 2947 C CA . PRO C 1 68 ? 43.824 2.799 116.236 1.00 13.53 68 PRO C CA 1
ATOM 2948 C C . PRO C 1 68 ? 44.640 3.269 117.447 1.00 12.54 68 PRO C C 1
ATOM 2949 O O . PRO C 1 68 ? 44.142 4.031 118.272 1.00 14.34 68 PRO C O 1
ATOM 2953 N N . VAL C 1 69 ? 45.873 2.790 117.573 1.00 12.53 69 VAL C N 1
ATOM 2954 C CA . VAL C 1 69 ? 46.729 3.173 118.685 1.00 9.82 69 VAL C CA 1
ATOM 2955 C C . VAL C 1 69 ? 47.093 4.636 118.516 1.00 10.77 69 VAL C C 1
ATOM 2956 O O . VAL C 1 69 ? 47.093 5.411 119.483 1.00 11.80 69 VAL C O 1
ATOM 2960 N N . ILE C 1 70 ? 47.341 5.019 117.270 1.00 10.59 70 ILE C N 1
ATOM 2961 C CA . ILE C 1 70 ? 47.754 6.375 116.945 1.00 10.44 70 ILE C CA 1
ATOM 2962 C C . ILE C 1 70 ? 47.643 6.630 115.430 1.00 11.53 70 ILE C C 1
ATOM 2963 O O . ILE C 1 70 ? 47.560 5.690 114.629 1.00 12.15 70 ILE C O 1
ATOM 2968 N N . GLY C 1 71 ? 47.662 7.903 115.048 1.00 10.27 71 GLY C N 1
ATOM 2969 C CA . GLY C 1 71 ? 47.600 8.265 113.650 1.00 10.47 71 GLY C CA 1
ATOM 2970 C C . GLY C 1 71 ? 48.209 9.646 113.493 1.00 12.69 71 GLY C C 1
ATOM 2971 O O . GLY C 1 71 ? 48.041 10.497 114.367 1.00 12.18 71 GLY C O 1
ATOM 2972 N N . ALA C 1 72 ? 48.897 9.894 112.382 1.00 13.17 72 ALA C N 1
ATOM 2973 C CA . ALA C 1 72 ? 49.514 11.209 112.161 1.00 14.29 72 ALA C CA 1
ATOM 2974 C C . ALA C 1 72 ? 49.732 11.483 110.690 1.00 13.78 72 ALA C C 1
ATOM 2975 O O . ALA C 1 72 ? 49.867 10.561 109.893 1.00 14.09 72 ALA C O 1
ATOM 2977 N N . MET C 1 73 ? 49.769 12.757 110.333 1.00 12.60 73 MET C N 1
ATOM 2978 C CA . MET C 1 73 ? 49.988 13.140 108.948 1.00 13.68 73 MET C CA 1
ATOM 2979 C C . MET C 1 73 ? 51.456 12.996 108.581 1.00 14.38 73 MET C C 1
ATOM 2980 O O . MET C 1 73 ? 52.323 12.911 109.444 1.00 16.49 73 MET C O 1
ATOM 2985 N N . VAL C 1 74 ? 51.715 12.930 107.287 1.00 13.04 74 VAL C N 1
ATOM 2986 C CA . VAL C 1 74 ? 53.074 12.933 106.773 1.00 12.88 74 VAL C CA 1
ATOM 2987 C C . VAL C 1 74 ? 52.918 14.072 105.766 1.00 13.10 74 VAL C C 1
ATOM 2988 O O . VAL C 1 74 ? 52.066 14.015 104.879 1.00 11.22 74 VAL C O 1
ATOM 2992 N N . THR C 1 75 ? 53.652 15.150 105.976 1.00 13.69 75 THR C N 1
ATOM 2993 C CA . THR C 1 75 ? 53.531 16.307 105.111 1.00 15.13 75 THR C CA 1
ATOM 2994 C C . THR C 1 75 ? 54.260 16.188 103.782 1.00 16.92 75 THR C C 1
ATOM 2995 O O . THR C 1 75 ? 55.431 15.806 103.714 1.00 16.57 75 THR C O 1
ATOM 2999 N N . ARG C 1 76 ? 53.542 16.498 102.715 1.00 18.43 76 ARG C N 1
ATOM 3000 C CA . ARG C 1 76 ? 54.121 16.467 101.389 1.00 20.00 76 ARG C CA 1
ATOM 3001 C C . ARG C 1 76 ? 55.153 17.593 101.232 1.00 19.01 76 ARG C C 1
ATOM 3002 O O . ARG C 1 76 ? 54.928 18.722 101.689 1.00 19.48 76 ARG C O 1
ATOM 3010 N N . PRO C 1 77 ? 56.321 17.291 100.643 1.00 17.40 77 PRO C N 1
ATOM 3011 C CA . PRO C 1 77 ? 57.335 18.330 100.450 1.00 17.48 77 PRO C CA 1
ATOM 3012 C C . PRO C 1 77 ? 56.848 19.316 99.374 1.00 16.73 77 PRO C C 1
ATOM 3013 O O . PRO C 1 77 ? 56.320 18.916 98.334 1.00 18.08 77 PRO C O 1
ATOM 3017 N N . THR C 1 78 ? 56.999 20.606 99.640 1.00 17.01 78 THR C N 1
ATOM 3018 C CA . THR C 1 78 ? 56.553 21.624 98.708 1.00 17.63 78 THR C CA 1
ATOM 3019 C C . THR C 1 78 ? 57.471 22.845 98.682 1.00 16.62 78 THR C C 1
ATOM 3020 O O . THR C 1 78 ? 58.379 22.972 99.492 1.00 18.96 78 THR C O 1
ATOM 3024 N N . VAL C 1 79 ? 57.212 23.752 97.752 1.00 16.08 79 VAL C N 1
ATOM 3025 C CA . VAL C 1 79 ? 57.996 24.966 97.586 1.00 12.82 79 VAL C CA 1
ATOM 3026 C C . VAL C 1 79 ? 56.988 26.124 97.530 1.00 11.73 79 VAL C C 1
ATOM 3027 O O . VAL C 1 79 ? 55.906 25.961 96.988 1.00 12.61 79 VAL C O 1
ATOM 3031 N N . PRO C 1 80 ? 57.291 27.274 98.167 1.00 12.59 80 PRO C N 1
ATOM 3032 C CA . PRO C 1 80 ? 56.345 28.396 98.119 1.00 12.86 80 PRO C CA 1
ATOM 3033 C C . PRO C 1 80 ? 56.203 28.865 96.673 1.00 14.47 80 PRO C C 1
ATOM 3034 O O . PRO C 1 80 ? 57.197 29.015 95.963 1.00 15.58 80 PRO C O 1
ATOM 3038 N N . ARG C 1 81 ? 54.972 29.100 96.244 1.00 15.07 81 ARG C N 1
ATOM 3039 C CA . ARG C 1 81 ? 54.704 29.495 94.876 1.00 14.70 81 ARG C CA 1
ATOM 3040 C C . ARG C 1 81 ? 54.424 30.982 94.790 1.00 14.53 81 ARG C C 1
ATOM 3041 O O . ARG C 1 81 ? 53.671 31.529 95.593 1.00 13.19 81 ARG C O 1
ATOM 3049 N N . PHE C 1 82 ? 55.033 31.613 93.788 1.00 14.68 82 PHE C N 1
ATOM 3050 C CA . PHE C 1 82 ? 54.885 33.032 93.516 1.00 14.08 82 PHE C CA 1
ATOM 3051 C C . PHE C 1 82 ? 54.101 33.235 92.244 1.00 14.43 82 PHE C C 1
ATOM 3052 O O . PHE C 1 82 ? 54.245 32.480 91.288 1.00 14.97 82 PHE C O 1
ATOM 3060 N N . GLY C 1 83 ? 53.333 34.311 92.217 1.00 15.39 83 GLY C N 1
ATOM 3061 C CA . GLY C 1 83 ? 52.559 34.657 91.045 1.00 15.71 83 GLY C CA 1
ATOM 3062 C C . GLY C 1 83 ? 52.350 36.163 90.996 1.00 14.96 83 GLY C C 1
ATOM 3063 O O . GLY C 1 83 ? 52.485 36.845 92.008 1.00 15.47 83 GLY C O 1
ATOM 3064 N N . MET C 1 84 ? 52.110 36.696 89.809 1.00 16.02 84 MET C N 1
ATOM 3065 C CA . MET C 1 84 ? 51.847 38.120 89.660 1.00 17.15 84 MET C CA 1
ATOM 3066 C C . MET C 1 84 ? 50.374 38.246 89.269 1.00 18.09 84 MET C C 1
ATOM 3067 O O . MET C 1 84 ? 49.844 37.436 88.516 1.00 19.27 84 MET C O 1
ATOM 3072 N N . ARG C 1 85 ? 49.711 39.259 89.787 1.00 19.86 85 ARG C N 1
ATOM 3073 C CA . ARG C 1 85 ? 48.325 39.511 89.460 1.00 21.70 85 ARG C CA 1
ATOM 3074 C C . ARG C 1 85 ? 48.383 41.015 89.163 1.00 21.22 85 ARG C C 1
ATOM 3075 O O . ARG C 1 85 ? 48.147 41.867 90.027 1.00 21.13 85 ARG C O 1
ATOM 3083 N N . GLY C 1 86 ? 48.794 41.326 87.943 1.00 20.20 86 GLY C N 1
ATOM 3084 C CA . GLY C 1 86 ? 48.944 42.707 87.542 1.00 20.44 86 GLY C CA 1
ATOM 3085 C C . GLY C 1 86 ? 50.233 43.178 88.187 1.00 21.83 86 GLY C C 1
ATOM 3086 O O . GLY C 1 86 ? 51.296 42.577 87.981 1.00 21.39 86 GLY C O 1
ATOM 3087 N N . ASN C 1 87 ? 50.112 44.197 89.034 1.00 21.61 87 ASN C N 1
ATOM 3088 C CA . ASN C 1 87 ? 51.235 44.761 89.773 1.00 21.71 87 ASN C CA 1
ATOM 3089 C C . ASN C 1 87 ? 51.395 44.069 91.121 1.00 19.47 87 ASN C C 1
ATOM 3090 O O . ASN C 1 87 ? 52.318 44.393 91.873 1.00 21.82 87 ASN C O 1
ATOM 3095 N N . SER C 1 88 ? 50.456 43.181 91.452 1.00 18.23 88 SER C N 1
ATOM 3096 C CA . SER C 1 88 ? 50.439 42.442 92.725 1.00 15.78 88 SER C CA 1
ATOM 3097 C C . SER C 1 88 ? 51.237 41.154 92.692 1.00 13.98 88 SER C C 1
ATOM 3098 O O . SER C 1 88 ? 51.265 40.462 91.686 1.00 10.82 88 SER C O 1
ATOM 3101 N N . THR C 1 89 ? 51.898 40.848 93.798 1.00 14.50 89 THR C N 1
ATOM 3102 C CA . THR C 1 89 ? 52.664 39.613 93.908 1.00 14.93 89 THR C CA 1
ATOM 3103 C C . THR C 1 89 ? 51.835 38.734 94.826 1.00 15.00 89 THR C C 1
ATOM 3104 O O . THR C 1 89 ? 51.412 39.178 95.892 1.00 15.06 89 THR C O 1
ATOM 3108 N N . VAL C 1 90 ? 51.553 37.518 94.388 1.00 14.97 90 VAL C N 1
ATOM 3109 C CA . VAL C 1 90 ? 50.762 36.593 95.183 1.00 14.91 90 VAL C CA 1
ATOM 3110 C C . VAL C 1 90 ? 51.624 35.423 95.624 1.00 13.33 90 VAL C C 1
ATOM 3111 O O . VAL C 1 90 ? 52.303 34.812 94.813 1.00 14.98 90 VAL C O 1
ATOM 3115 N N . VAL C 1 91 ? 51.626 35.150 96.921 1.00 13.54 91 VAL C N 1
ATOM 3116 C CA . VAL C 1 91 ? 52.390 34.049 97.487 1.00 11.18 91 VAL C CA 1
ATOM 3117 C C . VAL C 1 91 ? 51.401 33.033 98.066 1.00 12.06 91 VAL C C 1
ATOM 3118 O O . VAL C 1 91 ? 50.453 33.402 98.771 1.00 10.15 91 VAL C O 1
ATOM 3122 N N . SER C 1 92 ? 51.598 31.767 97.715 1.00 12.50 92 SER C N 1
ATOM 3123 C CA . SER C 1 92 ? 50.761 30.669 98.199 1.00 13.05 92 SER C CA 1
ATOM 3124 C C . SER C 1 92 ? 51.722 29.685 98.846 1.00 13.12 92 SER C C 1
ATOM 3125 O O . SER C 1 92 ? 52.690 29.245 98.214 1.00 12.40 92 SER C O 1
ATOM 3128 N N . ASN C 1 93 ? 51.443 29.297 100.081 1.00 12.53 93 ASN C N 1
ATOM 3129 C CA . ASN C 1 93 ? 52.356 28.406 100.779 1.00 11.38 93 ASN C CA 1
ATOM 3130 C C . ASN C 1 93 ? 51.733 27.928 102.091 1.00 11.13 93 ASN C C 1
ATOM 3131 O O . ASN C 1 93 ? 50.693 28.425 102.513 1.00 12.43 93 ASN C O 1
ATOM 3136 N N . SER C 1 94 ? 52.372 26.967 102.733 1.00 10.69 94 SER C N 1
ATOM 3137 C CA . SER C 1 94 ? 51.905 26.450 104.005 1.00 12.41 94 SER C CA 1
ATOM 3138 C C . SER C 1 94 ? 53.118 26.502 104.909 1.00 11.92 94 SER C C 1
ATOM 3139 O O . SER C 1 94 ? 54.219 26.256 104.445 1.00 13.07 94 SER C O 1
ATOM 3142 N N . GLU C 1 95 ? 52.915 26.760 106.200 1.00 12.10 95 GLU C N 1
ATOM 3143 C CA . GLU C 1 95 ? 54.020 26.825 107.153 1.00 10.50 95 GLU C CA 1
ATOM 3144 C C . GLU C 1 95 ? 53.619 26.303 108.516 1.00 11.06 95 GLU C C 1
ATOM 3145 O O . GLU C 1 95 ? 52.490 26.502 108.942 1.00 13.12 95 GLU C O 1
ATOM 3151 N N . LEU C 1 96 ? 54.514 25.540 109.137 1.00 11.79 96 LEU C N 1
ATOM 3152 C CA . LEU C 1 96 ? 54.328 25.036 110.499 1.00 11.93 96 LEU C CA 1
ATOM 3153 C C . LEU C 1 96 ? 54.539 26.323 111.288 1.00 12.63 96 LEU C C 1
ATOM 3154 O O . LEU C 1 96 ? 55.526 27.037 111.081 1.00 14.61 96 LEU C O 1
ATOM 3159 N N . ILE C 1 97 ? 53.585 26.664 112.136 1.00 13.53 97 ILE C N 1
ATOM 3160 C CA . ILE C 1 97 ? 53.690 27.902 112.873 1.00 12.73 97 ILE C CA 1
ATOM 3161 C C . ILE C 1 97 ? 53.925 27.705 114.344 1.00 12.74 97 ILE C C 1
ATOM 3162 O O . ILE C 1 97 ? 54.734 28.411 114.938 1.00 13.52 97 ILE C O 1
ATOM 3167 N N . LEU C 1 98 ? 53.313 26.692 114.933 1.00 14.41 98 LEU C N 1
ATOM 3168 C CA . LEU C 1 98 ? 53.447 26.568 116.371 1.00 14.98 98 LEU C CA 1
ATOM 3169 C C . LEU C 1 98 ? 53.346 25.177 116.919 1.00 15.87 98 LEU C C 1
ATOM 3170 O O . LEU C 1 98 ? 52.501 24.399 116.476 1.00 16.33 98 LEU C O 1
ATOM 3175 N N . ASN C 1 99 ? 54.198 24.889 117.905 1.00 17.16 99 ASN C N 1
ATOM 3176 C CA . ASN C 1 99 ? 54.176 23.614 118.632 1.00 16.68 99 ASN C CA 1
ATOM 3177 C C . ASN C 1 99 ? 53.321 23.939 119.855 1.00 15.70 99 ASN C C 1
ATOM 3178 O O . ASN C 1 99 ? 53.608 24.904 120.574 1.00 15.79 99 ASN C O 1
ATOM 3183 N N . LEU C 1 100 ? 52.247 23.192 120.067 1.00 14.29 100 LEU C N 1
ATOM 3184 C CA . LEU C 1 100 ? 51.386 23.482 121.198 1.00 14.01 100 LEU C CA 1
ATOM 3185 C C . LEU C 1 100 ? 51.952 23.034 122.526 1.00 11.77 100 LEU C C 1
ATOM 3186 O O . LEU C 1 100 ? 52.718 22.087 122.597 1.00 9.21 100 LEU C O 1
ATOM 3191 N N . THR C 1 101 ? 51.555 23.750 123.573 1.00 13.57 101 THR C N 1
ATOM 3192 C CA . THR C 1 101 ? 51.947 23.463 124.946 1.00 14.06 101 THR C CA 1
ATOM 3193 C C . THR C 1 101 ? 51.385 22.096 125.294 1.00 14.18 101 THR C C 1
ATOM 3194 O O . THR C 1 101 ? 50.250 21.767 124.910 1.00 13.84 101 THR C O 1
ATOM 3198 N N . PRO C 1 102 ? 52.175 21.265 125.995 1.00 15.17 102 PRO C N 1
ATOM 3199 C CA . PRO C 1 102 ? 51.687 19.932 126.364 1.00 15.27 102 PRO C CA 1
ATOM 3200 C C . PRO C 1 102 ? 50.341 20.018 127.077 1.00 16.18 102 PRO C C 1
ATOM 3201 O O . PRO C 1 102 ? 50.170 20.835 127.976 1.00 18.78 102 PRO C O 1
ATOM 3205 N N . ILE C 1 103 ? 49.372 19.226 126.624 1.00 16.06 103 ILE C N 1
ATOM 3206 C CA . ILE C 1 103 ? 48.043 19.221 127.225 1.00 12.87 103 ILE C CA 1
ATOM 3207 C C . ILE C 1 103 ? 48.092 18.543 128.598 1.00 12.70 103 ILE C C 1
ATOM 3208 O O . ILE C 1 103 ? 48.696 17.485 128.779 1.00 14.04 103 ILE C O 1
ATOM 3213 N N . ALA C 1 104 ? 47.477 19.182 129.576 1.00 14.12 104 ALA C N 1
ATOM 3214 C CA . ALA C 1 104 ? 47.426 18.639 130.918 1.00 13.98 104 ALA C CA 1
ATOM 3215 C C . ALA C 1 104 ? 46.028 18.875 131.435 1.00 13.92 104 ALA C C 1
ATOM 3216 O O . ALA C 1 104 ? 45.152 19.332 130.688 1.00 13.43 104 ALA C O 1
ATOM 3218 N N . LEU C 1 105 ? 45.819 18.582 132.714 1.00 14.38 105 LEU C N 1
ATOM 3219 C CA . LEU C 1 105 ? 44.505 18.746 133.320 1.00 15.48 105 LEU C CA 1
ATOM 3220 C C . LEU C 1 105 ? 44.011 20.186 133.298 1.00 13.87 105 LEU C C 1
ATOM 3221 O O . LEU C 1 105 ? 42.892 20.456 132.861 1.00 15.48 105 LEU C O 1
ATOM 3226 N N . ALA C 1 106 ? 44.849 21.099 133.767 1.00 12.91 106 ALA C N 1
ATOM 3227 C CA . ALA C 1 106 ? 44.513 22.514 133.810 1.00 12.65 106 ALA C CA 1
ATOM 3228 C C . ALA C 1 106 ? 44.471 23.146 132.420 1.00 11.84 106 ALA C C 1
ATOM 3229 O O . ALA C 1 106 ? 45.097 22.671 131.472 1.00 15.01 106 ALA C O 1
ATOM 3231 N N . TYR C 1 107 ? 43.723 24.223 132.311 1.00 9.83 107 TYR C N 1
ATOM 3232 C CA . TYR C 1 107 ? 43.580 24.933 131.065 1.00 9.94 107 TYR C CA 1
ATOM 3233 C C . TYR C 1 107 ? 44.795 25.804 130.758 1.00 11.94 107 TYR C C 1
ATOM 3234 O O . TYR C 1 107 ? 45.414 26.355 131.654 1.00 14.74 107 TYR C O 1
ATOM 3243 N N . THR C 1 108 ? 45.096 25.974 129.477 1.00 14.06 108 THR C N 1
ATOM 3244 C CA . THR C 1 108 ? 46.210 26.805 129.046 1.00 14.33 108 THR C CA 1
ATOM 3245 C C . THR C 1 108 ? 45.823 27.336 127.659 1.00 14.81 108 THR C C 1
ATOM 3246 O O . THR C 1 108 ? 44.946 26.747 127.023 1.00 17.29 108 THR C O 1
ATOM 3250 N N . VAL C 1 109 ? 46.357 28.493 127.252 1.00 14.99 109 VAL C N 1
ATOM 3251 C CA . VAL C 1 109 ? 46.081 29.060 125.921 1.00 14.76 109 VAL C CA 1
ATOM 3252 C C . VAL C 1 109 ? 47.326 29.668 125.318 1.00 16.01 109 VAL C C 1
ATOM 3253 O O . VAL C 1 109 ? 48.187 30.187 126.040 1.00 17.70 109 VAL C O 1
ATOM 3257 N N . GLN C 1 110 ? 47.332 29.733 123.990 1.00 14.49 110 GLN C N 1
ATOM 3258 C CA . GLN C 1 110 ? 48.405 30.350 123.221 1.00 14.01 110 GLN C CA 1
ATOM 3259 C C . GLN C 1 110 ? 47.677 31.172 122.148 1.00 14.23 110 GLN C C 1
ATOM 3260 O O . GLN C 1 110 ? 46.577 30.817 121.707 1.00 14.93 110 GLN C O 1
ATOM 3266 N N . SER C 1 111 ? 48.256 32.294 121.770 1.00 12.50 111 SER C N 1
ATOM 3267 C CA . SER C 1 111 ? 47.638 33.147 120.792 1.00 13.37 111 SER C CA 1
ATOM 3268 C C . SER C 1 111 ? 48.669 33.612 119.778 1.00 13.80 111 SER C C 1
ATOM 3269 O O . SER C 1 111 ? 49.847 33.745 120.097 1.00 14.89 111 SER C O 1
ATOM 3272 N N . LEU C 1 112 ? 48.219 33.872 118.557 1.00 13.55 112 LEU C N 1
ATOM 3273 C CA . LEU C 1 112 ? 49.092 34.331 117.490 1.00 12.70 112 LEU C CA 1
ATOM 3274 C C . LEU C 1 112 ? 48.384 35.396 116.681 1.00 13.28 112 LEU C C 1
ATOM 3275 O O . LEU C 1 112 ? 47.223 35.243 116.339 1.00 14.39 112 LEU C O 1
ATOM 3280 N N . PRO C 1 113 ? 49.050 36.518 116.418 1.00 14.35 113 PRO C N 1
ATOM 3281 C CA . PRO C 1 113 ? 48.395 37.556 115.618 1.00 13.04 113 PRO C CA 1
ATOM 3282 C C . PRO C 1 113 ? 48.483 37.091 114.147 1.00 13.92 113 PRO C C 1
ATOM 3283 O O . PRO C 1 113 ? 49.503 36.522 113.711 1.00 14.72 113 PRO C O 1
ATOM 3287 N N . LEU C 1 114 ? 47.406 37.268 113.396 1.00 10.34 114 LEU C N 1
ATOM 3288 C CA . LEU C 1 114 ? 47.407 36.843 112.006 1.00 10.60 114 LEU C CA 1
ATOM 3289 C C . LEU C 1 114 ? 47.889 37.945 111.055 1.00 8.27 114 LEU C C 1
ATOM 3290 O O . LEU C 1 114 ? 47.109 38.532 110.315 1.00 8.72 114 LEU C O 1
ATOM 3295 N N . ILE C 1 115 ? 49.184 38.241 111.127 1.00 9.77 115 ILE C N 1
ATOM 3296 C CA . ILE C 1 115 ? 49.823 39.252 110.282 1.00 10.45 115 ILE C CA 1
ATOM 3297 C C . ILE C 1 115 ? 50.789 38.571 109.312 1.00 10.44 115 ILE C C 1
ATOM 3298 O O . ILE C 1 115 ? 51.280 37.465 109.587 1.00 10.80 115 ILE C O 1
ATOM 3303 N N . ALA C 1 116 ? 51.072 39.250 108.200 1.00 10.30 116 ALA C N 1
ATOM 3304 C CA . ALA C 1 116 ? 51.926 38.732 107.118 1.00 12.98 116 ALA C CA 1
ATOM 3305 C C . ALA C 1 116 ? 53.334 38.320 107.528 1.00 14.44 116 ALA C C 1
ATOM 3306 O O . ALA C 1 116 ? 53.972 37.447 106.924 1.00 13.93 116 ALA C O 1
ATOM 3308 N N . THR C 1 117 ? 53.787 38.949 108.592 1.00 15.08 117 THR C N 1
ATOM 3309 C CA . THR C 1 117 ? 55.105 38.760 109.109 1.00 15.14 117 THR C CA 1
ATOM 3310 C C . THR C 1 117 ? 55.199 37.635 110.177 1.00 17.58 117 THR C C 1
ATOM 3311 O O . THR C 1 117 ? 56.292 37.191 110.531 1.00 18.87 117 THR C O 1
ATOM 3315 N N . GLN C 1 118 ? 54.052 37.114 110.623 1.00 18.32 118 GLN C N 1
ATOM 3316 C CA . GLN C 1 118 ? 54.035 36.040 111.612 1.00 16.93 118 GLN C CA 1
ATOM 3317 C C . GLN C 1 118 ? 54.708 34.760 111.045 1.00 17.18 118 GLN C C 1
ATOM 3318 O O . GLN C 1 118 ? 55.486 34.114 111.744 1.00 15.69 118 GLN C O 1
ATOM 3324 N N . PRO C 1 119 ? 54.337 34.322 109.817 1.00 16.41 119 PRO C N 1
ATOM 3325 C CA . PRO C 1 119 ? 55.019 33.123 109.327 1.00 15.08 119 PRO C CA 1
ATOM 3326 C C . PRO C 1 119 ? 56.422 33.591 108.958 1.00 15.61 119 PRO C C 1
ATOM 3327 O O . PRO C 1 119 ? 56.577 34.501 108.157 1.00 16.84 119 PRO C O 1
ATOM 3331 N N . ALA C 1 120 ? 57.444 32.990 109.562 1.00 16.93 120 ALA C N 1
ATOM 3332 C CA . ALA C 1 120 ? 58.845 33.371 109.313 1.00 16.65 120 ALA C CA 1
ATOM 3333 C C . ALA C 1 120 ? 59.310 33.440 107.861 1.00 16.24 120 ALA C C 1
ATOM 3334 O O . ALA C 1 120 ? 59.940 34.408 107.459 1.00 17.48 120 ALA C O 1
ATOM 3336 N N . TRP C 1 121 ? 58.990 32.429 107.065 1.00 15.75 121 TRP C N 1
ATOM 3337 C CA . TRP C 1 121 ? 59.406 32.438 105.677 1.00 13.71 121 TRP C CA 1
ATOM 3338 C C . TRP C 1 121 ? 58.736 33.591 104.902 1.00 14.89 121 TRP C C 1
ATOM 3339 O O . TRP C 1 121 ? 59.415 34.339 104.195 1.00 17.02 121 TRP C O 1
ATOM 3350 N N . LEU C 1 122 ? 57.416 33.740 105.039 1.00 14.88 122 LEU C N 1
ATOM 3351 C CA . LEU C 1 122 ? 56.670 34.795 104.347 1.00 12.69 122 LEU C CA 1
ATOM 3352 C C . LEU C 1 122 ? 57.179 36.149 104.798 1.00 13.99 122 LEU C C 1
ATOM 3353 O O . LEU C 1 122 ? 57.382 37.034 103.975 1.00 12.81 122 LEU C O 1
ATOM 3358 N N . GLY C 1 123 ? 57.409 36.273 106.109 1.00 14.57 123 GLY C N 1
ATOM 3359 C CA . GLY C 1 123 ? 57.879 37.507 106.722 1.00 14.57 123 GLY C CA 1
ATOM 3360 C C . GLY C 1 123 ? 58.955 38.223 105.943 1.00 16.51 123 GLY C C 1
ATOM 3361 O O . GLY C 1 123 ? 58.879 39.435 105.761 1.00 17.64 123 GLY C O 1
ATOM 3362 N N . THR C 1 124 ? 59.935 37.462 105.452 1.00 17.71 124 THR C N 1
ATOM 3363 C CA . THR C 1 124 ? 61.036 37.987 104.654 1.00 16.27 124 THR C CA 1
ATOM 3364 C C . THR C 1 124 ? 60.522 38.655 103.379 1.00 17.77 124 THR C C 1
ATOM 3365 O O . THR C 1 124 ? 60.918 39.794 103.055 1.00 16.87 124 THR C O 1
ATOM 3369 N N . ILE C 1 125 ? 59.634 37.964 102.659 1.00 17.17 125 ILE C N 1
ATOM 3370 C CA . ILE C 1 125 ? 59.098 38.508 101.412 1.00 16.85 125 ILE C CA 1
ATOM 3371 C C . ILE C 1 125 ? 58.294 39.788 101.656 1.00 17.05 125 ILE C C 1
ATOM 3372 O O . ILE C 1 125 ? 58.360 40.728 100.852 1.00 17.58 125 ILE C O 1
ATOM 3377 N N . ALA C 1 126 ? 57.577 39.827 102.780 1.00 17.56 126 ALA C N 1
ATOM 3378 C CA . ALA C 1 126 ? 56.748 40.976 103.174 1.00 20.31 126 ALA C CA 1
ATOM 3379 C C . ALA C 1 126 ? 57.528 42.256 103.459 1.00 16.54 126 ALA C C 1
ATOM 3380 O O . ALA C 1 126 ? 56.994 43.354 103.326 1.00 15.03 126 ALA C O 1
ATOM 3382 N N . ASP C 1 127 ? 58.780 42.112 103.879 1.00 15.29 127 ASP C N 1
ATOM 3383 C CA . ASP C 1 127 ? 59.628 43.262 104.157 1.00 15.39 127 ASP C CA 1
ATOM 3384 C C . ASP C 1 127 ? 59.833 44.152 102.933 1.00 14.17 127 ASP C C 1
ATOM 3385 O O . ASP C 1 127 ? 60.096 45.335 103.058 1.00 16.04 127 ASP C O 1
ATOM 3390 N N . ASN C 1 128 ? 59.707 43.578 101.750 1.00 12.19 128 ASN C N 1
ATOM 3391 C CA . ASN C 1 128 ? 59.868 44.323 100.521 1.00 11.20 128 ASN C CA 1
ATOM 3392 C C . ASN C 1 128 ? 58.569 44.953 99.976 1.00 9.58 128 ASN C C 1
ATOM 3393 O O . ASN C 1 128 ? 58.565 45.520 98.888 1.00 9.40 128 ASN C O 1
ATOM 3398 N N . TYR C 1 129 ? 57.480 44.859 100.732 1.00 8.11 129 TYR C N 1
ATOM 3399 C CA . TYR C 1 129 ? 56.189 45.403 100.304 1.00 10.51 129 TYR C CA 1
ATOM 3400 C C . TYR C 1 129 ? 55.538 46.243 101.388 1.00 10.34 129 TYR C C 1
ATOM 3401 O O . TYR C 1 129 ? 55.642 45.915 102.574 1.00 12.08 129 TYR C O 1
ATOM 3410 N N . SER C 1 130 ? 54.879 47.327 100.983 1.00 9.21 130 SER C N 1
ATOM 3411 C CA . SER C 1 130 ? 54.233 48.213 101.941 1.00 11.04 130 SER C CA 1
ATOM 3412 C C . SER C 1 130 ? 52.912 47.689 102.503 1.00 11.39 130 SER C C 1
ATOM 3413 O O . SER C 1 130 ? 52.675 47.783 103.705 1.00 11.67 130 SER C O 1
ATOM 3416 N N . LYS C 1 131 ? 52.052 47.155 101.635 1.00 11.61 131 LYS C N 1
ATOM 3417 C CA . LYS C 1 131 ? 50.745 46.668 102.056 1.00 11.42 131 LYS C CA 1
ATOM 3418 C C . LYS C 1 131 ? 50.433 45.230 101.646 1.00 11.70 131 LYS C C 1
ATOM 3419 O O . LYS C 1 131 ? 51.048 44.686 100.724 1.00 11.63 131 LYS C O 1
ATOM 3425 N N . TRP C 1 132 ? 49.473 44.613 102.329 1.00 10.77 132 TRP C N 1
ATOM 3426 C CA . TRP C 1 132 ? 49.141 43.231 102.045 1.00 10.48 132 TRP C CA 1
ATOM 3427 C C . TRP C 1 132 ? 47.755 42.950 102.537 1.00 12.12 132 TRP C C 1
ATOM 3428 O O . TRP C 1 132 ? 47.181 43.744 103.290 1.00 12.14 132 TRP C O 1
ATOM 3439 N N . ARG C 1 133 ? 47.237 41.796 102.131 1.00 13.33 133 ARG C N 1
ATOM 3440 C CA . ARG C 1 133 ? 45.922 41.322 102.554 1.00 13.21 133 ARG C CA 1
ATOM 3441 C C . ARG C 1 133 ? 45.883 39.817 102.339 1.00 11.64 133 ARG C C 1
ATOM 3442 O O . ARG C 1 133 ? 46.460 39.304 101.368 1.00 12.03 133 ARG C O 1
ATOM 3450 N N . TRP C 1 134 ? 45.259 39.111 103.279 1.00 12.18 134 TRP C N 1
ATOM 3451 C CA . TRP C 1 134 ? 45.104 37.662 103.188 1.00 12.19 134 TRP C CA 1
ATOM 3452 C C . TRP C 1 134 ? 44.049 37.393 102.135 1.00 12.27 134 TRP C C 1
ATOM 3453 O O . TRP C 1 134 ? 43.002 38.025 102.158 1.00 12.80 134 TRP C O 1
ATOM 3464 N N . VAL C 1 135 ? 44.350 36.519 101.178 1.00 13.73 135 VAL C N 1
ATOM 3465 C CA . VAL C 1 135 ? 43.382 36.151 100.142 1.00 12.55 135 VAL C CA 1
ATOM 3466 C C . VAL C 1 135 ? 42.589 34.988 100.757 1.00 14.17 135 VAL C C 1
ATOM 3467 O O . VAL C 1 135 ? 41.362 34.872 100.589 1.00 13.73 135 VAL C O 1
ATOM 3471 N N . SER C 1 136 ? 43.310 34.154 101.501 1.00 13.94 136 SER C N 1
ATOM 3472 C CA . SER C 1 136 ? 42.732 33.024 102.209 1.00 13.73 136 SER C CA 1
ATOM 3473 C C . SER C 1 136 ? 43.706 32.596 103.299 1.00 13.45 136 SER C C 1
ATOM 3474 O O . SER C 1 136 ? 44.925 32.655 103.116 1.00 12.01 136 SER C O 1
ATOM 3477 N N . LEU C 1 137 ? 43.165 32.201 104.445 1.00 14.15 137 LEU C N 1
ATOM 3478 C CA . LEU C 1 137 ? 43.982 31.767 105.566 1.00 13.33 137 LEU C CA 1
ATOM 3479 C C . LEU C 1 137 ? 43.225 30.649 106.242 1.00 14.68 137 LEU C C 1
ATOM 3480 O O . LEU C 1 137 ? 42.118 30.861 106.758 1.00 15.97 137 LEU C O 1
ATOM 3485 N N . ARG C 1 138 ? 43.807 29.457 106.193 1.00 13.54 138 ARG C N 1
ATOM 3486 C CA . ARG C 1 138 ? 43.240 28.275 106.811 1.00 12.80 138 ARG C CA 1
ATOM 3487 C C . ARG C 1 138 ? 44.207 27.781 107.894 1.00 12.26 138 ARG C C 1
ATOM 3488 O O . ARG C 1 138 ? 45.370 27.509 107.608 1.00 10.66 138 ARG C O 1
ATOM 3496 N N . ILE C 1 139 ? 43.737 27.711 109.136 1.00 12.37 139 ILE C N 1
ATOM 3497 C CA . ILE C 1 139 ? 44.553 27.246 110.263 1.00 12.71 139 ILE C CA 1
ATOM 3498 C C . ILE C 1 139 ? 44.253 25.755 110.447 1.00 14.02 139 ILE C C 1
ATOM 3499 O O . ILE C 1 139 ? 43.095 25.355 110.621 1.00 13.91 139 ILE C O 1
ATOM 3504 N N . ILE C 1 140 ? 45.302 24.936 110.374 1.00 15.12 140 ILE C N 1
ATOM 3505 C CA . ILE C 1 140 ? 45.170 23.478 110.436 1.00 12.93 140 ILE C CA 1
ATOM 3506 C C . ILE C 1 140 ? 45.837 22.811 111.621 1.00 12.70 140 ILE C C 1
ATOM 3507 O O . ILE C 1 140 ? 46.962 23.157 111.975 1.00 14.12 140 ILE C O 1
ATOM 3512 N N . TYR C 1 141 ? 45.170 21.817 112.201 1.00 10.88 141 TYR C N 1
ATOM 3513 C CA . TYR C 1 141 ? 45.747 21.095 113.324 1.00 9.71 141 TYR C CA 1
ATOM 3514 C C . TYR C 1 141 ? 46.324 19.754 112.893 1.00 8.97 141 TYR C C 1
ATOM 3515 O O . TYR C 1 141 ? 45.727 19.017 112.100 1.00 8.06 141 TYR C O 1
ATOM 3524 N N . SER C 1 142 ? 47.469 19.424 113.471 1.00 9.47 142 SER C N 1
ATOM 3525 C CA . SER C 1 142 ? 48.158 18.172 113.192 1.00 9.94 142 SER C CA 1
ATOM 3526 C C . SER C 1 142 ? 48.526 17.500 114.512 1.00 10.21 142 SER C C 1
ATOM 3527 O O . SER C 1 142 ? 49.409 17.968 115.216 1.00 9.09 142 SER C O 1
ATOM 3530 N N . PRO C 1 143 ? 47.880 16.368 114.838 1.00 11.04 143 PRO C N 1
ATOM 3531 C CA . PRO C 1 143 ? 48.142 15.632 116.082 1.00 10.82 143 PRO C CA 1
ATOM 3532 C C . PRO C 1 143 ? 49.509 14.943 116.127 1.00 13.55 143 PRO C C 1
ATOM 3533 O O . PRO C 1 143 ? 50.103 14.626 115.079 1.00 13.38 143 PRO C O 1
ATOM 3537 N N . LYS C 1 144 ? 50.016 14.719 117.337 1.00 13.75 144 LYS C N 1
ATOM 3538 C CA . LYS C 1 144 ? 51.304 14.037 117.509 1.00 12.13 144 LYS C CA 1
ATOM 3539 C C . LYS C 1 144 ? 51.285 13.158 118.778 1.00 10.49 144 LYS C C 1
ATOM 3540 O O . LYS C 1 144 ? 52.323 12.823 119.330 1.00 12.07 144 LYS C O 1
ATOM 3546 N N . CYS C 1 145 ? 50.095 12.764 119.215 1.00 10.41 145 CYS C N 1
ATOM 3547 C CA . CYS C 1 145 ? 49.942 11.939 120.403 1.00 9.03 145 CYS C CA 1
ATOM 3548 C C . CYS C 1 145 ? 48.991 10.763 120.131 1.00 10.12 145 CYS C C 1
ATOM 3549 O O . CYS C 1 145 ? 48.211 10.785 119.174 1.00 10.05 145 CYS C O 1
ATOM 3552 N N . PRO C 1 146 ? 49.120 9.680 120.912 1.00 9.86 146 PRO C N 1
ATOM 3553 C CA . PRO C 1 146 ? 48.285 8.473 120.788 1.00 8.93 146 PRO C CA 1
ATOM 3554 C C . PRO C 1 146 ? 46.813 8.679 121.213 1.00 11.20 146 PRO C C 1
ATOM 3555 O O . PRO C 1 146 ? 46.491 9.589 121.983 1.00 11.98 146 PRO C O 1
ATOM 3559 N N . THR C 1 147 ? 45.929 7.796 120.759 1.00 12.12 147 THR C N 1
ATOM 3560 C CA . THR C 1 147 ? 44.500 7.906 121.065 1.00 12.92 147 THR C CA 1
ATOM 3561 C C . THR C 1 147 ? 44.127 7.687 122.535 1.00 12.66 147 THR C C 1
ATOM 3562 O O . THR C 1 147 ? 42.953 7.778 122.917 1.00 13.53 147 THR C O 1
ATOM 3566 N N . THR C 1 148 ? 45.131 7.432 123.361 1.00 12.33 148 THR C N 1
ATOM 3567 C CA . THR C 1 148 ? 44.918 7.241 124.792 1.00 13.28 148 THR C CA 1
ATOM 3568 C C . THR C 1 148 ? 45.021 8.567 125.549 1.00 11.94 148 THR C C 1
ATOM 3569 O O . THR C 1 148 ? 44.859 8.605 126.765 1.00 12.30 148 THR C O 1
ATOM 3573 N N . THR C 1 149 ? 45.309 9.647 124.833 1.00 12.53 149 THR C N 1
ATOM 3574 C CA . THR C 1 149 ? 45.435 10.957 125.452 1.00 12.21 149 THR C CA 1
ATOM 3575 C C . THR C 1 149 ? 44.057 11.591 125.681 1.00 12.65 149 THR C C 1
ATOM 3576 O O . THR C 1 149 ? 43.287 11.793 124.743 1.00 15.00 149 THR C O 1
ATOM 3580 N N . SER C 1 150 ? 43.737 11.858 126.936 1.00 11.79 150 SER C N 1
ATOM 3581 C CA . SER C 1 150 ? 42.471 12.463 127.280 1.00 11.73 150 SER C CA 1
ATOM 3582 C C . SER C 1 150 ? 42.569 13.967 127.039 1.00 11.79 150 SER C C 1
ATOM 3583 O O . SER C 1 150 ? 43.653 14.498 126.812 1.00 9.99 150 SER C O 1
ATOM 3586 N N . GLY C 1 151 ? 41.434 14.649 127.095 1.00 12.11 151 GLY C N 1
ATOM 3587 C CA . GLY C 1 151 ? 41.431 16.087 126.923 1.00 11.84 151 GLY C CA 1
ATOM 3588 C C . GLY C 1 151 ? 40.800 16.654 125.673 1.00 12.27 151 GLY C C 1
ATOM 3589 O O . GLY C 1 151 ? 40.287 15.931 124.814 1.00 11.69 151 GLY C O 1
ATOM 3590 N N . THR C 1 152 ? 40.842 17.979 125.588 1.00 12.11 152 THR C N 1
ATOM 3591 C CA . THR C 1 152 ? 40.283 18.689 124.458 1.00 10.38 152 THR C CA 1
ATOM 3592 C C . THR C 1 152 ? 41.160 19.888 124.112 1.00 10.47 152 THR C C 1
ATOM 3593 O O . THR C 1 152 ? 41.681 20.569 125.009 1.00 9.65 152 THR C O 1
ATOM 3597 N N . VAL C 1 153 ? 41.389 20.068 122.813 1.00 9.44 153 VAL C N 1
ATOM 3598 C CA . VAL C 1 153 ? 42.124 21.213 122.298 1.00 7.53 153 VAL C CA 1
ATOM 3599 C C . VAL C 1 153 ? 41.055 22.017 121.545 1.00 9.34 153 VAL C C 1
ATOM 3600 O O . VAL C 1 153 ? 40.146 21.436 120.937 1.00 8.99 153 VAL C O 1
ATOM 3604 N N . ALA C 1 154 ? 41.100 23.342 121.646 1.00 10.01 154 ALA C N 1
ATOM 3605 C CA . ALA C 1 154 ? 40.122 24.184 120.960 1.00 10.62 154 ALA C CA 1
ATOM 3606 C C . ALA C 1 154 ? 40.797 25.417 120.374 1.00 10.77 154 ALA C C 1
ATOM 3607 O O . ALA C 1 154 ? 41.839 25.851 120.873 1.00 13.73 154 ALA C O 1
ATOM 3609 N N . MET C 1 155 ? 40.242 25.939 119.284 1.00 10.85 155 MET C N 1
ATOM 3610 C CA . MET C 1 155 ? 40.776 27.135 118.616 1.00 10.17 155 MET C CA 1
ATOM 3611 C C . MET C 1 155 ? 39.617 28.069 118.367 1.00 9.52 155 MET C C 1
ATOM 3612 O O . MET C 1 155 ? 38.505 27.600 118.224 1.00 9.95 155 MET C O 1
ATOM 3617 N N . CYS C 1 156 ? 39.865 29.373 118.278 1.00 11.08 156 CYS C N 1
ATOM 3618 C CA . CYS C 1 156 ? 38.791 30.336 117.979 1.00 10.66 156 CYS C CA 1
ATOM 3619 C C . CYS C 1 156 ? 39.458 31.614 117.491 1.00 10.76 156 CYS C C 1
ATOM 3620 O O . CYS C 1 156 ? 40.682 31.727 117.564 1.00 11.80 156 CYS C O 1
ATOM 3623 N N . LEU C 1 157 ? 38.670 32.570 117.007 1.00 11.82 157 LEU C N 1
ATOM 3624 C CA . LEU C 1 157 ? 39.209 33.818 116.488 1.00 11.20 157 LEU C CA 1
ATOM 3625 C C . LEU C 1 157 ? 38.714 35.073 117.202 1.00 13.01 157 LEU C C 1
ATOM 3626 O O . LEU C 1 157 ? 37.555 35.129 117.617 1.00 12.01 157 LEU C O 1
ATOM 3631 N N . SER C 1 158 ? 39.594 36.075 117.343 1.00 13.79 158 SER C N 1
ATOM 3632 C CA . SER C 1 158 ? 39.221 37.368 117.945 1.00 13.88 158 SER C CA 1
ATOM 3633 C C . SER C 1 158 ? 39.720 38.480 117.009 1.00 13.28 158 SER C C 1
ATOM 3634 O O . SER C 1 158 ? 40.589 38.246 116.163 1.00 14.55 158 SER C O 1
ATOM 3637 N N . TYR C 1 159 ? 39.186 39.689 117.169 1.00 14.15 159 TYR C N 1
ATOM 3638 C CA . TYR C 1 159 ? 39.491 40.783 116.260 1.00 10.92 159 TYR C CA 1
ATOM 3639 C C . TYR C 1 159 ? 39.834 42.111 116.911 1.00 13.49 159 TYR C C 1
ATOM 3640 O O . TYR C 1 159 ? 39.604 43.177 116.325 1.00 15.76 159 TYR C O 1
ATOM 3649 N N . ASP C 1 160 ? 40.338 42.065 118.136 1.00 13.66 160 ASP C N 1
ATOM 3650 C CA . ASP C 1 160 ? 40.732 43.277 118.846 1.00 13.04 160 ASP C CA 1
ATOM 3651 C C . ASP C 1 160 ? 41.872 42.889 119.758 1.00 13.24 160 ASP C C 1
ATOM 3652 O O . ASP C 1 160 ? 41.680 42.092 120.674 1.00 13.41 160 ASP C O 1
ATOM 3657 N N . ARG C 1 161 ? 43.055 43.438 119.496 1.00 12.86 161 ARG C N 1
ATOM 3658 C CA . ARG C 1 161 ? 44.241 43.150 120.289 1.00 12.90 161 ARG C CA 1
ATOM 3659 C C . ARG C 1 161 ? 44.117 43.608 121.735 1.00 14.52 161 ARG C C 1
ATOM 3660 O O . ARG C 1 161 ? 44.990 43.347 122.556 1.00 15.03 161 ARG C O 1
ATOM 3668 N N . ASN C 1 162 ? 43.039 44.315 122.043 1.00 14.97 162 ASN C N 1
ATOM 3669 C CA . ASN C 1 162 ? 42.812 44.765 123.402 1.00 15.71 162 ASN C CA 1
ATOM 3670 C C . ASN C 1 162 ? 42.007 43.708 124.157 1.00 16.11 162 ASN C C 1
ATOM 3671 O O . ASN C 1 162 ? 41.813 43.814 125.368 1.00 20.07 162 ASN C O 1
ATOM 3676 N N . ASP C 1 163 ? 41.565 42.676 123.448 1.00 14.29 163 ASP C N 1
ATOM 3677 C CA . ASP C 1 163 ? 40.790 41.607 124.051 1.00 16.37 163 ASP C CA 1
ATOM 3678 C C . ASP C 1 163 ? 41.640 40.851 125.050 1.00 16.77 163 ASP C C 1
ATOM 3679 O O . ASP C 1 163 ? 42.865 40.925 124.984 1.00 17.57 163 ASP C O 1
ATOM 3684 N N . VAL C 1 164 ? 40.987 40.175 125.998 1.00 17.78 164 VAL C N 1
ATOM 3685 C CA . VAL C 1 164 ? 41.682 39.321 126.967 1.00 18.35 164 VAL C CA 1
ATOM 3686 C C . VAL C 1 164 ? 41.490 37.915 126.379 1.00 18.03 164 VAL C C 1
ATOM 3687 O O . VAL C 1 164 ? 40.417 37.606 125.841 1.00 17.37 164 VAL C O 1
ATOM 3689 N N . ALA C 1 165 ? 42.535 37.088 126.410 1.00 19.10 165 ALA C N 1
ATOM 3690 C CA . ALA C 1 165 ? 42.448 35.722 125.856 1.00 19.04 165 ALA C CA 1
ATOM 3691 C C . ALA C 1 165 ? 41.417 34.906 126.625 1.00 17.98 165 ALA C C 1
ATOM 3692 O O . ALA C 1 165 ? 41.135 35.211 127.794 1.00 18.09 165 ALA C O 1
ATOM 3694 N N . PRO C 1 166 ? 40.819 33.883 125.977 1.00 17.21 166 PRO C N 1
ATOM 3695 C CA . PRO C 1 166 ? 39.817 33.059 126.665 1.00 15.74 166 PRO C CA 1
ATOM 3696 C C . PRO C 1 166 ? 40.450 32.447 127.905 1.00 17.66 166 PRO C C 1
ATOM 3697 O O . PRO C 1 166 ? 41.562 31.898 127.842 1.00 18.25 166 PRO C O 1
ATOM 3701 N N . GLY C 1 167 ? 39.778 32.635 129.040 1.00 16.53 167 GLY C N 1
ATOM 3702 C CA . GLY C 1 167 ? 40.265 32.122 130.298 1.00 15.04 167 GLY C CA 1
ATOM 3703 C C . GLY C 1 167 ? 39.866 30.692 130.573 1.00 15.83 167 GLY C C 1
ATOM 3704 O O . GLY C 1 167 ? 40.298 30.114 131.574 1.00 18.43 167 GLY C O 1
ATOM 3705 N N . SER C 1 168 ? 39.002 30.126 129.742 1.00 14.97 168 SER C N 1
ATOM 3706 C CA . SER C 1 168 ? 38.584 28.737 129.927 1.00 12.86 168 SER C CA 1
ATOM 3707 C C . SER C 1 168 ? 38.046 28.221 128.608 1.00 14.00 168 SER C C 1
ATOM 3708 O O . SER C 1 168 ? 37.822 29.004 127.673 1.00 15.82 168 SER C O 1
ATOM 3711 N N . ARG C 1 169 ? 37.834 26.915 128.519 1.00 12.22 169 ARG C N 1
ATOM 3712 C CA . ARG C 1 169 ? 37.321 26.335 127.300 1.00 11.72 169 ARG C CA 1
ATOM 3713 C C . ARG C 1 169 ? 35.871 26.750 127.043 1.00 12.74 169 ARG C C 1
ATOM 3714 O O . ARG C 1 169 ? 35.419 26.749 125.909 1.00 15.68 169 ARG C O 1
ATOM 3722 N N . VAL C 1 170 ? 35.126 27.090 128.084 1.00 12.60 170 VAL C N 1
ATOM 3723 C CA . VAL C 1 170 ? 33.743 27.534 127.892 1.00 13.06 170 VAL C CA 1
ATOM 3724 C C . VAL C 1 170 ? 33.759 28.921 127.221 1.00 12.87 170 VAL C C 1
ATOM 3725 O O . VAL C 1 170 ? 33.001 29.184 126.286 1.00 14.50 170 VAL C O 1
ATOM 3729 N N . GLN C 1 171 ? 34.648 29.793 127.675 1.00 11.79 171 GLN C N 1
ATOM 3730 C CA . GLN C 1 171 ? 34.764 31.115 127.084 1.00 13.75 171 GLN C CA 1
ATOM 3731 C C . GLN C 1 171 ? 35.168 31.008 125.617 1.00 13.76 171 GLN C C 1
ATOM 3732 O O . GLN C 1 171 ? 34.603 31.671 124.748 1.00 14.98 171 GLN C O 1
ATOM 3738 N N . LEU C 1 172 ? 36.156 30.158 125.361 1.00 15.27 172 LEU C N 1
ATOM 3739 C CA . LEU C 1 172 ? 36.678 29.916 124.023 1.00 13.60 172 LEU C CA 1
ATOM 3740 C C . LEU C 1 172 ? 35.574 29.366 123.097 1.00 14.02 172 LEU C C 1
ATOM 3741 O O . LEU C 1 172 ? 35.395 29.842 121.972 1.00 12.99 172 LEU C O 1
ATOM 3746 N N . SER C 1 173 ? 34.787 28.419 123.600 1.00 12.53 173 SER C N 1
ATOM 3747 C CA . SER C 1 173 ? 33.732 27.805 122.802 1.00 13.51 173 SER C CA 1
ATOM 3748 C C . SER C 1 173 ? 32.599 28.712 122.331 1.00 12.94 173 SER C C 1
ATOM 3749 O O . SER C 1 173 ? 31.982 28.450 121.292 1.00 15.18 173 SER C O 1
ATOM 3752 N N . GLN C 1 174 ? 32.337 29.785 123.067 1.00 12.28 174 GLN C N 1
ATOM 3753 C CA . GLN C 1 174 ? 31.275 30.724 122.708 1.00 10.46 174 GLN C CA 1
ATOM 3754 C C . GLN C 1 174 ? 31.715 31.588 121.536 1.00 10.99 174 GLN C C 1
ATOM 3755 O O . GLN C 1 174 ? 30.918 31.994 120.710 1.00 11.91 174 GLN C O 1
ATOM 3761 N N . THR C 1 175 ? 33.019 31.749 121.414 1.00 12.65 175 THR C N 1
ATOM 3762 C CA . THR C 1 175 ? 33.637 32.574 120.402 1.00 10.36 175 THR C CA 1
ATOM 3763 C C . THR C 1 175 ? 33.567 32.036 118.984 1.00 11.90 175 THR C C 1
ATOM 3764 O O . THR C 1 175 ? 33.367 30.829 118.756 1.00 13.88 175 THR C O 1
ATOM 3768 N N . TYR C 1 176 ? 33.677 32.967 118.040 1.00 11.53 176 TYR C N 1
ATOM 3769 C CA . TYR C 1 176 ? 33.631 32.703 116.608 1.00 9.84 176 TYR C CA 1
ATOM 3770 C C . TYR C 1 176 ? 34.608 31.635 116.108 1.00 9.42 176 TYR C C 1
ATOM 3771 O O . TYR C 1 176 ? 35.813 31.665 116.406 1.00 8.87 176 TYR C O 1
ATOM 3780 N N . LYS C 1 177 ? 34.066 30.695 115.345 1.00 8.55 177 LYS C N 1
ATOM 3781 C CA . LYS C 1 177 ? 34.844 29.626 114.750 1.00 9.51 177 LYS C CA 1
ATOM 3782 C C . LYS C 1 177 ? 35.414 28.603 115.692 1.00 10.55 177 LYS C C 1
ATOM 3783 O O . LYS C 1 177 ? 36.177 27.736 115.258 1.00 12.17 177 LYS C O 1
ATOM 3789 N N . ALA C 1 178 ? 35.044 28.685 116.969 1.00 10.46 178 ALA C N 1
ATOM 3790 C CA . ALA C 1 178 ? 35.536 27.738 117.965 1.00 7.67 178 ALA C CA 1
ATOM 3791 C C . ALA C 1 178 ? 35.272 26.325 117.521 1.00 8.89 178 ALA C C 1
ATOM 3792 O O . ALA C 1 178 ? 34.174 25.994 117.069 1.00 9.95 178 ALA C O 1
ATOM 3794 N N . ILE C 1 179 ? 36.307 25.506 117.599 1.00 11.08 179 ILE C N 1
ATOM 3795 C CA . ILE C 1 179 ? 36.211 24.087 117.254 1.00 11.05 179 ILE C CA 1
ATOM 3796 C C . ILE C 1 179 ? 36.941 23.352 118.376 1.00 10.53 179 ILE C C 1
ATOM 3797 O O . ILE C 1 179 ? 38.036 23.758 118.768 1.00 13.20 179 ILE C O 1
ATOM 3802 N N . ASN C 1 180 ? 36.254 22.399 119.000 1.00 11.25 180 ASN C N 1
ATOM 3803 C CA . ASN C 1 180 ? 36.813 21.603 120.094 1.00 11.32 180 ASN C CA 1
ATOM 3804 C C . ASN C 1 180 ? 37.064 20.213 119.536 1.00 11.66 180 ASN C C 1
ATOM 3805 O O . ASN C 1 180 ? 36.270 19.722 118.726 1.00 11.05 180 ASN C O 1
ATOM 3810 N N . PHE C 1 181 ? 38.166 19.588 119.957 1.00 11.07 181 PHE C N 1
ATOM 3811 C CA . PHE C 1 181 ? 38.541 18.273 119.437 1.00 9.36 181 PHE C CA 1
ATOM 3812 C C . PHE C 1 181 ? 39.569 17.557 120.293 1.00 8.54 181 PHE C C 1
ATOM 3813 O O . PHE C 1 181 ? 40.333 18.190 121.021 1.00 10.06 181 PHE C O 1
ATOM 3821 N N . PRO C 1 182 ? 39.594 16.216 120.223 1.00 8.60 182 PRO C N 1
ATOM 3822 C CA . PRO C 1 182 ? 40.555 15.444 121.005 1.00 9.81 182 PRO C CA 1
ATOM 3823 C C . PRO C 1 182 ? 41.952 15.771 120.468 1.00 10.02 182 PRO C C 1
ATOM 3824 O O . PRO C 1 182 ? 42.115 15.980 119.262 1.00 11.55 182 PRO C O 1
ATOM 3828 N N . PRO C 1 183 ? 42.982 15.775 121.336 1.00 9.17 183 PRO C N 1
ATOM 3829 C CA . PRO C 1 183 ? 44.347 16.082 120.877 1.00 10.19 183 PRO C CA 1
ATOM 3830 C C . PRO C 1 183 ? 44.951 15.068 119.876 1.00 11.13 183 PRO C C 1
ATOM 3831 O O . PRO C 1 183 ? 45.860 15.406 119.129 1.00 14.13 183 PRO C O 1
ATOM 3835 N N . TYR C 1 184 ? 44.439 13.837 119.876 1.00 9.07 184 TYR C N 1
ATOM 3836 C CA . TYR C 1 184 ? 44.914 12.771 119.015 1.00 9.26 184 TYR C CA 1
ATOM 3837 C C . TYR C 1 184 ? 44.254 12.704 117.640 1.00 10.57 184 TYR C C 1
ATOM 3838 O O . TYR C 1 184 ? 44.661 11.919 116.785 1.00 11.57 184 TYR C O 1
ATOM 3847 N N . ALA C 1 185 ? 43.227 13.512 117.432 1.00 10.58 185 ALA C N 1
ATOM 3848 C CA . ALA C 1 185 ? 42.495 13.490 116.180 1.00 12.42 185 ALA C CA 1
ATOM 3849 C C . ALA C 1 185 ? 43.047 14.411 115.111 1.00 13.39 185 ALA C C 1
ATOM 3850 O O . ALA C 1 185 ? 43.900 15.253 115.385 1.00 14.05 185 ALA C O 1
ATOM 3852 N N . GLY C 1 186 ? 42.551 14.251 113.888 1.00 13.10 186 GLY C N 1
ATOM 3853 C CA . GLY C 1 186 ? 42.978 15.124 112.815 1.00 14.02 186 GLY C CA 1
ATOM 3854 C C . GLY C 1 186 ? 43.810 14.516 111.715 1.00 15.59 186 GLY C C 1
ATOM 3855 O O . GLY C 1 186 ? 43.890 15.089 110.623 1.00 16.77 186 GLY C O 1
ATOM 3856 N N . TYR C 1 187 ? 44.409 13.358 111.978 1.00 15.91 187 TYR C N 1
ATOM 3857 C CA . TYR C 1 187 ? 45.249 12.682 110.985 1.00 16.51 187 TYR C CA 1
ATOM 3858 C C . TYR C 1 187 ? 44.512 12.250 109.735 1.00 17.89 187 TYR C C 1
ATOM 3859 O O . TYR C 1 187 ? 45.069 12.307 108.650 1.00 20.05 187 TYR C O 1
ATOM 3868 N N . ASP C 1 188 ? 43.261 11.828 109.894 1.00 18.81 188 ASP C N 1
ATOM 3869 C CA . ASP C 1 188 ? 42.436 11.386 108.774 1.00 20.15 188 ASP C CA 1
ATOM 3870 C C . ASP C 1 188 ? 42.208 12.513 107.764 1.00 19.18 188 ASP C C 1
ATOM 3871 O O . ASP C 1 188 ? 41.865 12.256 106.614 1.00 18.83 188 ASP C O 1
ATOM 3876 N N . GLY C 1 189 ? 42.393 13.756 108.197 1.00 18.27 189 GLY C N 1
ATOM 3877 C CA . GLY C 1 189 ? 42.173 14.881 107.312 1.00 16.55 189 GLY C CA 1
ATOM 3878 C C . GLY C 1 189 ? 43.433 15.456 106.712 1.00 15.34 189 GLY C C 1
ATOM 3879 O O . GLY C 1 189 ? 43.447 16.626 106.320 1.00 15.42 189 GLY C O 1
ATOM 3880 N N . ALA C 1 190 ? 44.470 14.630 106.595 1.00 13.97 190 ALA C N 1
ATOM 3881 C CA . ALA C 1 190 ? 45.761 15.050 106.047 1.00 15.26 190 ALA C CA 1
ATOM 3882 C C . ALA C 1 190 ? 45.702 15.784 104.705 1.00 16.31 190 ALA C C 1
ATOM 3883 O O . ALA C 1 190 ? 46.484 16.721 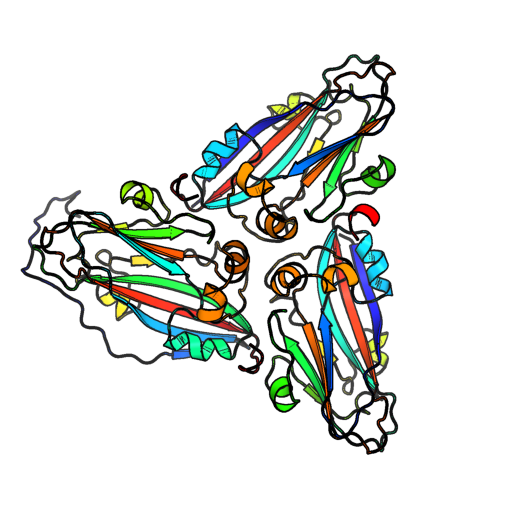104.468 1.00 17.69 190 ALA C O 1
ATOM 3885 N N . ALA C 1 191 ? 44.749 15.404 103.856 1.00 15.25 191 ALA C N 1
ATOM 3886 C CA . ALA C 1 191 ? 44.604 16.023 102.536 1.00 15.78 191 ALA C CA 1
ATOM 3887 C C . ALA C 1 191 ? 44.368 17.548 102.549 1.00 15.14 191 ALA C C 1
ATOM 3888 O O . ALA C 1 191 ? 44.730 18.236 101.595 1.00 14.42 191 ALA C O 1
ATOM 3890 N N . ILE C 1 192 ? 43.789 18.065 103.633 1.00 15.75 192 ILE C N 1
ATOM 3891 C CA . ILE C 1 192 ? 43.529 19.486 103.766 1.00 15.59 192 ILE C CA 1
ATOM 3892 C C . ILE C 1 192 ? 44.849 20.246 103.700 1.00 16.80 192 ILE C C 1
ATOM 3893 O O . ILE C 1 192 ? 44.902 21.381 103.230 1.00 18.36 192 ILE C O 1
ATOM 3898 N N . LEU C 1 193 ? 45.926 19.595 104.122 1.00 16.15 193 LEU C N 1
ATOM 3899 C CA . LEU C 1 193 ? 47.240 20.229 104.110 1.00 18.08 193 LEU C CA 1
ATOM 3900 C C . LEU C 1 193 ? 48.007 19.961 102.819 1.00 17.31 193 LEU C C 1
ATOM 3901 O O . LEU C 1 193 ? 48.605 20.877 102.228 1.00 15.49 193 LEU C O 1
ATOM 3906 N N . ASN C 1 194 ? 47.979 18.707 102.377 1.00 16.67 194 ASN C N 1
ATOM 3907 C CA . ASN C 1 194 ? 48.728 18.303 101.183 1.00 16.58 194 ASN C CA 1
ATOM 3908 C C . ASN C 1 194 ? 48.044 18.559 99.850 1.00 17.73 194 ASN C C 1
ATOM 3909 O O . ASN C 1 194 ? 48.679 18.459 98.812 1.00 17.10 194 ASN C O 1
ATOM 3914 N N . THR C 1 195 ? 46.748 18.855 99.867 1.00 18.57 195 THR C N 1
ATOM 3915 C CA . THR C 1 195 ? 46.022 19.112 98.635 1.00 19.60 195 THR C CA 1
ATOM 3916 C C . THR C 1 195 ? 45.075 20.272 98.909 1.00 21.81 195 THR C C 1
ATOM 3917 O O . THR C 1 195 ? 44.993 20.765 100.028 1.00 21.63 195 THR C O 1
ATOM 3921 N N . ASP C 1 196 ? 44.294 20.653 97.911 1.00 25.09 196 ASP C N 1
ATOM 3922 C CA . ASP C 1 196 ? 43.379 21.764 98.096 1.00 28.65 196 ASP C CA 1
ATOM 3923 C C . ASP C 1 196 ? 41.971 21.309 98.432 1.00 28.57 196 ASP C C 1
ATOM 3924 O O . ASP C 1 196 ? 41.014 22.083 98.335 1.00 28.13 196 ASP C O 1
ATOM 3929 N N . VAL C 1 197 ? 41.847 20.046 98.818 1.00 27.33 197 VAL C N 1
ATOM 3930 C CA . VAL C 1 197 ? 40.555 19.499 99.189 1.00 25.39 197 VAL C CA 1
ATOM 3931 C C . VAL C 1 197 ? 40.283 19.782 100.669 1.00 24.07 197 VAL C C 1
ATOM 3932 O O . VAL C 1 197 ? 41.197 20.057 101.448 1.00 22.87 197 VAL C O 1
ATOM 3936 N N . THR C 1 198 ? 39.014 19.721 101.048 1.00 22.52 198 THR C N 1
ATOM 3937 C CA . THR C 1 198 ? 38.629 19.947 102.426 1.00 20.99 198 THR C CA 1
ATOM 3938 C C . THR C 1 198 ? 37.876 18.749 102.995 1.00 20.61 198 THR C C 1
ATOM 3939 O O . THR C 1 198 ? 36.656 18.661 102.872 1.00 20.44 198 THR C O 1
ATOM 3943 N N . PRO C 1 199 ? 38.605 17.782 103.583 1.00 19.76 199 PRO C N 1
ATOM 3944 C CA . PRO C 1 199 ? 37.958 16.600 104.160 1.00 18.66 199 PRO C CA 1
ATOM 3945 C C . PRO C 1 199 ? 37.105 17.005 105.374 1.00 18.30 199 PRO C C 1
ATOM 3946 O O . PRO C 1 199 ? 37.420 17.975 106.066 1.00 17.94 199 PRO C O 1
ATOM 3950 N N . THR C 1 200 ? 36.036 16.255 105.632 1.00 18.59 200 THR C N 1
ATOM 3951 C CA . THR C 1 200 ? 35.157 16.533 106.761 1.00 17.35 200 THR C CA 1
ATOM 3952 C C . THR C 1 200 ? 35.769 16.076 108.081 1.00 16.73 200 THR C C 1
ATOM 3953 O O . THR C 1 200 ? 35.297 16.449 109.154 1.00 18.35 200 THR C O 1
ATOM 3957 N N . SER C 1 201 ? 36.804 15.247 107.996 1.00 15.64 201 SER C N 1
ATOM 3958 C CA . SER C 1 201 ? 37.483 14.752 109.176 1.00 15.41 201 SER C CA 1
ATOM 3959 C C . SER C 1 201 ? 38.681 15.630 109.518 1.00 13.86 201 SER C C 1
ATOM 3960 O O . SER C 1 201 ? 39.465 15.286 110.400 1.00 14.28 201 SER C O 1
ATOM 3963 N N . ALA C 1 202 ? 38.861 16.721 108.783 1.00 12.93 202 ALA C N 1
ATOM 3964 C CA . ALA C 1 202 ? 39.981 17.625 109.046 1.00 14.14 202 ALA C CA 1
ATOM 3965 C C . ALA C 1 202 ? 39.602 18.603 110.144 1.00 12.71 202 ALA C C 1
ATOM 3966 O O . ALA C 1 202 ? 38.426 18.948 110.309 1.00 14.64 202 ALA C O 1
ATOM 3968 N N . ILE C 1 203 ? 40.593 19.002 110.934 1.00 12.90 203 ILE C N 1
ATOM 3969 C CA . ILE C 1 203 ? 40.378 19.940 112.038 1.00 10.51 203 ILE C CA 1
ATOM 3970 C C . ILE C 1 203 ? 41.028 21.240 111.629 1.00 9.43 203 ILE C C 1
ATOM 3971 O O . ILE C 1 203 ? 42.242 21.336 111.543 1.00 9.89 203 ILE C O 1
ATOM 3976 N N . TYR C 1 204 ? 40.212 22.244 111.364 1.00 10.64 204 TYR C N 1
ATOM 3977 C CA . TYR C 1 204 ? 40.734 23.510 110.880 1.00 13.02 204 TYR C CA 1
ATOM 3978 C C . TYR C 1 204 ? 39.792 24.677 111.112 1.00 13.65 204 TYR C C 1
ATOM 3979 O O . TYR C 1 204 ? 38.617 24.505 111.472 1.00 14.42 204 TYR C O 1
ATOM 3988 N N . VAL C 1 205 ? 40.308 25.870 110.854 1.00 14.31 205 VAL C N 1
ATOM 3989 C CA . VAL C 1 205 ? 39.534 27.091 110.983 1.00 12.83 205 VAL C CA 1
ATOM 3990 C C . VAL C 1 205 ? 39.832 27.948 109.757 1.00 13.01 205 VAL C C 1
ATOM 3991 O O . VAL C 1 205 ? 40.980 28.102 109.346 1.00 13.50 205 VAL C O 1
ATOM 3995 N N . ASP C 1 206 ? 38.782 28.428 109.121 1.00 14.34 206 ASP C N 1
ATOM 3996 C CA . ASP C 1 206 ? 38.935 29.303 107.979 1.00 13.81 206 ASP C CA 1
ATOM 3997 C C . ASP C 1 206 ? 38.672 30.717 108.476 1.00 11.57 206 ASP C C 1
ATOM 3998 O O . ASP C 1 206 ? 37.692 30.956 109.164 1.00 11.85 206 ASP C O 1
ATOM 4003 N N . VAL C 1 207 ? 39.570 31.641 108.160 1.00 12.20 207 VAL C N 1
ATOM 4004 C CA . VAL C 1 207 ? 39.420 33.015 108.608 1.00 10.90 207 VAL C CA 1
ATOM 4005 C C . VAL C 1 207 ? 38.514 33.761 107.655 1.00 11.24 207 VAL C C 1
ATOM 4006 O O . VAL C 1 207 ? 38.619 33.589 106.443 1.00 12.25 207 VAL C O 1
ATOM 4010 N N . ASP C 1 208 ? 37.581 34.539 108.208 1.00 11.58 208 ASP C N 1
ATOM 4011 C CA . ASP C 1 208 ? 36.637 35.328 107.401 1.00 11.80 208 ASP C CA 1
ATOM 4012 C C . ASP C 1 208 ? 37.308 36.586 106.865 1.00 11.85 208 ASP C C 1
ATOM 4013 O O . ASP C 1 208 ? 36.959 37.721 107.205 1.00 10.84 208 ASP C O 1
ATOM 4018 N N . VAL C 1 209 ? 38.264 36.330 105.986 1.00 12.29 209 VAL C N 1
ATOM 4019 C CA . VAL C 1 209 ? 39.101 37.317 105.323 1.00 11.93 209 VAL C CA 1
ATOM 4020 C C . VAL C 1 209 ? 38.376 38.521 104.682 1.00 13.11 209 VAL C C 1
ATOM 4021 O O . VAL C 1 209 ? 38.947 39.608 104.557 1.00 13.63 209 VAL C O 1
ATOM 4025 N N . THR C 1 210 ? 37.107 38.346 104.332 1.00 13.27 210 THR C N 1
ATOM 4026 C CA . THR C 1 210 ? 36.302 39.408 103.731 1.00 13.39 210 THR C CA 1
ATOM 4027 C C . THR C 1 210 ? 35.586 40.291 104.757 1.00 13.59 210 THR C C 1
ATOM 4028 O O . THR C 1 210 ? 34.914 41.259 104.392 1.00 14.88 210 THR C O 1
ATOM 4032 N N . ARG C 1 211 ? 35.691 39.949 106.035 1.00 14.81 211 ARG C N 1
ATOM 4033 C CA . ARG C 1 211 ? 35.005 40.716 107.053 1.00 13.59 211 ARG C CA 1
ATOM 4034 C C . ARG C 1 211 ? 35.943 41.403 108.018 1.00 15.22 211 ARG C C 1
ATOM 4035 O O . ARG C 1 211 ? 35.640 41.507 109.212 1.00 14.91 211 ARG C O 1
ATOM 4043 N N . PHE C 1 212 ? 37.099 41.839 107.504 1.00 14.98 212 PHE C N 1
ATOM 4044 C CA . PHE C 1 212 ? 38.090 42.577 108.310 1.00 15.49 212 PHE C CA 1
ATOM 4045 C C . PHE C 1 212 ? 37.686 44.075 108.307 1.00 15.14 212 PHE C C 1
ATOM 4046 O O . PHE C 1 212 ? 36.912 44.500 107.447 1.00 14.78 212 PHE C O 1
ATOM 4054 N N . ASP C 1 213 ? 38.228 44.868 109.233 1.00 14.24 213 ASP C N 1
ATOM 4055 C CA . ASP C 1 213 ? 37.856 46.276 109.320 1.00 16.36 213 ASP C CA 1
ATOM 4056 C C . ASP C 1 213 ? 38.450 47.190 108.278 1.00 16.92 213 ASP C C 1
ATOM 4057 O O . ASP C 1 213 ? 37.866 48.228 107.978 1.00 18.40 213 ASP C O 1
ATOM 4062 N N . LYS C 1 214 ? 39.591 46.807 107.716 1.00 16.37 214 LYS C N 1
ATOM 4063 C CA . LYS C 1 214 ? 40.245 47.613 106.695 1.00 16.35 214 LYS C CA 1
ATOM 4064 C C . LYS C 1 214 ? 40.475 46.763 105.449 1.00 15.42 214 LYS C C 1
ATOM 4065 O O . LYS C 1 214 ? 40.455 45.535 105.517 1.00 16.01 214 LYS C O 1
ATOM 4071 N N . ALA C 1 215 ? 40.706 47.426 104.320 1.00 14.28 215 ALA C N 1
ATOM 4072 C CA . ALA C 1 215 ? 40.935 46.759 103.039 1.00 12.48 215 ALA C CA 1
ATOM 4073 C C . ALA C 1 215 ? 42.360 46.237 102.859 1.00 12.56 215 ALA C C 1
ATOM 4074 O O . ALA C 1 215 ? 42.577 45.252 102.161 1.00 14.34 215 ALA C O 1
ATOM 4076 N N . TRP C 1 216 ? 43.331 46.936 103.439 1.00 13.49 216 TRP C N 1
ATOM 4077 C CA . TRP C 1 216 ? 44.742 46.572 103.317 1.00 12.14 216 TRP C CA 1
ATOM 4078 C C . TRP C 1 216 ? 45.401 46.871 104.630 1.00 12.02 216 TRP C C 1
ATOM 4079 O O . TRP C 1 216 ? 44.936 47.737 105.369 1.00 12.71 216 TRP C O 1
ATOM 4090 N N . TYR C 1 217 ? 46.480 46.156 104.922 1.00 12.57 217 TYR C N 1
ATOM 4091 C CA . TYR C 1 217 ? 47.246 46.399 106.145 1.00 12.41 217 TYR C CA 1
ATOM 4092 C C . TYR C 1 217 ? 48.685 46.684 105.769 1.00 12.29 217 TYR C C 1
ATOM 4093 O O . TYR C 1 217 ? 49.172 46.240 104.720 1.00 9.38 217 TYR C O 1
ATOM 4102 N N . SER C 1 218 ? 49.344 47.471 106.606 1.00 12.29 218 SER C N 1
ATOM 4103 C CA . SER C 1 218 ? 50.729 47.822 106.379 1.00 13.70 218 SER C CA 1
ATOM 4104 C C . SER C 1 218 ? 51.636 46.763 106.993 1.00 13.83 218 SER C C 1
ATOM 4105 O O . SER C 1 218 ? 51.347 46.223 108.062 1.00 14.32 218 SER C O 1
ATOM 4108 N N . THR C 1 219 ? 52.715 46.446 106.292 1.00 13.22 219 THR C N 1
ATOM 4109 C CA . THR C 1 219 ? 53.668 45.473 106.764 1.00 12.34 219 THR C CA 1
ATOM 4110 C C . THR C 1 219 ? 54.445 46.061 107.946 1.00 13.46 219 THR C C 1
ATOM 4111 O O . THR C 1 219 ? 54.832 47.261 107.936 1.00 9.44 219 THR C O 1
ATOM 4115 N N . ILE C 1 220 ? 54.625 45.227 108.973 1.00 12.70 220 ILE C N 1
ATOM 4116 C CA . ILE C 1 220 ? 55.364 45.586 110.173 1.00 12.04 220 ILE C CA 1
ATOM 4117 C C . ILE C 1 220 ? 55.988 44.311 110.731 1.00 13.99 220 ILE C C 1
ATOM 4118 O O . ILE C 1 220 ? 55.363 43.243 110.723 1.00 14.63 220 ILE C O 1
ATOM 4123 N N . GLY C 1 221 ? 57.242 44.420 111.159 1.00 14.76 221 GLY C N 1
ATOM 4124 C CA . GLY C 1 221 ? 57.953 43.281 111.715 1.00 14.96 221 GLY C CA 1
ATOM 4125 C C . GLY C 1 221 ? 57.369 42.893 113.055 1.00 14.96 221 GLY C C 1
ATOM 4126 O O . GLY C 1 221 ? 56.831 43.746 113.763 1.00 13.04 221 GLY C O 1
ATOM 4127 N N . THR C 1 222 ? 57.528 41.625 113.419 1.00 15.22 222 THR C N 1
ATOM 4128 C CA . THR C 1 222 ? 56.974 41.097 114.667 1.00 18.81 222 THR C CA 1
ATOM 4129 C C . THR C 1 222 ? 57.534 41.730 115.929 1.00 17.92 222 THR C C 1
ATOM 4130 O O . THR C 1 222 ? 56.824 41.891 116.923 1.00 17.31 222 THR C O 1
ATOM 4134 N N . ALA C 1 223 ? 58.823 42.030 115.918 1.00 17.85 223 ALA C N 1
ATOM 4135 C CA . ALA C 1 223 ? 59.452 42.655 117.075 1.00 17.89 223 ALA C CA 1
ATOM 4136 C C . ALA C 1 223 ? 58.819 44.030 117.317 1.00 17.49 223 ALA C C 1
ATOM 4137 O O . ALA C 1 223 ? 58.313 44.304 118.404 1.00 20.38 223 ALA C O 1
ATOM 4139 N N . ALA C 1 224 ? 58.788 44.857 116.277 1.00 17.03 224 ALA C N 1
ATOM 4140 C CA . ALA C 1 224 ? 58.195 46.196 116.353 1.00 16.16 224 ALA C CA 1
ATOM 4141 C C . ALA C 1 224 ? 56.712 46.114 116.717 1.00 15.29 224 ALA C C 1
ATOM 4142 O O . ALA C 1 224 ? 56.196 46.910 117.496 1.00 18.06 224 ALA C O 1
ATOM 4144 N N . PHE C 1 225 ? 56.031 45.139 116.152 1.00 16.20 225 PHE C N 1
ATOM 4145 C CA . PHE C 1 225 ? 54.618 44.942 116.427 1.00 16.19 225 PHE C CA 1
ATOM 4146 C C . PHE C 1 225 ? 54.436 44.615 117.896 1.00 16.49 225 PHE C C 1
ATOM 4147 O O . PHE C 1 225 ? 53.579 45.182 118.551 1.00 18.64 225 PHE C O 1
ATOM 4155 N N . ALA C 1 226 ? 55.266 43.724 118.423 1.00 18.42 226 ALA C N 1
ATOM 4156 C CA . ALA C 1 226 ? 55.169 43.328 119.825 1.00 19.64 226 ALA C CA 1
ATOM 4157 C C . ALA C 1 226 ? 55.291 44.517 120.788 1.00 20.44 226 ALA C C 1
ATOM 4158 O O . ALA C 1 226 ? 54.642 44.545 121.835 1.00 20.72 226 ALA C O 1
ATOM 4160 N N . ALA C 1 227 ? 56.110 45.498 120.413 1.00 19.72 227 ALA C N 1
ATOM 4161 C CA . ALA C 1 227 ? 56.346 46.671 121.242 1.00 18.60 227 ALA C CA 1
ATOM 4162 C C . ALA C 1 227 ? 55.205 47.687 121.271 1.00 18.60 227 ALA C C 1
ATOM 4163 O O . ALA C 1 227 ? 55.233 48.625 122.073 1.00 19.06 227 ALA C O 1
ATOM 4165 N N . LEU C 1 228 ? 54.219 47.522 120.388 1.00 17.69 228 LEU C N 1
ATOM 4166 C CA . LEU C 1 228 ? 53.099 48.464 120.318 1.00 15.56 228 LEU C CA 1
ATOM 4167 C C . LEU C 1 228 ? 52.073 48.216 121.401 1.00 15.90 228 LEU C C 1
ATOM 4168 O O . LEU C 1 228 ? 52.077 47.161 122.032 1.00 17.89 228 LEU C O 1
ATOM 4173 N N . THR C 1 229 ? 51.202 49.200 121.626 1.00 15.39 229 THR C N 1
ATOM 4174 C CA . THR C 1 229 ? 50.122 49.050 122.588 1.00 14.72 229 THR C CA 1
ATOM 4175 C C . THR C 1 229 ? 49.100 48.235 121.826 1.00 13.95 229 THR C C 1
ATOM 4176 O O . THR C 1 229 ? 49.149 48.182 120.595 1.00 14.00 229 THR C O 1
ATOM 4180 N N . ALA C 1 230 ? 48.152 47.640 122.538 1.00 14.02 230 ALA C N 1
ATOM 4181 C CA . ALA C 1 230 ? 47.103 46.853 121.884 1.00 15.52 230 ALA C CA 1
ATOM 4182 C C . ALA C 1 230 ? 46.384 47.668 120.788 1.00 14.33 230 ALA C C 1
ATOM 4183 O O . ALA C 1 230 ? 46.144 47.176 119.691 1.00 14.00 230 ALA C O 1
ATOM 4185 N N . PHE C 1 231 ? 46.120 48.937 121.074 1.00 12.84 231 PHE C N 1
ATOM 4186 C CA . PHE C 1 231 ? 45.433 49.814 120.138 1.00 14.47 231 PHE C CA 1
ATOM 4187 C C . PHE C 1 231 ? 46.195 50.113 118.858 1.00 13.80 231 PHE C C 1
ATOM 4188 O O . PHE C 1 231 ? 45.593 50.142 117.790 1.00 15.62 231 PHE C O 1
ATOM 4196 N N . ASP C 1 232 ? 47.504 50.334 118.956 1.00 13.79 232 ASP C N 1
ATOM 4197 C CA . ASP C 1 232 ? 48.314 50.607 117.778 1.00 12.76 232 ASP C CA 1
ATOM 4198 C C . ASP C 1 232 ? 48.497 49.318 116.983 1.00 12.70 232 ASP C C 1
ATOM 4199 O O . ASP C 1 232 ? 48.613 49.348 115.758 1.00 12.05 232 ASP C O 1
ATOM 4204 N N . GLN C 1 233 ? 48.486 48.184 117.680 1.00 13.23 233 GLN C N 1
ATOM 4205 C CA . GLN C 1 233 ? 48.599 46.880 117.030 1.00 12.69 233 GLN C CA 1
ATOM 4206 C C . GLN C 1 233 ? 47.367 46.632 116.168 1.00 12.88 233 GLN C C 1
ATOM 4207 O O . GLN C 1 233 ? 47.451 46.053 115.098 1.00 13.90 233 GLN C O 1
ATOM 4213 N N . ASN C 1 234 ? 46.222 47.135 116.611 1.00 12.99 234 ASN C N 1
ATOM 4214 C CA . ASN C 1 234 ? 44.976 46.939 115.889 1.00 11.36 234 ASN C CA 1
ATOM 4215 C C . ASN C 1 234 ? 45.048 47.462 114.457 1.00 14.64 234 ASN C C 1
ATOM 4216 O O . ASN C 1 234 ? 44.376 46.938 113.556 1.00 14.34 234 ASN C O 1
ATOM 4221 N N . GLN C 1 235 ? 45.901 48.459 114.217 1.00 16.17 235 GLN C N 1
ATOM 4222 C CA . GLN C 1 235 ? 46.001 49.011 112.870 1.00 15.75 235 GLN C CA 1
ATOM 4223 C C . GLN C 1 235 ? 46.794 48.130 111.936 1.00 14.66 235 GLN C C 1
ATOM 4224 O O . GLN C 1 235 ? 46.629 48.211 110.728 1.00 16.58 235 GLN C O 1
ATOM 4230 N N . PHE C 1 236 ? 47.605 47.237 112.487 1.00 14.37 236 PHE C N 1
ATOM 4231 C CA . PHE C 1 236 ? 48.432 46.365 111.652 1.00 13.65 236 PHE C CA 1
ATOM 4232 C C . PHE C 1 236 ? 47.945 44.915 111.648 1.00 14.61 236 PHE C C 1
ATOM 4233 O O . PHE C 1 236 ? 48.404 44.104 110.841 1.00 15.72 236 PHE C O 1
ATOM 4241 N N . CYS C 1 237 ? 47.008 44.594 112.534 1.00 13.91 237 CYS C N 1
ATOM 4242 C CA . CYS C 1 237 ? 46.514 43.229 112.677 1.00 12.60 237 CYS C CA 1
ATOM 4243 C C . CYS C 1 237 ? 44.991 43.085 112.545 1.00 12.86 237 CYS C C 1
ATOM 4244 O O . CYS C 1 237 ? 44.222 43.740 113.256 1.00 13.54 237 CYS C O 1
ATOM 4247 N N . PRO C 1 238 ? 44.535 42.253 111.597 1.00 12.47 238 PRO C N 1
ATOM 4248 C CA . PRO C 1 238 ? 43.092 42.063 111.415 1.00 11.78 238 PRO C CA 1
ATOM 4249 C C . PRO C 1 238 ? 42.438 40.975 112.267 1.00 12.87 238 PRO C C 1
ATOM 4250 O O . PRO C 1 238 ? 41.222 40.991 112.477 1.00 12.25 238 PRO C O 1
ATOM 4254 N N . CYS C 1 239 ? 43.231 40.055 112.798 1.00 11.89 239 CYS C N 1
ATOM 4255 C CA . CYS C 1 239 ? 42.644 38.964 113.536 1.00 12.30 239 CYS C CA 1
ATOM 4256 C C . CYS C 1 239 ? 43.714 38.249 114.334 1.00 11.64 239 CYS C C 1
ATOM 4257 O O . CYS C 1 239 ? 44.881 38.375 114.025 1.00 11.04 239 CYS C O 1
ATOM 4260 N N . THR C 1 240 ? 43.307 37.529 115.374 1.00 11.20 240 THR C N 1
ATOM 4261 C CA . THR C 1 240 ? 44.219 36.745 116.206 1.00 11.89 240 THR C CA 1
ATOM 4262 C C . THR C 1 240 ? 43.584 35.368 116.455 1.00 11.05 240 THR C C 1
ATOM 4263 O O . THR C 1 240 ? 42.364 35.245 116.518 1.00 14.39 240 THR C O 1
ATOM 4267 N N . VAL C 1 241 ? 44.390 34.319 116.492 1.00 9.32 241 VAL C N 1
ATOM 4268 C CA . VAL C 1 241 ? 43.850 32.995 116.775 1.00 9.29 241 VAL C CA 1
ATOM 4269 C C . VAL C 1 241 ? 44.255 32.552 118.200 1.00 9.47 241 VAL C C 1
ATOM 4270 O O . VAL C 1 241 ? 45.331 32.924 118.685 1.00 9.62 241 VAL C O 1
ATOM 4274 N N . HIS C 1 242 ? 43.350 31.871 118.908 1.00 8.23 242 HIS C N 1
ATOM 4275 C CA . HIS C 1 242 ? 43.659 31.358 120.240 1.00 8.46 242 HIS C CA 1
ATOM 4276 C C . HIS C 1 242 ? 43.577 29.838 120.210 1.00 9.06 242 HIS C C 1
ATOM 4277 O O . HIS C 1 242 ? 42.639 29.268 119.648 1.00 10.84 242 HIS C O 1
ATOM 4284 N N . ILE C 1 243 ? 44.522 29.180 120.848 1.00 7.49 243 ILE C N 1
ATOM 4285 C CA . ILE C 1 243 ? 44.510 27.732 120.889 1.00 9.50 243 ILE C CA 1
ATOM 4286 C C . ILE C 1 243 ? 44.606 27.369 122.368 1.00 10.95 243 ILE C C 1
ATOM 4287 O O . ILE C 1 243 ? 45.570 27.754 123.038 1.00 13.28 243 ILE C O 1
ATOM 4292 N N . GLY C 1 244 ? 43.593 26.690 122.897 1.00 10.47 244 GLY C N 1
ATOM 4293 C CA . GLY C 1 244 ? 43.620 26.322 124.301 1.00 12.52 244 GLY C CA 1
ATOM 4294 C C . GLY C 1 244 ? 43.398 24.840 124.535 1.00 12.45 244 GLY C C 1
ATOM 4295 O O . GLY C 1 244 ? 42.999 24.124 123.618 1.00 13.45 244 GLY C O 1
ATOM 4296 N N . SER C 1 245 ? 43.658 24.368 125.747 1.00 12.60 245 SER C N 1
ATOM 4297 C CA . SER C 1 245 ? 43.440 22.959 126.049 1.00 12.01 245 SER C CA 1
ATOM 4298 C C . SER C 1 245 ? 43.245 22.710 127.530 1.00 10.83 245 SER C C 1
ATOM 4299 O O . SER C 1 245 ? 43.524 23.574 128.343 1.00 11.17 245 SER C O 1
ATOM 4302 N N . ASP C 1 246 ? 42.701 21.542 127.859 1.00 10.89 246 ASP C N 1
ATOM 4303 C CA . ASP C 1 246 ? 42.500 21.117 129.234 1.00 11.33 246 ASP C CA 1
ATOM 4304 C C . ASP C 1 246 ? 42.021 19.655 129.256 1.00 12.48 246 ASP C C 1
ATOM 4305 O O . ASP C 1 246 ? 41.790 19.051 128.194 1.00 12.14 246 ASP C O 1
ATOM 4310 N N . GLY C 1 247 ? 41.872 19.090 130.451 1.00 12.30 247 GLY C N 1
ATOM 4311 C CA . GLY C 1 247 ? 41.405 17.723 130.571 1.00 8.22 247 GLY C CA 1
ATOM 4312 C C . GLY C 1 247 ? 42.420 16.676 130.184 1.00 10.90 247 GLY C C 1
ATOM 4313 O O . GLY C 1 247 ? 42.077 15.511 130.035 1.00 14.55 247 GLY C O 1
ATOM 4314 N N . GLY C 1 248 ? 43.668 17.082 130.007 1.00 12.21 248 GLY C N 1
ATOM 4315 C CA . GLY C 1 248 ? 44.709 16.148 129.643 1.00 12.22 248 GLY C CA 1
ATOM 4316 C C . GLY C 1 248 ? 45.132 15.283 130.816 1.00 15.39 248 GLY C C 1
ATOM 4317 O O . GLY C 1 248 ? 44.577 15.398 131.914 1.00 18.21 248 GLY C O 1
ATOM 4318 N N . PRO C 1 249 ? 46.150 14.439 130.634 1.00 15.43 249 PRO C N 1
ATOM 4319 C CA . PRO C 1 249 ? 46.648 13.551 131.682 1.00 16.17 249 PRO C CA 1
ATOM 4320 C C . PRO C 1 249 ? 47.469 14.263 132.761 1.00 17.34 249 PRO C C 1
ATOM 4321 O O . PRO C 1 249 ? 47.815 15.442 132.639 1.00 18.02 249 PRO C O 1
ATOM 4325 N N . ALA C 1 250 ? 47.781 13.525 133.821 1.00 17.32 250 ALA C N 1
ATOM 4326 C CA . ALA C 1 250 ? 48.570 14.059 134.936 1.00 18.54 250 ALA C CA 1
ATOM 4327 C C . ALA C 1 250 ? 49.980 14.371 134.443 1.00 16.69 250 ALA C C 1
ATOM 4328 O O . ALA C 1 250 ? 50.636 15.284 134.921 1.00 17.25 250 ALA C O 1
ATOM 4330 N N . VAL C 1 251 ? 50.473 13.517 133.567 1.00 16.44 251 VAL C N 1
ATOM 4331 C CA . VAL C 1 251 ? 51.766 13.697 132.958 1.00 16.68 251 VAL C CA 1
ATOM 4332 C C . VAL C 1 251 ? 51.407 14.326 131.601 1.00 15.61 251 VAL C C 1
ATOM 4333 O O . VAL C 1 251 ? 50.864 13.643 130.728 1.00 16.10 251 VAL C O 1
ATOM 4337 N N . ALA C 1 252 ? 51.614 15.635 131.477 1.00 13.94 252 ALA C N 1
ATOM 4338 C CA . ALA C 1 252 ? 51.292 16.369 130.259 1.00 12.50 252 ALA C CA 1
ATOM 4339 C C . ALA C 1 252 ? 51.869 15.733 128.990 1.00 13.40 252 ALA C C 1
ATOM 4340 O O . ALA C 1 252 ? 52.986 15.212 128.969 1.00 12.07 252 ALA C O 1
ATOM 4342 N N . VAL C 1 253 ? 51.117 15.837 127.908 1.00 12.63 253 VAL C N 1
ATOM 4343 C CA . VAL C 1 253 ? 51.510 15.228 126.654 1.00 11.61 253 VAL C CA 1
ATOM 4344 C C . VAL C 1 253 ? 51.438 16.233 125.518 1.00 11.53 253 VAL C C 1
ATOM 4345 O O . VAL C 1 253 ? 50.449 16.940 125.396 1.00 11.17 253 VAL C O 1
ATOM 4349 N N . PRO C 1 254 ? 52.521 16.366 124.716 1.00 13.12 254 PRO C N 1
ATOM 4350 C CA . PRO C 1 254 ? 52.513 17.317 123.586 1.00 12.74 254 PRO C CA 1
ATOM 4351 C C . PRO C 1 254 ? 51.408 16.813 122.641 1.00 11.90 254 PRO C C 1
ATOM 4352 O O . PRO C 1 254 ? 51.511 15.714 122.072 1.00 9.55 254 PRO C O 1
ATOM 4356 N N . PRO C 1 255 ? 50.345 17.613 122.459 1.00 10.51 255 PRO C N 1
ATOM 4357 C CA . PRO C 1 255 ? 49.208 17.235 121.607 1.00 10.89 255 PRO C CA 1
ATOM 4358 C C . PRO C 1 255 ? 49.334 17.262 120.083 1.00 10.86 255 PRO C C 1
ATOM 4359 O O . PRO C 1 255 ? 48.950 16.309 119.403 1.00 12.72 255 PRO C O 1
ATOM 4363 N N . GLY C 1 256 ? 49.813 18.378 119.550 1.00 12.13 256 GLY C N 1
ATOM 4364 C CA . GLY C 1 256 ? 49.947 18.535 118.116 1.00 10.30 256 GLY C CA 1
ATOM 4365 C C . GLY C 1 256 ? 50.571 19.878 117.797 1.00 10.11 256 GLY C C 1
ATOM 4366 O O . GLY C 1 256 ? 51.072 20.563 118.696 1.00 10.23 256 GLY C O 1
ATOM 4367 N N . ASP C 1 257 ? 50.551 20.238 116.515 1.00 10.83 257 ASP C N 1
ATOM 4368 C CA . ASP C 1 257 ? 51.119 21.495 116.015 1.00 10.48 257 ASP C CA 1
ATOM 4369 C C . ASP C 1 257 ? 50.093 22.208 115.142 1.00 10.49 257 ASP C C 1
ATOM 4370 O O . ASP C 1 257 ? 49.160 21.591 114.620 1.00 8.61 257 ASP C O 1
ATOM 4375 N N . ILE C 1 258 ? 50.350 23.484 114.887 1.00 11.47 258 ILE C N 1
ATOM 4376 C CA . ILE C 1 258 ? 49.475 24.313 114.070 1.00 11.55 258 ILE C CA 1
ATOM 4377 C C . ILE C 1 258 ? 50.162 24.796 112.790 1.00 11.56 258 ILE C C 1
ATOM 4378 O O . ILE C 1 258 ? 51.269 25.344 112.830 1.00 11.28 258 ILE C O 1
ATOM 4383 N N . PHE C 1 259 ? 49.495 24.589 111.660 1.00 12.34 259 PHE C N 1
ATOM 4384 C CA . PHE C 1 259 ? 49.992 25.013 110.355 1.00 11.59 259 PHE C CA 1
ATOM 4385 C C . PHE C 1 259 ? 49.094 26.121 109.828 1.00 12.82 259 PHE C C 1
ATOM 4386 O O . PHE C 1 259 ? 47.901 26.165 110.170 1.00 15.17 259 PHE C O 1
ATOM 4394 N N . PHE C 1 260 ? 49.668 27.008 109.008 1.00 12.45 260 PHE C N 1
ATOM 4395 C CA . PHE C 1 260 ? 48.913 28.065 108.329 1.00 11.87 260 PHE C CA 1
ATOM 4396 C C . PHE C 1 260 ? 49.073 27.711 106.857 1.00 11.58 260 PHE C C 1
ATOM 4397 O O . PHE C 1 260 ? 50.194 27.450 106.392 1.00 10.28 260 PHE C O 1
ATOM 4405 N N . LYS C 1 261 ? 47.963 27.659 106.141 1.00 10.55 261 LYS C N 1
ATOM 4406 C CA . LYS C 1 261 ? 47.985 27.406 104.704 1.00 10.81 261 LYS C CA 1
ATOM 4407 C C . LYS C 1 261 ? 47.409 28.717 104.187 1.00 10.69 261 LYS C C 1
ATOM 4408 O O . LYS C 1 261 ? 46.262 29.060 104.485 1.00 12.56 261 LYS C O 1
ATOM 4414 N N . TYR C 1 262 ? 48.188 29.470 103.431 1.00 9.22 262 TYR C N 1
ATOM 4415 C CA . TYR C 1 262 ? 47.716 30.776 103.012 1.00 9.87 262 TYR C CA 1
ATOM 4416 C C . TYR C 1 262 ? 47.969 31.169 101.580 1.00 10.71 262 TYR C C 1
ATOM 4417 O O . TYR C 1 262 ? 48.780 30.561 100.885 1.00 13.54 262 TYR C O 1
ATOM 4426 N N . VAL C 1 263 ? 47.244 32.204 101.165 1.00 10.82 263 VAL C N 1
ATOM 4427 C CA . VAL C 1 263 ? 47.405 32.850 99.879 1.00 8.87 263 VAL C CA 1
ATOM 4428 C C . VAL C 1 263 ? 47.359 34.325 100.297 1.00 10.53 263 VAL C C 1
ATOM 4429 O O . VAL C 1 263 ? 46.426 34.771 100.973 1.00 9.83 263 VAL C O 1
ATOM 4433 N N . ILE C 1 264 ? 48.419 35.057 99.989 1.00 11.54 264 ILE C N 1
ATOM 4434 C CA . ILE C 1 264 ? 48.497 36.455 100.353 1.00 12.08 264 ILE C CA 1
ATOM 4435 C C . ILE C 1 264 ? 48.867 37.298 99.132 1.00 13.52 264 ILE C C 1
ATOM 4436 O O . ILE C 1 264 ? 49.587 36.836 98.238 1.00 12.77 264 ILE C O 1
ATOM 4441 N N . GLU C 1 265 ? 48.353 38.528 99.101 1.00 14.13 265 GLU C N 1
ATOM 4442 C CA . GLU C 1 265 ? 48.611 39.459 98.016 1.00 11.25 265 GLU C CA 1
ATOM 4443 C C . GLU C 1 265 ? 49.392 40.595 98.631 1.00 11.91 265 GLU C C 1
ATOM 4444 O O . GLU C 1 265 ? 48.966 41.178 99.621 1.00 13.45 265 GLU C O 1
ATOM 4450 N N . LEU C 1 266 ? 50.538 40.892 98.047 1.00 11.98 266 LEU C N 1
ATOM 4451 C CA . LEU C 1 266 ? 51.4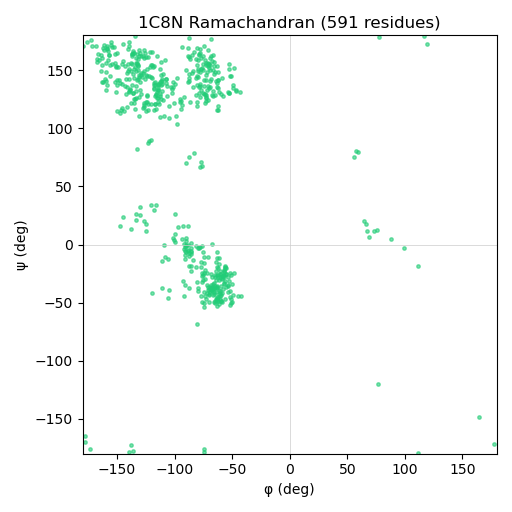18 41.952 98.526 1.00 12.03 266 LEU C CA 1
ATOM 4452 C C . LEU C 1 266 ? 51.434 43.035 97.446 1.00 12.32 266 LEU C C 1
ATOM 4453 O O . LEU C 1 266 ? 51.518 42.730 96.251 1.00 13.09 266 LEU C O 1
ATOM 4458 N N . ILE C 1 267 ? 51.380 44.296 97.847 1.00 12.32 267 ILE C N 1
ATOM 4459 C CA . ILE C 1 267 ? 51.369 45.374 96.867 1.00 11.21 267 ILE C CA 1
ATOM 4460 C C . ILE C 1 267 ? 52.317 46.471 97.277 1.00 11.93 267 ILE C C 1
ATOM 4461 O O . ILE C 1 267 ? 52.770 46.505 98.436 1.00 11.89 267 ILE C O 1
ATOM 4466 N N . GLU C 1 268 ? 52.630 47.345 96.316 1.00 10.78 268 GLU C N 1
ATOM 4467 C CA . GLU C 1 268 ? 53.496 48.508 96.539 1.00 10.16 268 GLU C CA 1
ATOM 4468 C C . GLU C 1 268 ? 54.894 48.226 97.116 1.00 8.89 268 GLU C C 1
ATOM 4469 O O . GLU C 1 268 ? 55.154 48.469 98.281 1.00 6.78 268 GLU C O 1
ATOM 4475 N N . PRO C 1 269 ? 55.814 47.716 96.286 1.00 9.18 269 PRO C N 1
ATOM 4476 C CA . PRO C 1 269 ? 57.174 47.420 96.747 1.00 9.70 269 PRO C CA 1
ATOM 4477 C C . PRO C 1 269 ? 57.833 48.609 97.430 1.00 10.82 269 PRO C C 1
ATOM 4478 O O . PRO C 1 269 ? 57.542 49.768 97.114 1.00 12.70 269 PRO C O 1
ATOM 4482 N N . ILE C 1 270 ? 58.735 48.316 98.363 1.00 10.80 270 ILE C N 1
ATOM 4483 C CA . ILE C 1 270 ? 59.437 49.351 99.098 1.00 9.05 270 ILE C CA 1
ATOM 4484 C C . ILE C 1 270 ? 60.817 48.823 99.450 1.00 8.64 270 ILE C C 1
ATOM 4485 O O . ILE C 1 270 ? 61.043 47.628 99.423 1.00 7.97 270 ILE C O 1
ATOM 4490 N N . ASN C 1 271 ? 61.774 49.722 99.611 1.00 10.53 271 ASN C N 1
ATOM 4491 C CA . ASN C 1 271 ? 63.125 49.330 100.021 1.00 11.61 271 ASN C CA 1
ATOM 4492 C C . ASN C 1 271 ? 62.914 48.696 101.413 1.00 13.76 271 ASN C C 1
ATOM 4493 O O . ASN C 1 271 ? 62.182 49.237 102.256 1.00 14.33 271 ASN C O 1
ATOM 4498 N N . PRO C 1 272 ? 63.538 47.543 101.674 1.00 14.29 272 PRO C N 1
ATOM 4499 C CA . PRO C 1 272 ? 63.350 46.903 102.981 1.00 14.76 272 PRO C CA 1
ATOM 4500 C C . PRO C 1 272 ? 63.806 47.718 104.198 1.00 16.35 272 PRO C C 1
ATOM 4501 O O . PRO C 1 272 ? 63.236 47.609 105.278 1.00 17.37 272 PRO C O 1
ATOM 4505 N N . THR C 1 273 ? 64.819 48.551 104.018 1.00 17.98 273 THR C N 1
ATOM 4506 C CA . THR C 1 273 ? 65.340 49.364 105.108 1.00 19.04 273 THR C CA 1
ATOM 4507 C C . THR C 1 273 ? 64.326 50.429 105.520 1.00 19.59 273 THR C C 1
ATOM 4508 O O . THR C 1 273 ? 64.253 50.802 106.693 1.00 21.00 273 THR C O 1
ATOM 4512 N N . MET C 1 274 ? 63.581 50.949 104.550 1.00 17.27 274 MET C N 1
ATOM 4513 C CA . MET C 1 274 ? 62.583 51.958 104.834 1.00 16.91 274 MET C CA 1
ATOM 4514 C C . MET C 1 274 ? 61.404 51.327 105.551 1.00 18.72 274 MET C C 1
ATOM 4515 O O . MET C 1 274 ? 60.880 51.877 106.523 1.00 21.29 274 MET C O 1
ATOM 4520 N N . ASN C 1 275 ? 61.022 50.146 105.079 1.00 20.35 275 ASN C N 1
ATOM 4521 C CA . ASN C 1 275 ? 59.889 49.395 105.597 1.00 18.52 275 ASN C CA 1
ATOM 4522 C C . ASN C 1 275 ? 60.170 48.729 106.937 1.00 20.65 275 ASN C C 1
ATOM 4523 O O . ASN C 1 275 ? 59.325 48.772 107.836 1.00 23.75 275 ASN C O 1
#

Nearest PDB structures (foldseek):
  1c8n-assembly1_A  TM=1.005E+00  e=4.676E-44  unidentified tobacco necrosis virus
  1c8n-assembly1_C  TM=9.990E-01  e=2.426E-40  unidentified tobacco necrosis virus
  1smv-assembly1_A  TM=9.378E-01  e=7.776E-23  Sesbania mosaic virus
  1f2n-assembly1_A  TM=9.279E-01  e=6.271E-17  Rice yellow mottle virus
  1f2n-assembly1_C  TM=9.289E-01  e=1.578E-16  Rice yellow mottle virus

Sequence (597 aa):
NSTVVSNSELILNLTPIALAYTVQSLPLIATQPAWLGTIADNYSKWRWVSLRIIYSPKCPTTTSGTVAMCLSYDRNDVAPGSRVQLSQTYKAINFPPYAGYDGAAILNTDVTPTSAIYVDVDVTRFDKAWYSTIGTAAFAALTAFDQNQFCPCTVHIGSDGGPAVAVPPGDIFFKYVIELIEPINPTMNSTVVSNSELILNLTPIALAYTVQSLPLIATQPAWLGTIADNYSKWRWVSLRIIYSPKCPTTTSGTVAMCLSYDRNDVAPGSRVQLSQTYKAINFPPYAGYDGAAILNTDVTPTSAIYVDVDVTRFDKAWYSTIGTAAFAALTAFDQNQFCPCTVHIGSDGGPAVAVPPGDIFFKYVIELIEPINPTMNVGVSRAGGFVTAPVIGAMVTRPTVPRFGMRGNSTVVSNSELILNLTPIALAYTVQSLPLIATQPAWLGTIADNYSKWRWVSLRIIYSPKCPTTTSGTVAMCLSYDRNDVAPGSRVQLSQTYKAINFPPYAGYDGAAILNTDVTPTSAIYVDVDVTRFDKAWYSTIGTAAFAALTAFDQNQFCPCTVHIGSDGGPAVAVPPGDIFFKYVIELIEPINPTMN